Protein 8ZF8 (pdb70)

Structure (mmCIF, N/CA/C/O backbone):
data_8ZF8
#
_entry.id   8ZF8
#
_cell.length_a   122.031
_cell.length_b   122.031
_cell.length_c   295.708
_cell.angle_alpha   90.00
_cell.angle_beta   90.00
_cell.angle_gamma   90.00
#
_symmetry.space_group_name_H-M   'I 41 2 2'
#
loop_
_entity.id
_entity.type
_entity.pdbx_description
1 polymer 'FAD-binding protein'
2 non-polymer 'FLAVIN-ADENINE DINUCLEOTIDE'
3 water water
#
loop_
_atom_site.group_PDB
_atom_site.id
_atom_site.type_symbol
_atom_site.label_atom_id
_atom_site.label_alt_id
_atom_site.label_comp_id
_atom_site.label_asym_id
_atom_site.label_entity_id
_atom_site.label_seq_id
_atom_site.pdbx_PDB_ins_code
_atom_site.Cartn_x
_atom_site.Cartn_y
_atom_site.Cartn_z
_atom_site.occupancy
_atom_site.B_iso_or_equiv
_atom_site.auth_seq_id
_atom_site.auth_comp_id
_atom_site.auth_asym_id
_atom_site.auth_atom_id
_atom_site.pdbx_PDB_model_num
ATOM 1 N N . THR A 1 2 ? -48.110 36.785 -21.357 1.00 76.18 2 THR A N 1
ATOM 2 C CA . THR A 1 2 ? -47.662 35.500 -20.786 1.00 78.13 2 THR A CA 1
ATOM 3 C C . THR A 1 2 ? -46.833 35.760 -19.518 1.00 77.60 2 THR A C 1
ATOM 4 O O . THR A 1 2 ? -46.090 36.748 -19.388 1.00 66.11 2 THR A O 1
ATOM 8 N N . THR A 1 3 ? -47.055 34.858 -18.555 1.00 73.64 3 THR A N 1
ATOM 9 C CA . THR A 1 3 ? -46.367 34.795 -17.280 1.00 78.50 3 THR A CA 1
ATOM 10 C C . THR A 1 3 ? -45.156 33.888 -17.467 1.00 76.05 3 THR A C 1
ATOM 11 O O . THR A 1 3 ? -45.265 32.925 -18.215 1.00 65.46 3 THR A O 1
ATOM 15 N N . HIS A 1 4 ? -44.011 34.197 -16.842 1.00 69.27 4 HIS A N 1
ATOM 16 C CA . HIS A 1 4 ? -42.911 33.240 -16.754 1.00 57.65 4 HIS A CA 1
ATOM 17 C C . HIS A 1 4 ? -42.426 33.259 -15.320 1.00 54.79 4 HIS A C 1
ATOM 18 O O . HIS A 1 4 ? -42.485 34.304 -14.680 1.00 63.35 4 HIS A O 1
ATOM 25 N N . ASP A 1 5 ? -41.967 32.110 -14.825 1.00 47.14 5 ASP A N 1
ATOM 26 C CA . ASP A 1 5 ? -41.594 32.037 -13.423 1.00 46.96 5 ASP A CA 1
ATOM 27 C C . ASP A 1 5 ? -40.317 32.876 -13.195 1.00 44.77 5 ASP A C 1
ATOM 28 O O . ASP A 1 5 ? -40.201 33.570 -12.197 1.00 50.40 5 ASP A O 1
ATOM 33 N N . ILE A 1 6 ? -39.354 32.765 -14.123 1.00 46.85 6 ILE A N 1
ATOM 34 C CA . ILE A 1 6 ? -38.129 33.553 -14.127 1.00 50.51 6 ILE A CA 1
ATOM 35 C C . ILE A 1 6 ? -37.886 34.068 -15.540 1.00 50.55 6 ILE A C 1
ATOM 36 O O . ILE A 1 6 ? -38.057 33.333 -16.516 1.00 44.53 6 ILE A O 1
ATOM 41 N N . VAL A 1 7 ? -37.550 35.355 -15.611 1.00 43.10 7 VAL A N 1
ATOM 42 C CA . VAL A 1 7 ? -37.127 35.982 -16.845 1.00 47.57 7 VAL A CA 1
ATOM 43 C C . VAL A 1 7 ? -35.689 36.458 -16.641 1.00 45.09 7 VAL A C 1
ATOM 44 O O . VAL A 1 7 ? -35.422 37.090 -15.624 1.00 42.11 7 VAL A O 1
ATOM 48 N N . ILE A 1 8 ? -34.821 36.120 -17.614 1.00 42.78 8 ILE A N 1
ATOM 49 C CA . ILE A 1 8 ? -33.449 36.566 -17.730 1.00 39.35 8 ILE A CA 1
ATOM 50 C C . ILE A 1 8 ? -33.365 37.456 -18.953 1.00 42.24 8 ILE A C 1
ATOM 51 O O . ILE A 1 8 ? -33.630 37.000 -20.062 1.00 40.30 8 ILE A O 1
ATOM 56 N N . ALA A 1 9 ? -32.982 38.709 -18.700 1.00 40.42 9 ALA A N 1
ATOM 57 C CA . ALA A 1 9 ? -32.739 39.708 -19.716 1.00 45.81 9 ALA A CA 1
ATOM 58 C C . ALA A 1 9 ? -31.231 39.823 -19.919 1.00 45.40 9 ALA A C 1
ATOM 59 O O . ALA A 1 9 ? -30.505 40.222 -19.006 1.00 37.35 9 ALA A O 1
ATOM 61 N N . GLY A 1 10 ? -30.811 39.458 -21.131 1.00 41.35 10 GLY A N 1
ATOM 62 C CA . GLY A 1 10 ? -29.431 39.459 -21.538 1.00 42.32 10 GLY A CA 1
ATOM 63 C C . GLY A 1 10 ? -28.993 38.041 -21.873 1.00 38.37 10 GLY A C 1
ATOM 64 O O . GLY A 1 10 ? -28.953 37.201 -20.980 1.00 43.83 10 GLY A O 1
ATOM 65 N N . GLY A 1 11 ? -28.600 37.809 -23.151 1.00 40.29 11 GLY A N 1
ATOM 66 C CA . GLY A 1 11 ? -28.112 36.504 -23.551 1.00 40.46 11 GLY A CA 1
ATOM 67 C C . GLY A 1 11 ? -26.609 36.465 -23.831 1.00 42.34 11 GLY A C 1
ATOM 68 O O . GLY A 1 11 ? -26.161 35.838 -24.815 1.00 43.91 11 GLY A O 1
ATOM 69 N N . GLY A 1 12 ? -25.846 37.184 -23.011 1.00 44.52 12 GLY A N 1
ATOM 70 C CA . GLY A 1 12 ? -24.395 37.031 -22.970 1.00 39.14 12 GLY A CA 1
ATOM 71 C C . GLY A 1 12 ? -24.064 35.826 -22.101 1.00 40.12 12 GLY A C 1
ATOM 72 O O . GLY A 1 12 ? -24.950 35.042 -21.758 1.00 38.99 12 GLY A O 1
ATOM 73 N N . ILE A 1 13 ? -22.797 35.701 -21.705 1.00 41.25 13 ILE A N 1
ATOM 74 C CA . ILE A 1 13 ? -22.359 34.493 -21.030 1.00 40.47 13 ILE A CA 1
ATOM 75 C C . ILE A 1 13 ? -22.986 34.395 -19.640 1.00 41.74 13 ILE A C 1
ATOM 76 O O . ILE A 1 13 ? -23.408 33.294 -19.250 1.00 39.29 13 ILE A O 1
ATOM 81 N N . SER A 1 14 ? -23.127 35.521 -18.915 1.00 41.87 14 SER A N 1
ATOM 82 C CA . SER A 1 14 ? -23.709 35.428 -17.579 1.00 39.61 14 SER A CA 1
ATOM 83 C C . SER A 1 14 ? -25.181 35.011 -17.629 1.00 43.29 14 SER A C 1
ATOM 84 O O . SER A 1 14 ? -25.587 34.181 -16.812 1.00 41.28 14 SER A O 1
ATOM 87 N N . GLY A 1 15 ? -25.968 35.710 -18.450 1.00 43.77 15 GLY A N 1
ATOM 88 C CA . GLY A 1 15 ? -27.364 35.364 -18.682 1.00 49.85 15 GLY A CA 1
ATOM 89 C C . GLY A 1 15 ? -27.564 33.889 -19.077 1.00 49.96 15 GLY A C 1
ATOM 90 O O . GLY A 1 15 ? -28.348 33.186 -18.474 1.00 45.15 15 GLY A O 1
ATOM 91 N N . LEU A 1 16 ? -26.851 33.402 -20.092 1.00 48.92 16 LEU A N 1
ATOM 92 C CA . LEU A 1 16 ? -27.000 32.026 -20.543 1.00 48.24 16 LEU A CA 1
ATOM 93 C C . LEU A 1 16 ? -26.542 31.046 -19.472 1.00 48.85 16 LEU A C 1
ATOM 94 O O . LEU A 1 16 ? -27.115 29.980 -19.306 1.00 46.74 16 LEU A O 1
ATOM 99 N N . PHE A 1 17 ? -25.494 31.387 -18.743 1.00 44.48 17 PHE A N 1
ATOM 100 C CA . PHE A 1 17 ? -25.050 30.511 -17.678 1.00 43.44 17 PHE A CA 1
ATOM 101 C C . PHE A 1 17 ? -26.095 30.450 -16.562 1.00 52.58 17 PHE A C 1
ATOM 102 O O . PHE A 1 17 ? -26.295 29.384 -15.987 1.00 43.86 17 PHE A O 1
ATOM 110 N N . CYS A 1 18 ? -26.744 31.577 -16.235 1.00 45.11 18 CYS A N 1
ATOM 111 C CA . CYS A 1 18 ? -27.772 31.543 -15.208 1.00 44.16 18 CYS A CA 1
ATOM 112 C C . CYS A 1 18 ? -28.933 30.687 -15.713 1.00 44.62 18 CYS A C 1
ATOM 113 O O . CYS A 1 18 ? -29.544 29.952 -14.963 1.00 45.49 18 CYS A O 1
ATOM 116 N N . ALA A 1 19 ? -29.251 30.812 -17.001 1.00 46.27 19 ALA A N 1
ATOM 117 C CA . ALA A 1 19 ? -30.328 30.043 -17.591 1.00 46.43 19 ALA A CA 1
ATOM 118 C C . ALA A 1 19 ? -30.066 28.551 -17.413 1.00 48.95 19 ALA A C 1
ATOM 119 O O . ALA A 1 19 ? -30.988 27.791 -17.096 1.00 49.65 19 ALA A O 1
ATOM 121 N N . LEU A 1 20 ? -28.808 28.151 -17.611 1.00 53.99 20 LEU A N 1
ATOM 122 C CA . LEU A 1 20 ? -28.409 26.757 -17.500 1.00 48.68 20 LEU A CA 1
ATOM 123 C C . LEU A 1 20 ? -28.536 26.269 -16.065 1.00 49.64 20 LEU A C 1
ATOM 124 O O . LEU A 1 20 ? -29.196 25.263 -15.830 1.00 52.91 20 LEU A O 1
ATOM 129 N N . ARG A 1 21 ? -27.942 26.977 -15.103 1.00 48.10 21 ARG A N 1
ATOM 130 C CA . ARG A 1 21 ? -28.004 26.532 -13.714 1.00 50.18 21 ARG A CA 1
ATOM 131 C C . ARG A 1 21 ? -29.458 26.494 -13.266 1.00 51.74 21 ARG A C 1
ATOM 132 O O . ARG A 1 21 ? -29.877 25.548 -12.618 1.00 52.94 21 ARG A O 1
ATOM 140 N N . LEU A 1 22 ? -30.246 27.501 -13.640 1.00 47.30 22 LEU A N 1
ATOM 141 C CA . LEU A 1 22 ? -31.609 27.557 -13.156 1.00 46.26 22 LEU A CA 1
ATOM 142 C C . LEU A 1 22 ? -32.473 26.480 -13.827 1.00 51.74 22 LEU A C 1
ATOM 143 O O . LEU A 1 22 ? -33.362 25.940 -13.181 1.00 53.44 22 LEU A O 1
ATOM 148 N N . ALA A 1 23 ? -32.282 26.235 -15.126 1.00 49.90 23 ALA A N 1
ATOM 149 C CA . ALA A 1 23 ? -32.978 25.161 -15.810 1.00 50.46 23 ALA A CA 1
ATOM 150 C C . ALA A 1 23 ? -32.678 23.826 -15.126 1.00 57.89 23 ALA A C 1
ATOM 151 O O . ALA A 1 23 ? -33.586 23.050 -14.864 1.00 54.97 23 ALA A O 1
ATOM 153 N N . GLU A 1 24 ? -31.400 23.578 -14.832 1.00 51.39 24 GLU A N 1
ATOM 154 C CA . GLU A 1 24 ? -31.001 22.340 -14.203 1.00 53.73 24 GLU A CA 1
ATOM 155 C C . GLU A 1 24 ? -31.631 22.164 -12.834 1.00 60.18 24 GLU A C 1
ATOM 156 O O . GLU A 1 24 ? -31.798 21.040 -12.407 1.00 63.08 24 GLU A O 1
ATOM 162 N N . ALA A 1 25 ? -31.950 23.261 -12.147 1.00 59.01 25 ALA A N 1
ATOM 163 C CA . ALA A 1 25 ? -32.507 23.175 -10.812 1.00 51.75 25 ALA A CA 1
ATOM 164 C C . ALA A 1 25 ? -33.998 22.975 -10.940 1.00 54.54 25 ALA A C 1
ATOM 165 O O . ALA A 1 25 ? -34.667 22.827 -9.935 1.00 67.08 25 ALA A O 1
ATOM 167 N N . GLY A 1 26 ? -34.533 23.084 -12.159 1.00 51.50 26 GLY A N 1
ATOM 168 C CA . GLY A 1 26 ? -35.942 22.805 -12.338 1.00 52.00 26 GLY A CA 1
ATOM 169 C C . GLY A 1 26 ? -36.806 24.027 -12.608 1.00 55.60 26 GLY A C 1
ATOM 170 O O . GLY A 1 26 ? -38.013 23.889 -12.784 1.00 53.42 26 GLY A O 1
ATOM 171 N N . HIS A 1 27 ? -36.242 25.226 -12.674 1.00 49.53 27 HIS A N 1
ATOM 172 C CA . HIS A 1 27 ? -37.107 26.370 -12.900 1.00 48.87 27 HIS A CA 1
ATOM 173 C C . HIS A 1 27 ? -37.532 26.441 -14.364 1.00 47.59 27 HIS A C 1
ATOM 174 O O . HIS A 1 27 ? -36.809 26.043 -15.271 1.00 49.72 27 HIS A O 1
ATOM 181 N N . ARG A 1 28 ? -38.680 27.068 -14.586 1.00 49.14 28 ARG A N 1
ATOM 182 C CA . ARG A 1 28 ? -39.150 27.429 -15.898 1.00 51.91 28 ARG A CA 1
ATOM 183 C C . ARG A 1 28 ? -38.814 28.886 -16.181 1.00 49.72 28 ARG A C 1
ATOM 184 O O . ARG A 1 28 ? -39.198 29.766 -15.427 1.00 54.40 28 ARG A O 1
ATOM 192 N N . LEU A 1 29 ? -38.188 29.142 -17.332 1.00 51.03 29 LEU A N 1
ATOM 193 C CA . LEU A 1 29 ? -37.595 30.454 -17.548 1.00 50.98 29 LEU A CA 1
ATOM 194 C C . LEU A 1 29 ? -37.546 30.824 -19.026 1.00 50.36 29 LEU A C 1
ATOM 195 O O . LEU A 1 29 ? -37.505 29.970 -19.902 1.00 45.14 29 LEU A O 1
ATOM 200 N N . LEU A 1 30 ? -37.574 32.147 -19.240 1.00 47.25 30 LEU A N 1
ATOM 201 C CA . LEU A 1 30 ? -37.430 32.787 -20.521 1.00 45.53 30 LEU A CA 1
ATOM 202 C C . LEU A 1 30 ? -36.173 33.668 -20.536 1.00 42.43 30 LEU A C 1
ATOM 203 O O . LEU A 1 30 ? -35.973 34.452 -19.612 1.00 42.34 30 LEU A O 1
ATOM 208 N N . VAL A 1 31 ? -35.327 33.511 -21.566 1.00 41.64 31 VAL A N 1
ATOM 209 C CA . VAL A 1 31 ? -34.191 34.390 -21.805 1.00 43.00 31 VAL A CA 1
ATOM 210 C C . VAL A 1 31 ? -34.527 35.340 -22.940 1.00 46.66 31 VAL A C 1
ATOM 211 O O . VAL A 1 31 ? -34.908 34.902 -24.021 1.00 45.99 31 VAL A O 1
ATOM 215 N N . LEU A 1 32 ? -34.469 36.638 -22.636 1.00 42.28 32 LEU A N 1
ATOM 216 C CA . LEU A 1 32 ? -34.631 37.695 -23.612 1.00 42.78 32 LEU A CA 1
ATOM 217 C C . LEU A 1 32 ? -33.243 38.167 -24.064 1.00 45.45 32 LEU A C 1
ATOM 218 O O . LEU A 1 32 ? -32.462 38.576 -23.234 1.00 43.53 32 LEU A O 1
ATOM 223 N N . GLU A 1 33 ? -32.983 38.206 -25.371 1.00 43.94 33 GLU A N 1
ATOM 224 C CA . GLU A 1 33 ? -31.784 38.811 -25.924 1.00 43.08 33 GLU A CA 1
ATOM 225 C C . GLU A 1 33 ? -32.180 39.883 -26.943 1.00 39.04 33 GLU A C 1
ATOM 226 O O . GLU A 1 33 ? -32.930 39.617 -27.897 1.00 43.50 33 GLU A O 1
ATOM 232 N N . ALA A 1 34 ? -31.630 41.083 -26.750 1.00 39.48 34 ALA A N 1
ATOM 233 C CA . ALA A 1 34 ? -32.013 42.261 -27.502 1.00 43.19 34 ALA A CA 1
ATOM 234 C C . ALA A 1 34 ? -31.612 42.077 -28.969 1.00 47.56 34 ALA A C 1
ATOM 235 O O . ALA A 1 34 ? -32.390 42.393 -29.852 1.00 46.86 34 ALA A O 1
ATOM 237 N N . ALA A 1 35 ? -30.451 41.462 -29.241 1.00 46.29 35 ALA A N 1
ATOM 238 C CA . ALA A 1 35 ? -30.008 41.353 -30.626 1.00 46.46 35 ALA A CA 1
ATOM 239 C C . ALA A 1 35 ? -30.907 40.339 -31.326 1.00 49.54 35 ALA A C 1
ATOM 240 O O . ALA A 1 35 ? -31.232 39.290 -30.785 1.00 52.26 35 ALA A O 1
ATOM 242 N N . ALA A 1 36 ? -31.276 40.688 -32.555 1.00 54.80 36 ALA A N 1
ATOM 243 C CA . ALA A 1 36 ? -32.089 39.855 -33.408 1.00 55.54 36 ALA A CA 1
ATOM 244 C C . ALA A 1 36 ? -31.228 38.805 -34.096 1.00 60.35 36 ALA A C 1
ATOM 245 O O . ALA A 1 36 ? -31.734 37.767 -34.471 1.00 63.23 36 ALA A O 1
ATOM 247 N N . ASP A 1 37 ? -29.913 39.015 -34.169 1.00 53.91 37 ASP A N 1
ATOM 248 C CA . ASP A 1 37 ? -29.089 38.210 -35.064 1.00 61.07 37 ASP A CA 1
ATOM 249 C C . ASP A 1 37 ? -28.180 37.219 -34.330 1.00 62.05 37 ASP A C 1
ATOM 250 O O . ASP A 1 37 ? -27.626 36.341 -34.986 1.00 60.74 37 ASP A O 1
ATOM 255 N N . ARG A 1 38 ? -27.915 37.390 -33.019 1.00 52.55 38 ARG A N 1
ATOM 256 C CA . ARG A 1 38 ? -26.864 36.599 -32.380 1.00 51.33 38 ARG A CA 1
ATOM 257 C C . ARG A 1 38 ? -27.008 36.624 -30.856 1.00 50.65 38 ARG A C 1
ATOM 258 O O . ARG A 1 38 ? -27.613 37.517 -30.258 1.00 49.32 38 ARG A O 1
ATOM 266 N N . TRP A 1 39 ? -26.390 35.619 -30.244 1.00 43.51 39 TRP A N 1
ATOM 267 C CA . TRP A 1 39 ? -26.301 35.427 -28.808 1.00 46.94 39 TRP A CA 1
ATOM 268 C C . TRP A 1 39 ? -24.842 35.570 -28.413 1.00 51.25 39 TRP A C 1
ATOM 269 O O . TRP A 1 39 ? -23.987 35.426 -29.274 1.00 48.18 39 TRP A O 1
ATOM 280 N N . GLY A 1 40 ? -24.569 35.763 -27.120 1.00 43.54 40 GLY A N 1
ATOM 281 C CA . GLY A 1 40 ? -23.206 35.700 -26.613 1.00 46.69 40 GLY A CA 1
ATOM 282 C C . GLY A 1 40 ? -22.614 37.066 -26.240 1.00 42.34 40 GLY A C 1
ATOM 283 O O . GLY A 1 40 ? -21.574 37.111 -25.598 1.00 44.19 40 GLY A O 1
ATOM 284 N N . GLY A 1 41 ? -23.265 38.162 -26.655 1.00 38.74 41 GLY A N 1
ATOM 285 C CA . GLY A 1 41 ? -22.875 39.493 -26.239 1.00 44.62 41 GLY A CA 1
ATOM 286 C C . GLY A 1 41 ? -21.456 39.812 -26.697 1.00 46.26 41 GLY A C 1
ATOM 287 O O . GLY A 1 41 ? -21.200 39.901 -27.892 1.00 42.39 41 GLY A O 1
ATOM 288 N N . ARG A 1 42 ? -20.566 40.046 -25.736 1.00 44.13 42 ARG A N 1
ATOM 289 C CA . ARG A 1 42 ? -19.186 40.464 -26.015 1.00 47.03 42 ARG A CA 1
ATOM 290 C C . ARG A 1 42 ? -18.326 39.289 -26.488 1.00 45.82 42 ARG A C 1
ATOM 291 O O . ARG A 1 42 ? -17.210 39.499 -26.948 1.00 42.99 42 ARG A O 1
ATOM 299 N N . ILE A 1 43 ? -18.867 38.066 -26.432 1.00 44.82 43 ILE A N 1
ATOM 300 C CA . ILE A 1 43 ? -18.251 36.947 -27.126 1.00 46.26 43 ILE A CA 1
ATOM 301 C C . ILE A 1 43 ? -18.724 36.911 -28.571 1.00 47.60 43 ILE A C 1
ATOM 302 O O . ILE A 1 43 ? -19.866 36.541 -28.843 1.00 47.92 43 ILE A O 1
ATOM 307 N N . GLU A 1 44 ? -17.827 37.317 -29.482 1.00 47.01 44 GLU A N 1
ATOM 308 C CA . GLU A 1 44 ? -18.120 37.426 -30.898 1.00 46.09 44 GLU A CA 1
ATOM 309 C C . GLU A 1 44 ? -16.947 36.966 -31.794 1.00 52.64 44 GLU A C 1
ATOM 310 O O . GLU A 1 44 ? -15.833 37.504 -31.759 1.00 46.56 44 GLU A O 1
ATOM 316 N N . THR A 1 45 ? -17.265 35.993 -32.651 1.00 51.00 45 THR A N 1
ATOM 317 C CA . THR A 1 45 ? -16.327 35.328 -33.536 1.00 62.70 45 THR A CA 1
ATOM 318 C C . THR A 1 45 ? -16.871 35.409 -34.952 1.00 54.15 45 THR A C 1
ATOM 319 O O . THR A 1 45 ? -18.042 35.176 -35.141 1.00 45.93 45 THR A O 1
ATOM 323 N N . GLU A 1 46 ? -16.028 35.778 -35.917 1.00 55.00 46 GLU A N 1
ATOM 324 C CA . GLU A 1 46 ? -16.383 35.776 -37.329 1.00 53.81 46 GLU A CA 1
ATOM 325 C C . GLU A 1 46 ? -15.357 34.928 -38.087 1.00 55.30 46 GLU A C 1
ATOM 326 O O . GLU A 1 46 ? -14.179 34.877 -37.720 1.00 60.30 46 GLU A O 1
ATOM 332 N N . GLU A 1 47 ? -15.846 34.204 -39.091 1.00 56.98 47 GLU A N 1
ATOM 333 C CA . GLU A 1 47 ? -15.026 33.605 -40.130 1.00 55.74 47 GLU A CA 1
ATOM 334 C C . GLU A 1 47 ? -14.753 34.667 -41.185 1.00 54.71 47 GLU A C 1
ATOM 335 O O . GLU A 1 47 ? -15.663 35.200 -41.789 1.00 54.42 47 GLU A O 1
ATOM 341 N N . MET A 1 48 ? -13.494 35.039 -41.368 1.00 64.42 48 MET A N 1
ATOM 342 C CA . MET A 1 48 ? -13.155 36.119 -42.291 1.00 62.95 48 MET A CA 1
ATOM 343 C C . MET A 1 48 ? -12.101 35.556 -43.266 1.00 66.59 48 MET A C 1
ATOM 344 O O . MET A 1 48 ? -10.947 35.334 -42.871 1.00 59.35 48 MET A O 1
ATOM 349 N N . ASP A 1 49 ? -12.528 35.207 -44.494 1.00 66.15 49 ASP A N 1
ATOM 350 C CA . ASP A 1 49 ? -11.678 34.613 -45.536 1.00 60.17 49 ASP A CA 1
ATOM 351 C C . ASP A 1 49 ? -10.935 33.374 -44.999 1.00 63.50 49 ASP A C 1
ATOM 352 O O . ASP A 1 49 ? -9.739 33.197 -45.250 1.00 60.74 49 ASP A O 1
ATOM 357 N N . GLY A 1 50 ? -11.634 32.511 -44.230 1.00 62.76 50 GLY A N 1
ATOM 358 C CA . GLY A 1 50 ? -11.043 31.288 -43.710 1.00 57.39 50 GLY A CA 1
ATOM 359 C C . GLY A 1 50 ? -10.319 31.511 -42.380 1.00 60.53 50 GLY A C 1
ATOM 360 O O . GLY A 1 50 ? -9.925 30.557 -41.732 1.00 64.62 50 GLY A O 1
ATOM 361 N N . PHE A 1 51 ? -10.105 32.766 -41.977 1.00 56.39 51 PHE A N 1
ATOM 362 C CA . PHE A 1 51 ? -9.502 33.065 -40.684 1.00 54.49 51 PHE A CA 1
ATOM 363 C C . PHE A 1 51 ? -10.586 33.267 -39.618 1.00 55.96 51 PHE A C 1
ATOM 364 O O . PHE A 1 51 ? -11.692 33.728 -39.933 1.00 55.52 51 PHE A O 1
ATOM 372 N N . ILE A 1 52 ? -10.252 32.913 -38.372 1.00 50.35 52 ILE A N 1
ATOM 373 C CA . ILE A 1 52 ? -11.109 33.109 -37.215 1.00 60.18 52 ILE A CA 1
ATOM 374 C C . ILE A 1 52 ? -10.783 34.475 -36.613 1.00 56.97 52 ILE A C 1
ATOM 375 O O . ILE A 1 52 ? -9.685 34.654 -36.111 1.00 56.19 52 ILE A O 1
ATOM 380 N N . ALA A 1 53 ? -11.707 35.441 -36.740 1.00 44.40 53 ALA A N 1
ATOM 381 C CA . ALA A 1 53 ? -11.570 36.770 -36.142 1.00 45.54 53 ALA A CA 1
ATOM 382 C C . ALA A 1 53 ? -12.372 36.880 -34.839 1.00 47.22 53 ALA A C 1
ATOM 383 O O . ALA A 1 53 ? -13.598 36.703 -34.842 1.00 54.99 53 ALA A O 1
ATOM 385 N N . GLU A 1 54 ? -11.686 37.158 -33.731 1.00 49.11 54 GLU A N 1
ATOM 386 C CA . GLU A 1 54 ? -12.309 37.277 -32.411 1.00 46.45 54 GLU A CA 1
ATOM 387 C C . GLU A 1 54 ? -12.436 38.752 -32.072 1.00 46.57 54 GLU A C 1
ATOM 388 O O . GLU A 1 54 ? -11.417 39.428 -31.998 1.00 47.54 54 GLU A O 1
ATOM 394 N N . TYR A 1 55 ? -13.664 39.288 -32.021 1.00 47.05 55 TYR A N 1
ATOM 395 C CA . TYR A 1 55 ? -13.860 40.678 -31.638 1.00 43.97 55 TYR A CA 1
ATOM 396 C C . TYR A 1 55 ? -13.816 40.861 -30.127 1.00 42.61 55 TYR A C 1
ATOM 397 O O . TYR A 1 55 ? -13.591 41.990 -29.646 1.00 44.69 55 TYR A O 1
ATOM 406 N N . GLY A 1 56 ? -14.024 39.766 -29.391 1.00 46.18 56 GLY A N 1
ATOM 407 C CA . GLY A 1 56 ? -14.024 39.825 -27.935 1.00 47.76 56 GLY A CA 1
ATOM 408 C C . GLY A 1 56 ? -12.911 38.946 -27.386 1.00 49.16 56 GLY A C 1
ATOM 409 O O . GLY A 1 56 ? -11.794 39.000 -27.866 1.00 57.47 56 GLY A O 1
ATOM 410 N N . PRO A 1 57 ? -13.166 38.038 -26.431 1.00 46.96 57 PRO A N 1
ATOM 411 C CA . PRO A 1 57 ? -12.115 37.133 -25.963 1.00 46.90 57 PRO A CA 1
ATOM 412 C C . PRO A 1 57 ? -11.534 36.170 -27.008 1.00 53.47 57 PRO A C 1
ATOM 413 O O . PRO A 1 57 ? -12.258 35.604 -27.830 1.00 50.26 57 PRO A O 1
ATOM 417 N N . MET A 1 58 ? -10.221 35.909 -26.883 1.00 51.40 58 MET A N 1
ATOM 418 C CA . MET A 1 58 ? -9.423 35.170 -27.869 1.00 58.78 58 MET A CA 1
ATOM 419 C C . MET A 1 58 ? -8.614 34.087 -27.155 1.00 50.42 58 MET A C 1
ATOM 420 O O . MET A 1 58 ? -8.756 32.910 -27.477 1.00 71.28 58 MET A O 1
ATOM 425 N N . ARG A 1 59 ? -7.891 34.508 -26.110 1.00 51.76 59 ARG A N 1
ATOM 426 C CA . ARG A 1 59 ? -7.039 33.684 -25.264 1.00 62.84 59 ARG A CA 1
ATOM 427 C C . ARG A 1 59 ? -7.560 33.717 -23.821 1.00 66.23 59 ARG A C 1
ATOM 428 O O . ARG A 1 59 ? -8.111 34.726 -23.384 1.00 55.72 59 ARG A O 1
ATOM 436 N N . PHE A 1 60 ? -7.305 32.632 -23.075 1.00 58.34 60 PHE A N 1
ATOM 437 C CA . PHE A 1 60 ? -7.709 32.485 -21.687 1.00 57.81 60 PHE A CA 1
ATOM 438 C C . PHE A 1 60 ? -6.546 31.927 -20.883 1.00 65.72 60 PHE A C 1
ATOM 439 O O . PHE A 1 60 ? -5.610 31.380 -21.473 1.00 65.89 60 PHE A O 1
ATOM 447 N N . GLU A 1 61 ? -6.654 32.034 -19.552 1.00 64.87 61 GLU A N 1
ATOM 448 C CA . GLU A 1 61 ? -5.685 31.485 -18.611 1.00 65.31 61 GLU A CA 1
ATOM 449 C C . GLU A 1 61 ? -6.438 30.557 -17.660 1.00 53.62 61 GLU A C 1
ATOM 450 O O . GLU A 1 61 ? -6.821 30.937 -16.555 1.00 57.55 61 GLU A O 1
ATOM 456 N N . PRO A 1 62 ? -6.653 29.286 -18.053 1.00 55.56 62 PRO A N 1
ATOM 457 C CA . PRO A 1 62 ? -7.601 28.425 -17.347 1.00 56.65 62 PRO A CA 1
ATOM 458 C C . PRO A 1 62 ? -7.315 28.155 -15.872 1.00 55.30 62 PRO A C 1
ATOM 459 O O . PRO A 1 62 ? -8.233 27.857 -15.113 1.00 60.46 62 PRO A O 1
ATOM 463 N N . THR A 1 63 ? -6.054 28.276 -15.456 1.00 58.28 63 THR A N 1
ATOM 464 C CA . THR A 1 63 ? -5.714 28.103 -14.054 1.00 57.81 63 THR A CA 1
ATOM 465 C C . THR A 1 63 ? -6.157 29.315 -13.253 1.00 60.93 63 THR A C 1
ATOM 466 O O . THR A 1 63 ? -6.527 29.175 -12.097 1.00 69.70 63 THR A O 1
ATOM 470 N N . LEU A 1 64 ? -6.089 30.515 -13.828 1.00 60.42 64 LEU A N 1
ATOM 471 C CA . LEU A 1 64 ? -6.610 31.671 -13.111 1.00 65.17 64 LEU A CA 1
ATOM 472 C C . LEU A 1 64 ? -8.132 31.751 -13.216 1.00 53.89 64 LEU A C 1
ATOM 473 O O . LEU A 1 64 ? -8.727 32.511 -12.494 1.00 60.95 64 LEU A O 1
ATOM 478 N N . GLN A 1 65 ? -8.746 31.035 -14.158 1.00 57.84 65 GLN A N 1
ATOM 479 C CA . GLN A 1 65 ? -10.168 31.167 -14.442 1.00 56.13 65 GLN A CA 1
ATOM 480 C C . GLN A 1 65 ? -10.860 29.810 -14.345 1.00 51.98 65 GLN A C 1
ATOM 481 O O . GLN A 1 65 ? -11.330 29.285 -15.354 1.00 52.94 65 GLN A O 1
ATOM 487 N N . PRO A 1 66 ? -10.903 29.206 -13.136 1.00 52.70 66 PRO A N 1
ATOM 488 C CA . PRO A 1 66 ? -11.501 27.887 -12.920 1.00 55.45 66 PRO A CA 1
ATOM 489 C C . PRO A 1 66 ? -12.970 27.732 -13.294 1.00 52.29 66 PRO A C 1
ATOM 490 O O . PRO A 1 66 ? -13.355 26.671 -13.764 1.00 51.78 66 PRO A O 1
ATOM 494 N N . ARG A 1 67 ? -13.791 28.782 -13.129 1.00 53.63 67 ARG A N 1
ATOM 495 C CA . ARG A 1 67 ? -15.210 28.627 -13.425 1.00 49.11 67 ARG A CA 1
ATOM 496 C C . ARG A 1 67 ? -15.421 28.501 -14.925 1.00 43.16 67 ARG A C 1
ATOM 497 O O . ARG A 1 67 ? -16.253 27.738 -15.402 1.00 48.84 67 ARG A O 1
ATOM 505 N N . PHE A 1 68 ? -14.618 29.247 -15.661 1.00 46.56 68 PHE A N 1
ATOM 506 C CA . PHE A 1 68 ? -14.595 29.189 -17.104 1.00 50.39 68 PHE A CA 1
ATOM 507 C C . PHE A 1 68 ? -14.125 27.822 -17.597 1.00 49.44 68 PHE A C 1
ATOM 508 O O . PHE A 1 68 ? -14.713 27.255 -18.528 1.00 51.38 68 PHE A O 1
ATOM 516 N N . ALA A 1 69 ? -12.980 27.383 -17.063 1.00 56.55 69 ALA A N 1
ATOM 517 C CA . ALA A 1 69 ? -12.424 26.076 -17.395 1.00 58.68 69 ALA A CA 1
ATOM 518 C C . ALA A 1 69 ? -13.461 24.987 -17.145 1.00 52.75 69 ALA A C 1
ATOM 519 O O . ALA A 1 69 ? -13.784 24.227 -18.052 1.00 59.56 69 ALA A O 1
ATOM 521 N N . ALA A 1 70 ? -14.062 24.988 -15.947 1.00 55.76 70 ALA A N 1
ATOM 522 C CA . ALA A 1 70 ? -15.093 24.002 -15.612 1.00 53.77 70 ALA A CA 1
ATOM 523 C C . ALA A 1 70 ? -16.305 24.062 -16.548 1.00 58.32 70 ALA A C 1
ATOM 524 O O . ALA A 1 70 ? -16.865 23.023 -16.931 1.00 64.37 70 ALA A O 1
ATOM 526 N N . LEU A 1 71 ? -16.745 25.276 -16.916 1.00 58.48 71 LEU A N 1
ATOM 527 C CA . LEU A 1 71 ? -17.884 25.401 -17.819 1.00 53.61 71 LEU A CA 1
ATOM 528 C C . LEU A 1 71 ? -17.551 24.813 -19.196 1.00 51.54 71 LEU A C 1
ATOM 529 O O . LEU A 1 71 ? -18.367 24.092 -19.793 1.00 50.69 71 LEU A O 1
ATOM 534 N N . CYS A 1 72 ? -16.382 25.175 -19.741 1.00 51.28 72 CYS A N 1
ATOM 535 C CA . CYS A 1 72 ? -15.931 24.601 -21.003 1.00 56.22 72 CYS A CA 1
ATOM 536 C C . CYS A 1 72 ? -15.919 23.060 -20.946 1.00 57.21 72 CYS A C 1
ATOM 537 O O . CYS A 1 72 ? -16.432 22.370 -21.830 1.00 58.98 72 CYS A O 1
ATOM 540 N N . ALA A 1 73 ? -15.331 22.512 -19.884 1.00 55.54 73 ALA A N 1
ATOM 541 C CA . ALA A 1 73 ? -15.285 21.069 -19.695 1.00 64.93 73 ALA A CA 1
ATOM 542 C C . ALA A 1 73 ? -16.692 20.472 -19.681 1.00 65.71 73 ALA A C 1
ATOM 543 O O . ALA A 1 73 ? -16.992 19.536 -20.408 1.00 73.36 73 ALA A O 1
ATOM 545 N N . GLU A 1 74 ? -17.584 21.051 -18.886 1.00 64.49 74 GLU A N 1
ATOM 546 C CA . GLU A 1 74 ? -18.956 20.575 -18.810 1.00 59.88 74 GLU A CA 1
ATOM 547 C C . GLU A 1 74 ? -19.646 20.546 -20.172 1.00 60.96 74 GLU A C 1
ATOM 548 O O . GLU A 1 74 ? -20.557 19.746 -20.378 1.00 62.61 74 GLU A O 1
ATOM 554 N N . LEU A 1 75 ? -19.301 21.461 -21.088 1.00 65.88 75 LEU A N 1
ATOM 555 C CA . LEU A 1 75 ? -20.082 21.629 -22.313 1.00 63.67 75 LEU A CA 1
ATOM 556 C C . LEU A 1 75 ? -19.375 21.006 -23.522 1.00 66.11 75 LEU A C 1
ATOM 557 O O . LEU A 1 75 ? -19.810 21.192 -24.671 1.00 62.92 75 LEU A O 1
ATOM 562 N N . GLY A 1 76 ? -18.258 20.310 -23.266 1.00 59.84 76 GLY A N 1
ATOM 563 C CA . GLY A 1 76 ? -17.507 19.677 -24.338 1.00 60.32 76 GLY A CA 1
ATOM 564 C C . GLY A 1 76 ? -16.853 20.725 -25.223 1.00 64.71 76 GLY A C 1
ATOM 565 O O . GLY A 1 76 ? -16.767 20.551 -26.429 1.00 68.79 76 GLY A O 1
ATOM 566 N N . VAL A 1 77 ? -16.397 21.814 -24.600 1.00 68.33 77 VAL A N 1
ATOM 567 C CA . VAL A 1 77 ? -15.700 22.877 -25.302 1.00 62.69 77 VAL A CA 1
ATOM 568 C C . VAL A 1 77 ? -14.227 22.662 -25.014 1.00 56.80 77 VAL A C 1
ATOM 569 O O . VAL A 1 77 ? -13.784 22.772 -23.875 1.00 61.45 77 VAL A O 1
ATOM 573 N N . GLY A 1 78 ? -13.476 22.309 -26.050 1.00 71.25 78 GLY A N 1
ATOM 574 C CA . GLY A 1 78 ? -12.083 21.975 -25.849 1.00 62.54 78 GLY A CA 1
ATOM 575 C C . GLY A 1 78 ? -11.275 23.255 -25.901 1.00 57.46 78 GLY A C 1
ATOM 576 O O . GLY A 1 78 ? -11.578 24.105 -26.735 1.00 64.63 78 GLY A O 1
ATOM 577 N N . LEU A 1 79 ? -10.283 23.347 -25.003 1.00 63.06 79 LEU A N 1
ATOM 578 C CA . LEU A 1 79 ? -9.303 24.420 -24.952 1.00 64.46 79 LEU A CA 1
ATOM 579 C C . LEU A 1 79 ? -8.005 23.900 -25.547 1.00 74.87 79 LEU A C 1
ATOM 580 O O . LEU A 1 79 ? -7.568 22.814 -25.191 1.00 86.20 79 LEU A O 1
ATOM 585 N N . VAL A 1 80 ? -7.375 24.676 -26.422 1.00 74.56 80 VAL A N 1
ATOM 586 C CA . VAL A 1 80 ? -6.149 24.226 -27.050 1.00 75.94 80 VAL A CA 1
ATOM 587 C C . VAL A 1 80 ? -5.042 25.199 -26.654 1.00 78.22 80 VAL A C 1
ATOM 588 O O . VAL A 1 80 ? -5.160 26.419 -26.804 1.00 67.45 80 VAL A O 1
ATOM 592 N N . ASP A 1 81 ? -3.980 24.619 -26.088 1.00 81.88 81 ASP A N 1
ATOM 593 C CA . ASP A 1 81 ? -2.832 25.374 -25.637 1.00 86.33 81 ASP A CA 1
ATOM 594 C C . ASP A 1 81 ? -2.442 26.300 -26.770 1.00 79.56 81 ASP A C 1
ATOM 595 O O . ASP A 1 81 ? -2.464 25.889 -27.926 1.00 78.64 81 ASP A O 1
ATOM 600 N N . PHE A 1 82 ? -2.173 27.556 -26.415 1.00 79.85 82 PHE A N 1
ATOM 601 C CA . PHE A 1 82 ? -1.674 28.519 -27.372 1.00 90.14 82 PHE A CA 1
ATOM 602 C C . PHE A 1 82 ? -0.193 28.717 -27.068 1.00 94.49 82 PHE A C 1
ATOM 603 O O . PHE A 1 82 ? 0.154 29.223 -26.004 1.00 94.79 82 PHE A O 1
ATOM 611 N N . PHE A 1 83 ? 0.657 28.279 -28.007 1.00 105.69 83 PHE A N 1
ATOM 612 C CA . PHE A 1 83 ? 2.105 28.338 -27.860 1.00 111.83 83 PHE A CA 1
ATOM 613 C C . PHE A 1 83 ? 2.669 29.464 -28.732 1.00 112.85 83 PHE A C 1
ATOM 614 O O . PHE A 1 83 ? 3.784 29.901 -28.473 1.00 132.05 83 PHE A O 1
ATOM 622 N N . GLY A 1 84 ? 1.894 29.947 -29.723 1.00 105.61 84 GLY A N 1
ATOM 623 C CA . GLY A 1 84 ? 2.286 31.047 -30.598 1.00 90.65 8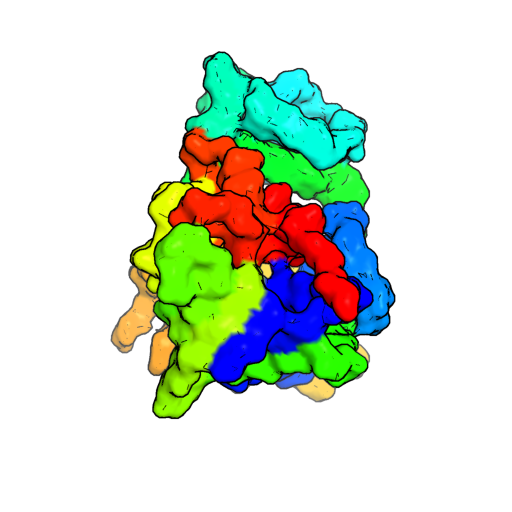4 GLY A CA 1
ATOM 624 C C . GLY A 1 84 ? 3.081 32.124 -29.853 1.00 97.62 84 GLY A C 1
ATOM 625 O O . GLY A 1 84 ? 3.101 32.135 -28.619 1.00 83.50 84 GLY A O 1
ATOM 626 N N . PRO A 1 85 ? 3.760 33.058 -30.573 1.00 89.87 85 PRO A N 1
ATOM 627 C CA . PRO A 1 85 ? 4.648 34.041 -29.935 1.00 81.25 85 PRO A CA 1
ATOM 628 C C . PRO A 1 85 ? 3.870 35.107 -29.164 1.00 102.16 85 PRO A C 1
ATOM 629 O O . PRO A 1 85 ? 2.636 35.126 -29.214 1.00 115.81 85 PRO A O 1
ATOM 633 N N . SER A 1 86 ? 4.588 35.991 -28.451 1.00 107.95 86 SER A N 1
ATOM 634 C CA . SER A 1 86 ? 3.942 37.147 -27.838 1.00 110.33 86 SER A CA 1
ATOM 635 C C . SER A 1 86 ? 4.923 38.316 -27.669 1.00 104.28 86 SER A C 1
ATOM 636 O O . SER A 1 86 ? 6.044 38.251 -28.168 1.00 91.35 86 SER A O 1
ATOM 639 N N . ALA A 1 87 ? 4.456 39.406 -27.030 1.00 101.19 87 ALA A N 1
ATOM 640 C CA . ALA A 1 87 ? 5.249 40.592 -26.723 1.00 93.95 87 ALA A CA 1
ATOM 641 C C . ALA A 1 87 ? 5.928 41.137 -27.983 1.00 84.23 87 ALA A C 1
ATOM 642 O O . ALA A 1 87 ? 6.686 42.123 -27.831 1.00 86.51 87 ALA A O 1
ATOM 644 N N . ALA A 1 95 ? 18.444 53.704 -17.295 1.00 89.01 95 ALA A N 1
ATOM 645 C CA . ALA A 1 95 ? 19.756 54.403 -17.201 1.00 93.55 95 ALA A CA 1
ATOM 646 C C . ALA A 1 95 ? 19.714 55.546 -16.178 1.00 90.52 95 ALA A C 1
ATOM 647 O O . ALA A 1 95 ? 20.535 55.597 -15.270 1.00 86.60 95 ALA A O 1
ATOM 649 N N . ASP A 1 96 ? 18.730 56.448 -16.308 1.00 89.04 96 ASP A N 1
ATOM 650 C CA . ASP A 1 96 ? 18.580 57.628 -15.457 1.00 74.04 96 ASP A CA 1
ATOM 651 C C . ASP A 1 96 ? 17.702 57.367 -14.223 1.00 66.97 96 ASP A C 1
ATOM 652 O O . ASP A 1 96 ? 17.483 58.259 -13.423 1.00 62.71 96 ASP A O 1
ATOM 657 N N . LEU A 1 97 ? 17.164 56.153 -14.058 1.00 68.01 97 LEU A N 1
ATOM 658 C CA . LEU A 1 97 ? 16.362 55.812 -12.886 1.00 70.99 97 LEU A CA 1
ATOM 659 C C . LEU A 1 97 ? 17.283 55.504 -11.714 1.00 66.36 97 LEU A C 1
ATOM 660 O O . LEU A 1 97 ? 18.378 55.016 -11.942 1.00 68.48 97 LEU A O 1
ATOM 665 N N . PRO A 1 98 ? 16.851 55.665 -10.443 1.00 68.73 98 PRO A N 1
ATOM 666 C CA . PRO A 1 98 ? 17.570 55.090 -9.299 1.00 68.47 98 PRO A CA 1
ATOM 667 C C . PRO A 1 98 ? 17.897 53.603 -9.403 1.00 76.94 98 PRO A C 1
ATOM 668 O O . PRO A 1 98 ? 17.407 52.887 -10.280 1.00 71.96 98 PRO A O 1
ATOM 672 N N . GLU A 1 99 ? 18.722 53.148 -8.456 1.00 87.53 99 GLU A N 1
ATOM 673 C CA . GLU A 1 99 ? 19.399 51.870 -8.582 1.00 91.13 99 GLU A CA 1
ATOM 674 C C . GLU A 1 99 ? 18.357 50.759 -8.515 1.00 87.13 99 GLU A C 1
ATOM 675 O O . GLU A 1 99 ? 18.238 49.951 -9.439 1.00 86.96 99 GLU A O 1
ATOM 681 N N . ALA A 1 100 ? 17.581 50.785 -7.423 1.00 84.51 100 ALA A N 1
ATOM 682 C CA . ALA A 1 100 ? 16.499 49.843 -7.175 1.00 83.23 100 ALA A CA 1
ATOM 683 C C . ALA A 1 100 ? 15.593 49.652 -8.401 1.00 86.78 100 ALA A C 1
ATOM 684 O O . ALA A 1 100 ? 15.143 48.537 -8.674 1.00 81.02 100 ALA A O 1
ATOM 686 N N . GLU A 1 101 ? 15.346 50.740 -9.149 1.00 73.60 101 GLU A N 1
ATOM 687 C CA . GLU A 1 101 ? 14.329 50.764 -10.189 1.00 76.47 101 GLU A CA 1
ATOM 688 C C . GLU A 1 101 ? 14.925 50.487 -11.566 1.00 74.12 101 GLU A C 1
ATOM 689 O O . GLU A 1 101 ? 14.183 50.257 -12.524 1.00 70.43 101 GLU A O 1
ATOM 695 N N . ARG A 1 102 ? 16.252 50.543 -11.693 1.00 78.73 102 ARG A N 1
ATOM 696 C CA . ARG A 1 102 ? 16.835 50.273 -12.998 1.00 88.77 102 ARG A CA 1
ATOM 697 C C . ARG A 1 102 ? 16.810 48.761 -13.176 1.00 83.17 102 ARG A C 1
ATOM 698 O O . ARG A 1 102 ? 16.855 48.041 -12.185 1.00 93.04 102 ARG A O 1
ATOM 706 N N . GLY A 1 103 ? 16.622 48.287 -14.415 1.00 82.23 103 GLY A N 1
ATOM 707 C CA . GLY A 1 103 ? 16.558 46.857 -14.672 1.00 77.14 103 GLY A CA 1
ATOM 708 C C . GLY A 1 103 ? 15.265 46.444 -15.365 1.00 89.02 103 GLY A C 1
ATOM 709 O O . GLY A 1 103 ? 15.286 45.562 -16.206 1.00 87.81 103 GLY A O 1
ATOM 710 N N . LEU A 1 104 ? 14.161 47.141 -15.071 1.00 92.47 104 LEU A N 1
ATOM 711 C CA . LEU A 1 104 ? 12.825 46.564 -15.132 1.00 79.18 104 LEU A CA 1
ATOM 712 C C . LEU A 1 104 ? 12.041 47.025 -16.358 1.00 80.35 104 LEU A C 1
ATOM 713 O O . LEU A 1 104 ? 12.031 48.206 -16.670 1.00 82.93 104 LEU A O 1
ATOM 718 N N . ASN A 1 105 ? 11.282 46.124 -16.998 1.00 79.25 105 ASN A N 1
ATOM 719 C CA . ASN A 1 105 ? 10.288 46.573 -17.961 1.00 80.72 105 ASN A CA 1
ATOM 720 C C . ASN A 1 105 ? 9.115 47.239 -17.227 1.00 81.00 105 ASN A C 1
ATOM 721 O O . ASN A 1 105 ? 9.140 47.383 -15.998 1.00 83.42 105 ASN A O 1
ATOM 726 N N . SER A 1 106 ? 8.106 47.698 -17.989 1.00 79.96 106 SER A N 1
ATOM 727 C CA . SER A 1 106 ? 7.022 48.505 -17.426 1.00 75.82 106 SER A CA 1
ATOM 728 C C . SER A 1 106 ? 6.223 47.708 -16.399 1.00 58.57 106 SER A C 1
ATOM 729 O O . SER A 1 106 ? 5.924 48.207 -15.320 1.00 60.40 106 SER A O 1
ATOM 732 N N . LEU A 1 107 ? 5.885 46.466 -16.774 1.00 65.50 107 LEU A N 1
ATOM 733 C CA . LEU A 1 107 ? 5.188 45.528 -15.912 1.00 66.48 107 LEU A CA 1
ATOM 734 C C . LEU A 1 107 ? 5.926 45.384 -14.581 1.00 69.40 107 LEU A C 1
ATOM 735 O O . LEU A 1 107 ? 5.312 45.388 -13.511 1.00 63.45 107 LEU A O 1
ATOM 740 N N . GLN A 1 108 ? 7.259 45.321 -14.643 1.00 65.84 108 GLN A N 1
ATOM 741 C CA . GLN A 1 108 ? 8.041 45.044 -13.445 1.00 66.50 108 GLN A CA 1
ATOM 742 C C . GLN A 1 108 ? 8.162 46.273 -12.570 1.00 61.80 108 GLN A C 1
ATOM 743 O O . GLN A 1 108 ? 8.167 46.170 -11.342 1.00 62.20 108 GLN A O 1
ATOM 749 N N . LEU A 1 109 ? 8.204 47.441 -13.208 1.00 61.33 109 LEU A N 1
ATOM 750 C CA . LEU A 1 109 ? 8.141 48.673 -12.446 1.00 62.37 109 LEU A CA 1
ATOM 751 C C . LEU A 1 109 ? 6.770 48.821 -11.770 1.00 59.92 109 LEU A C 1
ATOM 752 O O . LEU A 1 109 ? 6.667 49.229 -10.603 1.00 59.38 109 LEU A O 1
ATOM 757 N N . LEU A 1 110 ? 5.697 48.478 -12.485 1.00 63.89 110 LEU A N 1
ATOM 758 C CA . LEU A 1 110 ? 4.354 48.503 -11.904 1.00 64.92 110 LEU A CA 1
ATOM 759 C C . LEU A 1 110 ? 4.239 47.551 -10.704 1.00 52.80 110 LEU A C 1
ATOM 760 O O . LEU A 1 110 ? 3.777 47.921 -9.624 1.00 53.70 110 LEU A O 1
ATOM 765 N N . LYS A 1 111 ? 4.734 46.325 -10.888 1.00 52.98 111 LYS A N 1
ATOM 766 C CA . LYS A 1 111 ? 4.775 45.306 -9.842 1.00 60.74 111 LYS A CA 1
ATOM 767 C C . LYS A 1 111 ? 5.487 45.793 -8.579 1.00 61.29 111 LYS A C 1
ATOM 768 O O . LYS A 1 111 ? 5.040 45.574 -7.434 1.00 58.70 111 LYS A O 1
ATOM 774 N N . ARG A 1 112 ? 6.614 46.476 -8.804 1.00 58.46 112 ARG A N 1
ATOM 775 C CA . ARG A 1 112 ? 7.416 46.974 -7.705 1.00 51.95 112 ARG A CA 1
ATOM 776 C C . ARG A 1 112 ? 6.585 47.966 -6.915 1.00 51.39 112 ARG A C 1
ATOM 777 O O . ARG A 1 112 ? 6.527 47.882 -5.686 1.00 51.65 112 ARG A O 1
ATOM 785 N N . GLY A 1 113 ? 5.926 48.891 -7.633 1.00 51.36 113 GLY A N 1
ATOM 786 C CA . GLY A 1 113 ? 5.096 49.884 -6.966 1.00 44.73 113 GLY A CA 1
ATOM 787 C C . GLY A 1 113 ? 4.003 49.219 -6.126 1.00 45.12 113 GLY A C 1
ATOM 788 O O . GLY A 1 113 ? 3.787 49.600 -4.986 1.00 48.97 113 GLY A O 1
ATOM 789 N N . ILE A 1 114 ? 3.330 48.219 -6.712 1.00 49.37 114 ILE A N 1
ATOM 790 C CA . ILE A 1 114 ? 2.272 47.480 -6.035 1.00 56.12 114 ILE A CA 1
ATOM 791 C C . ILE A 1 114 ? 2.820 46.766 -4.797 1.00 52.32 114 ILE A C 1
ATOM 792 O O . ILE A 1 114 ? 2.285 46.927 -3.692 1.00 54.18 114 ILE A O 1
ATOM 797 N N . MET A 1 115 ? 3.871 45.957 -5.003 1.00 55.77 115 MET A N 1
ATOM 798 C CA . MET A 1 115 ? 4.533 45.267 -3.902 1.00 57.97 115 MET A CA 1
ATOM 799 C C . MET A 1 115 ? 4.893 46.241 -2.782 1.00 57.18 115 MET A C 1
ATOM 800 O O . MET A 1 115 ? 4.522 46.000 -1.636 1.00 63.25 115 MET A O 1
ATOM 805 N N . LEU A 1 116 ? 5.480 47.406 -3.110 1.00 60.83 116 LEU A N 1
ATOM 806 C CA . LEU A 1 116 ? 5.822 48.385 -2.088 1.00 58.89 116 LEU A CA 1
ATOM 807 C C . LEU A 1 116 ? 4.570 48.967 -1.451 1.00 62.97 116 LEU A C 1
ATOM 808 O O . LEU A 1 116 ? 4.573 49.259 -0.265 1.00 54.10 116 LEU A O 1
ATOM 813 N N . ILE A 1 117 ? 3.521 49.244 -2.235 1.00 56.79 117 ILE A N 1
ATOM 814 C CA . ILE A 1 117 ? 2.285 49.737 -1.646 1.00 52.15 117 ILE A CA 1
ATOM 815 C C . ILE A 1 117 ? 1.774 48.723 -0.624 1.00 48.78 117 ILE A C 1
ATOM 816 O O . ILE A 1 117 ? 1.185 49.108 0.366 1.00 49.03 117 ILE A O 1
ATOM 821 N N . MET A 1 118 ? 1.926 47.425 -0.912 1.00 51.66 118 MET A N 1
ATOM 822 C CA . MET A 1 118 ? 1.411 46.386 -0.039 1.00 58.94 118 MET A CA 1
ATOM 823 C C . MET A 1 118 ? 2.433 46.022 1.053 1.00 71.33 118 MET A C 1
ATOM 824 O O . MET A 1 118 ? 2.287 45.010 1.727 1.00 61.26 118 MET A O 1
ATOM 829 N N . GLY A 1 119 ? 3.486 46.821 1.241 1.00 68.99 119 GLY A N 1
ATOM 830 C CA . GLY A 1 119 ? 4.409 46.599 2.343 1.00 67.51 119 GLY A CA 1
ATOM 831 C C . GLY A 1 119 ? 5.187 45.294 2.173 1.00 58.39 119 GLY A C 1
ATOM 832 O O . GLY A 1 119 ? 5.601 44.689 3.139 1.00 72.93 119 GLY A O 1
ATOM 833 N N . ARG A 1 120 ? 5.401 44.872 0.941 1.00 60.65 120 ARG A N 1
ATOM 834 C CA . ARG A 1 120 ? 6.119 43.648 0.653 1.00 57.17 120 ARG A CA 1
ATOM 835 C C . ARG A 1 120 ? 7.392 43.952 -0.112 1.00 70.21 120 ARG A C 1
ATOM 836 O O . ARG A 1 120 ? 7.538 45.018 -0.696 1.00 71.21 120 ARG A O 1
ATOM 844 N N . ALA A 1 121 ? 8.289 42.973 -0.111 1.00 72.55 121 ALA A N 1
ATOM 845 C CA . ALA A 1 121 ? 9.477 43.021 -0.931 1.00 68.24 121 ALA A CA 1
ATOM 846 C C . ALA A 1 121 ? 9.075 42.779 -2.367 1.00 68.73 121 ALA A C 1
ATOM 847 O O . ALA A 1 121 ? 8.358 41.817 -2.628 1.00 75.06 121 ALA A O 1
ATOM 849 N N . PRO A 1 122 ? 9.596 43.568 -3.331 1.00 67.74 122 PRO A N 1
ATOM 850 C CA . PRO A 1 122 ? 9.265 43.366 -4.741 1.00 68.56 122 PRO A CA 1
ATOM 851 C C . PRO A 1 122 ? 9.464 41.964 -5.314 1.00 72.21 122 PRO A C 1
ATOM 852 O O . PRO A 1 122 ? 8.792 41.598 -6.271 1.00 73.03 122 PRO A O 1
ATOM 856 N N . ASP A 1 123 ? 10.398 41.191 -4.748 1.00 74.87 123 ASP A N 1
ATOM 857 C CA . ASP A 1 123 ? 10.718 39.866 -5.263 1.00 70.98 123 ASP A CA 1
ATOM 858 C C . ASP A 1 123 ? 9.845 38.799 -4.598 1.00 72.67 123 ASP A C 1
ATOM 859 O O . ASP A 1 123 ? 9.941 37.623 -4.941 1.00 64.64 123 ASP A O 1
ATOM 864 N N . ASP A 1 124 ? 8.959 39.214 -3.688 1.00 65.44 124 ASP A N 1
ATOM 865 C CA . ASP A 1 124 ? 8.220 38.284 -2.857 1.00 63.13 124 ASP A CA 1
ATOM 866 C C . ASP A 1 124 ? 7.154 37.524 -3.660 1.00 61.83 124 ASP A C 1
ATOM 867 O O . ASP A 1 124 ? 5.971 37.613 -3.357 1.00 64.88 124 ASP A O 1
ATOM 872 N N . GLN A 1 125 ? 7.586 36.689 -4.613 1.00 56.07 125 GLN A N 1
ATOM 873 C CA . GLN A 1 125 ? 6.688 36.009 -5.531 1.00 60.13 125 GLN A CA 1
ATOM 874 C C . GLN A 1 125 ? 5.861 34.932 -4.833 1.00 73.42 125 GLN A C 1
ATOM 875 O O . GLN A 1 125 ? 4.809 34.524 -5.328 1.00 70.33 125 GLN A O 1
ATOM 881 N N . ALA A 1 126 ? 6.349 34.433 -3.701 1.00 70.77 126 ALA A N 1
ATOM 882 C CA . ALA A 1 126 ? 5.647 33.347 -3.051 1.00 70.55 126 ALA A CA 1
ATOM 883 C C . ALA A 1 126 ? 4.405 33.922 -2.389 1.00 61.57 126 ALA A C 1
ATOM 884 O O . ALA A 1 126 ? 3.393 33.247 -2.274 1.00 71.76 126 ALA A O 1
ATOM 886 N N . TRP A 1 127 ? 4.491 35.161 -1.906 1.00 59.49 127 TRP A N 1
ATOM 887 C CA . TRP A 1 127 ? 3.303 35.790 -1.348 1.00 63.29 127 TRP A CA 1
ATOM 888 C C . TRP A 1 127 ? 2.242 36.037 -2.433 1.00 65.51 127 TRP A C 1
ATOM 889 O O . TRP A 1 127 ? 1.073 35.711 -2.257 1.00 68.36 127 TRP A O 1
ATOM 900 N N . ILE A 1 128 ? 2.655 36.575 -3.582 1.00 74.44 128 ILE A N 1
ATOM 901 C CA . ILE A 1 128 ? 1.756 36.772 -4.713 1.00 69.94 128 ILE A CA 1
ATOM 902 C C . ILE A 1 128 ? 1.083 35.441 -5.042 1.00 71.58 128 ILE A C 1
ATOM 903 O O . ILE A 1 128 ? -0.126 35.356 -5.244 1.00 62.06 128 ILE A O 1
ATOM 908 N N . ASP A 1 129 ? 1.916 34.410 -5.138 1.00 64.00 129 ASP A N 1
ATOM 909 C CA . ASP A 1 129 ? 1.483 33.096 -5.547 1.00 58.72 129 ASP A CA 1
ATOM 910 C C . ASP A 1 129 ? 0.500 32.518 -4.530 1.00 58.03 129 ASP A C 1
ATOM 911 O O . ASP A 1 129 ? -0.344 31.726 -4.934 1.00 61.49 129 ASP A O 1
ATOM 916 N N . ALA A 1 130 ? 0.580 32.921 -3.249 1.00 62.24 130 ALA A N 1
ATOM 917 C CA . ALA A 1 130 ? -0.254 32.378 -2.175 1.00 61.87 130 ALA A CA 1
ATOM 918 C C . ALA A 1 130 ? -1.626 33.045 -2.054 1.00 65.48 130 ALA A C 1
ATOM 919 O O . ALA A 1 130 ? -2.533 32.487 -1.424 1.00 61.59 130 ALA A O 1
ATOM 921 N N . LEU A 1 131 ? -1.771 34.272 -2.563 1.00 59.75 131 LEU A N 1
ATOM 922 C CA . LEU A 1 131 ? -2.948 35.084 -2.257 1.00 61.28 131 LEU A CA 1
ATOM 923 C C . LEU A 1 131 ? -4.219 34.433 -2.813 1.00 58.08 131 LEU A C 1
ATOM 924 O O . LEU A 1 131 ? -4.222 33.985 -3.962 1.00 53.98 131 LEU A O 1
ATOM 929 N N . THR A 1 132 ? -5.268 34.363 -1.979 1.00 56.04 132 THR A N 1
ATOM 930 C CA . THR A 1 132 ? -6.566 33.782 -2.338 1.00 60.51 132 THR A CA 1
ATOM 931 C C . THR A 1 132 ? -7.611 34.892 -2.460 1.00 57.73 132 THR A C 1
ATOM 932 O O . THR A 1 132 ? -7.396 36.015 -2.002 1.00 55.34 132 THR A O 1
ATOM 936 N N . GLU A 1 133 ? -8.785 34.542 -2.992 1.00 55.23 133 GLU A N 1
ATOM 937 C CA . GLU A 1 133 ? -9.916 35.461 -3.012 1.00 52.02 133 GLU A CA 1
ATOM 938 C C . GLU A 1 133 ? -10.208 36.027 -1.624 1.00 51.42 133 GLU A C 1
ATOM 939 O O . GLU A 1 133 ? -10.644 37.167 -1.495 1.00 54.95 133 GLU A O 1
ATOM 945 N N . ALA A 1 134 ? -9.973 35.257 -0.548 1.00 56.13 134 ALA A N 1
ATOM 946 C CA . ALA A 1 134 ? -10.251 35.792 0.777 1.00 54.29 134 ALA A CA 1
ATOM 947 C C . ALA A 1 134 ? -9.224 36.871 1.143 1.00 50.04 134 ALA A C 1
ATOM 948 O O . ALA A 1 134 ? -9.548 37.855 1.797 1.00 52.18 134 ALA A O 1
ATOM 950 N N . ASP A 1 135 ? -7.972 36.674 0.719 1.00 53.10 135 ASP A N 1
ATOM 951 C CA . ASP A 1 135 ? -6.917 37.669 0.891 1.00 55.71 135 ASP A CA 1
ATOM 952 C C . ASP A 1 135 ? -7.286 38.946 0.141 1.00 53.32 135 ASP A C 1
ATOM 953 O O . ASP A 1 135 ? -7.190 40.042 0.695 1.00 51.90 135 ASP A O 1
ATOM 958 N N . TYR A 1 136 ? -7.805 38.754 -1.088 1.00 53.89 136 TYR A N 1
ATOM 959 C CA . TYR A 1 136 ? -8.159 39.861 -1.962 1.00 49.88 136 TYR A CA 1
ATOM 960 C C . TYR A 1 136 ? -9.278 40.617 -1.283 1.00 49.17 136 TYR A C 1
ATOM 961 O O . TYR A 1 136 ? -9.259 41.848 -1.271 1.00 50.11 136 TYR A O 1
ATOM 970 N N . MET A 1 137 ? -10.182 39.878 -0.620 1.00 49.20 137 MET A N 1
ATOM 971 C CA . MET A 1 137 ? -11.327 40.530 0.010 1.00 49.01 137 MET A CA 1
ATOM 972 C C . MET A 1 137 ? -10.899 41.385 1.208 1.00 51.67 137 MET A C 1
ATOM 973 O O . MET A 1 137 ? -11.476 42.456 1.467 1.00 57.01 137 MET A O 1
ATOM 978 N N . ARG A 1 138 ? -9.888 40.906 1.943 1.00 58.92 138 ARG A N 1
ATOM 979 C CA . ARG A 1 138 ? -9.324 41.641 3.073 1.00 61.78 138 ARG A CA 1
ATOM 980 C C . ARG A 1 138 ? -8.543 42.848 2.543 1.00 48.90 138 ARG A C 1
ATOM 981 O O . ARG A 1 138 ? -8.563 43.932 3.135 1.00 52.66 138 ARG A O 1
ATOM 989 N N . LEU A 1 139 ? -7.842 42.650 1.420 1.00 52.71 139 LEU A N 1
ATOM 990 C CA . LEU A 1 139 ? -7.125 43.765 0.799 1.00 47.39 139 LEU A CA 1
ATOM 991 C C . LEU A 1 139 ? -8.088 44.910 0.495 1.00 50.12 139 LEU A C 1
ATOM 992 O O . LEU A 1 139 ? -7.946 46.001 1.062 1.00 46.20 139 LEU A O 1
ATOM 997 N N . ARG A 1 140 ? -9.146 44.670 -0.301 1.00 52.46 140 ARG A N 1
ATOM 998 C CA . ARG A 1 140 ? -10.047 45.774 -0.652 1.00 49.79 140 ARG A CA 1
ATOM 999 C C . ARG A 1 140 ? -10.704 46.383 0.582 1.00 48.75 140 ARG A C 1
ATOM 1000 O O . ARG A 1 140 ? -10.948 47.604 0.647 1.00 47.75 140 ARG A O 1
ATOM 1008 N N . LYS A 1 141 ? -11.064 45.540 1.562 1.00 48.59 141 LYS A N 1
ATOM 1009 C CA . LYS A 1 141 ? -11.737 46.095 2.734 1.00 48.79 141 LYS A CA 1
ATOM 1010 C C . LYS A 1 141 ? -10.763 46.836 3.663 1.00 47.94 141 LYS A C 1
ATOM 1011 O O . LYS A 1 141 ? -11.167 47.817 4.268 1.00 45.52 141 LYS A O 1
ATOM 1017 N N . HIS A 1 142 ? -9.528 46.336 3.865 1.00 52.78 142 HIS A N 1
ATOM 1018 C CA . HIS A 1 142 ? -8.714 46.860 4.969 1.00 60.53 142 HIS A CA 1
ATOM 1019 C C . HIS A 1 142 ? -7.422 47.572 4.555 1.00 56.47 142 HIS A C 1
ATOM 1020 O O . HIS A 1 142 ? -6.951 48.409 5.300 1.00 55.47 142 HIS A O 1
ATOM 1027 N N . ALA A 1 143 ? -6.819 47.244 3.410 1.00 54.51 143 ALA A N 1
ATOM 1028 C CA . ALA A 1 143 ? -5.513 47.799 3.052 1.00 51.82 143 ALA A CA 1
ATOM 1029 C C . ALA A 1 143 ? -5.576 49.310 2.896 1.00 54.33 143 ALA A C 1
ATOM 1030 O O . ALA A 1 143 ? -6.528 49.894 2.354 1.00 54.76 143 ALA A O 1
ATOM 1032 N N . GLN A 1 144 ? -4.527 49.938 3.423 1.00 52.11 144 GLN A N 1
ATOM 1033 C CA . GLN A 1 144 ? -4.456 51.388 3.462 1.00 56.17 144 GLN A CA 1
ATOM 1034 C C . GLN A 1 144 ? -3.092 51.793 2.946 1.00 48.01 144 GLN A C 1
ATOM 1035 O O . GLN A 1 144 ? -2.193 50.964 2.889 1.00 51.67 144 GLN A O 1
ATOM 1041 N N . LEU A 1 145 ? -2.963 53.060 2.582 1.00 52.47 145 LEU A N 1
ATOM 1042 C CA . LEU A 1 145 ? -1.698 53.600 2.112 1.00 58.48 145 LEU A CA 1
ATOM 1043 C C . LEU A 1 145 ? -1.609 54.981 2.741 1.00 52.45 145 LEU A C 1
ATOM 1044 O O . LEU A 1 145 ? -2.488 55.790 2.481 1.00 51.81 145 LEU A O 1
ATOM 1049 N N . HIS A 1 146 ? -0.623 55.211 3.624 1.00 55.13 146 HIS A N 1
ATOM 1050 C CA . HIS A 1 146 ? -0.495 56.490 4.327 1.00 51.49 146 HIS A CA 1
ATOM 1051 C C . HIS A 1 146 ? -1.836 56.864 4.941 1.00 54.44 146 HIS A C 1
ATOM 1052 O O . HIS A 1 146 ? -2.274 58.008 4.825 1.00 52.31 146 HIS A O 1
ATOM 1059 N N . GLY A 1 147 ? -2.500 55.861 5.546 1.00 61.70 147 GLY A N 1
ATOM 1060 C CA . GLY A 1 147 ? -3.688 56.082 6.352 1.00 52.82 147 GLY A CA 1
ATOM 1061 C C . GLY A 1 147 ? -4.986 56.184 5.549 1.00 63.74 147 GLY A C 1
ATOM 1062 O O . GLY A 1 147 ? -6.041 56.402 6.126 1.00 65.57 147 GLY A O 1
ATOM 1063 N N . GLN A 1 148 ? -4.928 56.098 4.217 1.00 66.11 148 GLN A N 1
ATOM 1064 C CA . GLN A 1 148 ? -6.123 56.250 3.398 1.00 62.22 148 GLN A CA 1
ATOM 1065 C C . GLN A 1 148 ? -6.488 54.873 2.845 1.00 50.98 148 GLN A C 1
ATOM 1066 O O . GLN A 1 148 ? -5.634 54.161 2.324 1.00 51.55 148 GLN A O 1
ATOM 1072 N N . PRO A 1 149 ? -7.757 54.434 2.936 1.00 50.04 149 PRO A N 1
ATOM 1073 C CA . PRO A 1 149 ? -8.144 53.141 2.347 1.00 51.96 149 PRO A CA 1
ATOM 1074 C C . PRO A 1 149 ? -7.840 53.123 0.837 1.00 46.39 149 PRO A C 1
ATOM 1075 O O . PRO A 1 149 ? -8.102 54.092 0.133 1.00 48.38 149 PRO A O 1
ATOM 1079 N N . LEU A 1 150 ? -7.271 52.044 0.324 1.00 46.33 150 LEU A N 1
ATOM 1080 C CA . LEU A 1 150 ? -6.992 51.951 -1.102 1.00 53.67 150 LEU A CA 1
ATOM 1081 C C . LEU A 1 150 ? -8.267 51.985 -1.964 1.00 50.70 150 LEU A C 1
ATOM 1082 O O . LEU A 1 150 ? -8.187 52.392 -3.116 1.00 53.32 150 LEU A O 1
ATOM 1087 N N . TRP A 1 151 ? -9.433 51.604 -1.426 1.00 48.03 151 TRP A N 1
ATOM 1088 C CA . TRP A 1 151 ? -10.677 51.595 -2.182 1.00 49.17 151 TRP A CA 1
ATOM 1089 C C . TRP A 1 151 ? -11.125 53.023 -2.441 1.00 46.73 151 TRP A C 1
ATOM 1090 O O . TRP A 1 151 ? -11.934 53.285 -3.342 1.00 48.19 151 TRP A O 1
ATOM 1101 N N . ALA A 1 152 ? -10.557 53.940 -1.649 1.00 47.74 152 ALA A N 1
ATOM 1102 C CA . ALA A 1 152 ? -10.881 55.354 -1.733 1.00 45.80 152 ALA A CA 1
ATOM 1103 C C . ALA A 1 152 ? -9.978 56.121 -2.698 1.00 43.08 152 ALA A C 1
ATOM 1104 O O . ALA A 1 152 ? -10.236 57.275 -2.956 1.00 49.29 152 ALA A O 1
ATOM 1106 N N . MET A 1 153 ? -8.944 55.508 -3.261 1.00 49.72 153 MET A N 1
ATOM 1107 C CA . MET A 1 153 ? -8.008 56.237 -4.106 1.00 48.47 153 MET A CA 1
ATOM 1108 C C . MET A 1 153 ? -8.086 55.775 -5.572 1.00 45.60 153 MET A C 1
ATOM 1109 O O . MET A 1 153 ? -8.368 54.599 -5.873 1.00 48.81 153 MET A O 1
ATOM 1114 N N . GLY A 1 154 ? -7.658 56.683 -6.464 1.00 46.19 154 GLY A N 1
ATOM 1115 C CA . GLY A 1 154 ? -7.277 56.357 -7.837 1.00 46.58 154 GLY A CA 1
ATOM 1116 C C . GLY A 1 154 ? -5.981 55.564 -7.842 1.00 48.42 154 GLY A C 1
ATOM 1117 O O . GLY A 1 154 ? -5.126 55.741 -6.960 1.00 51.54 154 GLY A O 1
ATOM 1118 N N . PHE A 1 155 ? -5.824 54.671 -8.813 1.00 40.77 155 PHE A N 1
ATOM 1119 C CA . PHE A 1 155 ? -4.574 53.929 -8.848 1.00 47.07 155 PHE A CA 1
ATOM 1120 C C . PHE A 1 155 ? -3.389 54.828 -9.265 1.00 47.81 155 PHE A C 1
ATOM 1121 O O . PHE A 1 155 ? -2.252 54.500 -8.965 1.00 43.54 155 PHE A O 1
ATOM 1129 N N . TRP A 1 156 ? -3.623 55.887 -10.048 1.00 44.48 156 TRP A N 1
ATOM 1130 C CA . TRP A 1 156 ? -2.518 56.789 -10.351 1.00 52.05 156 TRP A CA 1
ATOM 1131 C C . TRP A 1 156 ? -2.038 57.403 -9.042 1.00 46.99 156 TRP A C 1
ATOM 1132 O O . TRP A 1 156 ? -0.863 57.404 -8.762 1.00 47.47 156 TRP A O 1
ATOM 1143 N N . ASN A 1 157 ? -2.982 57.870 -8.240 1.00 46.96 157 ASN A N 1
ATOM 1144 C CA . ASN A 1 157 ? -2.696 58.442 -6.938 1.00 46.64 157 ASN A CA 1
ATOM 1145 C C . ASN A 1 157 ? -1.886 57.488 -6.078 1.00 45.31 157 ASN A C 1
ATOM 1146 O O . ASN A 1 157 ? -0.880 57.890 -5.514 1.00 57.07 157 ASN A O 1
ATOM 1151 N N . ALA A 1 158 ? -2.306 56.227 -6.008 1.00 47.83 158 ALA A N 1
ATOM 1152 C CA . ALA A 1 158 ? -1.598 55.199 -5.263 1.00 46.78 158 ALA A CA 1
ATOM 1153 C C . ALA A 1 158 ? -0.165 55.049 -5.756 1.00 46.49 158 ALA A C 1
ATOM 1154 O O . ALA A 1 158 ? 0.741 54.981 -4.938 1.00 48.01 158 ALA A O 1
ATOM 1156 N N . LEU A 1 159 ? 0.033 54.928 -7.069 1.00 45.92 159 LEU A N 1
ATOM 1157 C CA . LEU A 1 159 ? 1.365 54.744 -7.625 1.00 50.04 159 LEU A CA 1
ATOM 1158 C C . LEU A 1 159 ? 2.247 55.972 -7.361 1.00 45.95 159 LEU A C 1
ATOM 1159 O O . LEU A 1 159 ? 3.469 55.843 -7.300 1.00 48.32 159 LEU A O 1
ATOM 1164 N N . SER A 1 160 ? 1.613 57.133 -7.193 1.00 44.31 160 SER A N 1
ATOM 1165 C CA . SER A 1 160 ? 2.269 58.417 -7.008 1.00 49.55 160 SER A CA 1
ATOM 1166 C C . SER A 1 160 ? 2.582 58.693 -5.554 1.00 53.05 160 SER A C 1
ATOM 1167 O O . SER A 1 160 ? 2.850 59.836 -5.232 1.00 45.82 160 SER A O 1
ATOM 1170 N N . ALA A 1 161 ? 2.265 57.751 -4.673 1.00 50.89 161 ALA A N 1
ATOM 1171 C CA . ALA A 1 161 ? 2.300 58.056 -3.256 1.00 49.78 161 ALA A CA 1
ATOM 1172 C C . ALA A 1 161 ? 3.754 58.063 -2.752 1.00 47.91 161 ALA A C 1
ATOM 1173 O O . ALA A 1 161 ? 4.653 57.390 -3.286 1.00 53.91 161 ALA A O 1
ATOM 1175 N N . GLN A 1 162 ? 3.940 58.763 -1.643 1.00 52.43 162 GLN A N 1
ATOM 1176 C CA . GLN A 1 162 ? 5.232 58.846 -0.983 1.00 52.43 162 GLN A CA 1
ATOM 1177 C C . GLN A 1 162 ? 5.844 57.469 -0.773 1.00 52.19 162 GLN A C 1
ATOM 1178 O O . GLN A 1 162 ? 5.201 56.537 -0.277 1.00 54.34 162 GLN A O 1
ATOM 1184 N N . GLY A 1 163 ? 7.102 57.336 -1.175 1.00 51.50 163 GLY A N 1
ATOM 1185 C CA . GLY A 1 163 ? 7.847 56.126 -0.887 1.00 48.75 163 GLY A CA 1
ATOM 1186 C C . GLY A 1 163 ? 7.612 54.986 -1.861 1.00 55.72 163 GLY A C 1
ATOM 1187 O O . GLY A 1 163 ? 8.161 53.910 -1.643 1.00 62.93 163 GLY A O 1
ATOM 1188 N N . ILE A 1 164 ? 6.856 55.193 -2.948 1.00 59.78 164 ILE A N 1
ATOM 1189 C CA . ILE A 1 164 ? 6.542 54.074 -3.829 1.00 59.17 164 ILE A CA 1
ATOM 1190 C C . ILE A 1 164 ? 7.423 54.107 -5.076 1.00 57.56 164 ILE A C 1
ATOM 1191 O O . ILE A 1 164 ? 8.220 53.185 -5.288 1.00 57.65 164 ILE A O 1
ATOM 1196 N N . LEU A 1 165 ? 7.283 55.149 -5.919 1.00 58.61 165 LEU A N 1
ATOM 1197 C CA . LEU A 1 165 ? 8.136 55.260 -7.101 1.00 58.25 165 LEU A CA 1
ATOM 1198 C C . LEU A 1 165 ? 8.976 56.535 -7.050 1.00 46.52 165 LEU A C 1
ATOM 1199 O O . LEU A 1 165 ? 8.578 57.512 -6.478 1.00 47.86 165 LEU A O 1
ATOM 1204 N N . SER A 1 166 ? 10.133 56.560 -7.694 1.00 54.42 166 SER A N 1
ATOM 1205 C CA . SER A 1 166 ? 10.793 57.835 -7.873 1.00 53.60 166 SER A CA 1
ATOM 1206 C C . SER A 1 166 ? 9.922 58.700 -8.780 1.00 57.73 166 SER A C 1
ATOM 1207 O O . SER A 1 166 ? 9.077 58.167 -9.511 1.00 48.59 166 SER A O 1
ATOM 1210 N N . HIS A 1 167 ? 10.151 60.023 -8.746 1.00 50.05 167 HIS A N 1
ATOM 1211 C CA . HIS A 1 167 ? 9.482 60.942 -9.652 1.00 51.12 167 HIS A CA 1
ATOM 1212 C C . HIS A 1 167 ? 9.704 60.546 -11.116 1.00 51.27 167 HIS A C 1
ATOM 1213 O O . HIS A 1 167 ? 8.818 60.743 -11.952 1.00 51.76 167 HIS A O 1
ATOM 1220 N N . ARG A 1 168 ? 10.881 59.967 -11.422 1.00 48.81 168 ARG A N 1
ATOM 1221 C CA . ARG A 1 168 ? 11.220 59.598 -12.778 1.00 52.21 168 ARG A CA 1
ATOM 1222 C C . ARG A 1 168 ? 10.546 58.292 -13.185 1.00 45.05 168 ARG A C 1
ATOM 1223 O O . ARG A 1 168 ? 10.224 58.120 -14.342 1.00 44.37 168 ARG A O 1
ATOM 1231 N N . ALA A 1 169 ? 10.429 57.339 -12.274 1.00 45.87 169 ALA A N 1
ATOM 1232 C CA . ALA A 1 169 ? 9.704 56.106 -12.560 1.00 49.18 169 ALA A CA 1
ATOM 1233 C C . ALA A 1 169 ? 8.275 56.411 -13.029 1.00 44.17 169 ALA A C 1
ATOM 1234 O O . ALA A 1 169 ? 7.820 55.869 -14.023 1.00 49.84 169 ALA A O 1
ATOM 1236 N N . LEU A 1 170 ? 7.626 57.367 -12.379 1.00 45.73 170 LEU A N 1
ATOM 1237 C CA . LEU A 1 170 ? 6.291 57.799 -12.751 1.00 45.77 170 LEU A CA 1
ATOM 1238 C C . LEU A 1 170 ? 6.271 58.278 -14.193 1.00 50.86 170 LEU A C 1
ATOM 1239 O O . LEU A 1 170 ? 5.390 57.876 -14.951 1.00 48.39 170 LEU A O 1
ATOM 1244 N N . VAL A 1 171 ? 7.267 59.108 -14.553 1.00 50.20 171 VAL A N 1
ATOM 1245 C CA . VAL A 1 171 ? 7.414 59.651 -15.888 1.00 45.91 171 VAL A CA 1
ATOM 1246 C C . VAL A 1 171 ? 7.583 58.493 -16.870 1.00 44.76 171 VAL A C 1
ATOM 1247 O O . VAL A 1 171 ? 7.040 58.520 -17.965 1.00 45.73 171 VAL A O 1
ATOM 1251 N N . LYS A 1 172 ? 8.396 57.504 -16.509 1.00 46.84 172 LYS A N 1
ATOM 1252 C CA . LYS A 1 172 ? 8.622 56.371 -17.376 1.00 50.14 172 LYS A CA 1
ATOM 1253 C C . LYS A 1 172 ? 7.324 55.555 -17.571 1.00 54.96 172 LYS A C 1
ATOM 1254 O O . LYS A 1 172 ? 7.056 55.054 -18.665 1.00 48.09 172 LYS A O 1
ATOM 1260 N N . LEU A 1 173 ? 6.533 55.341 -16.518 1.00 49.31 173 LEU A N 1
ATOM 1261 C CA . LEU A 1 173 ? 5.267 54.644 -16.700 1.00 52.35 173 LEU A CA 1
ATOM 1262 C C . LEU A 1 173 ? 4.405 55.433 -17.677 1.00 50.99 173 LEU A C 1
ATOM 1263 O O . LEU A 1 173 ? 3.765 54.837 -18.548 1.00 49.34 173 LEU A O 1
ATOM 1268 N N . ARG A 1 174 ? 4.451 56.768 -17.586 1.00 46.87 174 ARG A N 1
ATOM 1269 C CA . ARG A 1 174 ? 3.676 57.582 -18.497 1.00 50.19 174 ARG A CA 1
ATOM 1270 C C . ARG A 1 174 ? 4.122 57.308 -19.934 1.00 58.07 174 ARG A C 1
ATOM 1271 O O . ARG A 1 174 ? 3.273 57.114 -20.811 1.00 49.53 174 ARG A O 1
ATOM 1279 N N . ASP A 1 175 ? 5.436 57.230 -20.156 1.00 53.55 175 ASP A N 1
ATOM 1280 C CA . ASP A 1 175 ? 5.971 57.123 -21.509 1.00 53.72 175 ASP A CA 1
ATOM 1281 C C . ASP A 1 175 ? 5.734 55.730 -22.091 1.00 49.57 175 ASP A C 1
ATOM 1282 O O . ASP A 1 175 ? 5.522 55.597 -23.289 1.00 51.65 175 ASP A O 1
ATOM 1287 N N . THR A 1 176 ? 5.740 54.684 -21.268 1.00 48.78 176 THR A N 1
ATOM 1288 C CA . THR A 1 176 ? 5.414 53.367 -21.793 1.00 50.97 176 THR A CA 1
ATOM 1289 C C . THR A 1 176 ? 3.917 53.195 -22.093 1.00 48.82 176 THR A C 1
ATOM 1290 O O . THR A 1 176 ? 3.559 52.182 -22.648 1.00 55.23 176 THR A O 1
ATOM 1294 N N . GLY A 1 177 ? 3.050 54.170 -21.783 1.00 53.62 177 GLY A N 1
ATOM 1295 C CA . GLY A 1 177 ? 1.625 54.097 -22.104 1.00 55.04 177 GLY A CA 1
ATOM 1296 C C . GLY A 1 177 ? 0.769 53.453 -21.005 1.00 51.95 177 GLY A C 1
ATOM 1297 O O . GLY A 1 177 ? -0.378 53.089 -21.250 1.00 47.61 177 GLY A O 1
ATOM 1298 N N . THR A 1 178 ? 1.340 53.292 -19.806 1.00 48.26 178 THR A N 1
ATOM 1299 C CA . THR A 1 178 ? 0.719 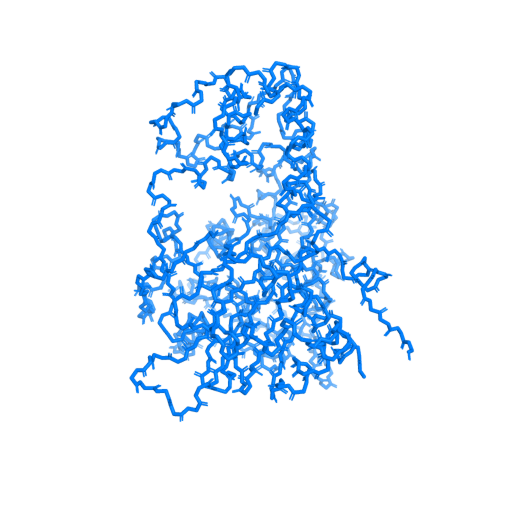52.595 -18.699 1.00 50.01 178 THR A CA 1
ATOM 1300 C C . THR A 1 178 ? -0.621 53.253 -18.361 1.00 53.27 178 THR A C 1
ATOM 1301 O O . THR A 1 178 ? -1.565 52.548 -18.001 1.00 45.97 178 THR A O 1
ATOM 1305 N N . PHE A 1 179 ? -0.655 54.591 -18.453 1.00 47.32 179 PHE A N 1
ATOM 1306 C CA . PHE A 1 179 ? -1.793 55.401 -18.067 1.00 45.89 179 PHE A CA 1
ATOM 1307 C C . PHE A 1 179 ? -2.637 55.805 -19.264 1.00 45.35 179 PHE A C 1
ATOM 1308 O O . PHE A 1 179 ? -3.691 56.407 -19.055 1.00 48.48 179 PHE A O 1
ATOM 1316 N N . TYR A 1 180 ? -2.172 55.522 -20.489 1.00 47.32 180 TYR A N 1
ATOM 1317 C CA . TYR A 1 180 ? -2.908 55.868 -21.703 1.00 48.77 180 TYR A CA 1
ATOM 1318 C C . TYR A 1 180 ? -3.691 54.649 -22.192 1.00 46.02 180 TYR A C 1
ATOM 1319 O O . TYR A 1 180 ? -4.822 54.799 -22.642 1.00 48.60 180 TYR A O 1
ATOM 1328 N N . HIS A 1 181 ? -3.055 53.474 -22.095 1.00 42.61 181 HIS A N 1
ATOM 1329 C CA . HIS A 1 181 ? -3.573 52.196 -22.543 1.00 50.33 181 HIS A CA 1
ATOM 1330 C C . HIS A 1 181 ? -4.102 51.377 -21.372 1.00 49.64 181 HIS A C 1
ATOM 1331 O O . HIS A 1 181 ? -5.289 51.133 -21.303 1.00 45.72 181 HIS A O 1
ATOM 1338 N N . MET A 1 182 ? -3.227 50.937 -20.466 1.00 50.51 182 MET A N 1
ATOM 1339 C CA . MET A 1 182 ? -3.619 49.933 -19.486 1.00 56.14 182 MET A CA 1
ATOM 1340 C C . MET A 1 182 ? -4.511 50.482 -18.365 1.00 53.09 182 MET A C 1
ATOM 1341 O O . MET A 1 182 ? -5.424 49.769 -17.941 1.00 46.38 182 MET A O 1
ATOM 1346 N N . ILE A 1 183 ? -4.200 51.674 -17.827 1.00 46.03 183 ILE A N 1
ATOM 1347 C CA . ILE A 1 183 ? -4.931 52.221 -16.684 1.00 46.09 183 ILE A CA 1
ATOM 1348 C C . ILE A 1 183 ? -5.570 53.559 -17.047 1.00 38.68 183 ILE A C 1
ATOM 1349 O O . ILE A 1 183 ? -5.192 54.603 -16.532 1.00 49.52 183 ILE A O 1
ATOM 1354 N N . PRO A 1 184 ? -6.496 53.595 -18.017 1.00 44.30 184 PRO A N 1
ATOM 1355 C CA . PRO A 1 184 ? -6.719 54.816 -18.788 1.00 44.91 184 PRO A CA 1
ATOM 1356 C C . PRO A 1 184 ? -7.469 55.846 -17.988 1.00 47.61 184 PRO A C 1
ATOM 1357 O O . PRO A 1 184 ? -7.513 57.013 -18.385 1.00 44.91 184 PRO A O 1
ATOM 1361 N N . GLU A 1 185 ? -8.107 55.403 -16.898 1.00 40.19 185 GLU A N 1
ATOM 1362 C CA . GLU A 1 185 ? -9.134 56.240 -16.275 1.00 41.66 185 GLU A CA 1
ATOM 1363 C C . GLU A 1 185 ? -8.843 56.504 -14.794 1.00 41.92 185 GLU A C 1
ATOM 1364 O O . GLU A 1 185 ? -9.683 57.084 -14.131 1.00 45.16 185 GLU A O 1
ATOM 1370 N N . ASN A 1 186 ? -7.688 56.070 -14.258 1.00 46.24 186 ASN A N 1
ATOM 1371 C CA . ASN A 1 186 ? -7.355 56.339 -12.857 1.00 43.87 186 ASN A CA 1
ATOM 1372 C C . ASN A 1 186 ? -8.431 55.744 -11.947 1.00 47.31 186 ASN A C 1
ATOM 1373 O O . ASN A 1 186 ? -8.941 56.402 -11.034 1.00 40.68 186 ASN A O 1
ATOM 1378 N N . LEU A 1 187 ? -8.762 54.469 -12.172 1.00 38.63 187 LEU A N 1
ATOM 1379 C CA . LEU A 1 187 ? -9.822 53.890 -11.375 1.00 48.67 187 LEU A CA 1
ATOM 1380 C C . LEU A 1 187 ? -9.313 53.244 -10.078 1.00 47.67 187 LEU A C 1
ATOM 1381 O O . LEU A 1 187 ? -8.146 53.370 -9.671 1.00 43.90 187 LEU A O 1
ATOM 1386 N N . ASN A 1 188 ? -10.232 52.549 -9.390 1.00 45.55 188 ASN A N 1
ATOM 1387 C CA . ASN A 1 188 ? -10.051 52.114 -8.001 1.00 42.12 188 ASN A CA 1
ATOM 1388 C C . ASN A 1 188 ? -8.710 51.400 -7.744 1.00 43.54 188 ASN A C 1
ATOM 1389 O O . ASN A 1 188 ? -8.427 50.317 -8.262 1.00 45.76 188 ASN A O 1
ATOM 1394 N N . ALA A 1 189 ? -7.907 51.956 -6.838 1.00 48.27 189 ALA A N 1
ATOM 1395 C CA . ALA A 1 189 ? -6.569 51.439 -6.590 1.00 44.69 189 ALA A CA 1
ATOM 1396 C C . ALA A 1 189 ? -6.626 50.022 -6.020 1.00 43.55 189 ALA A C 1
ATOM 1397 O O . ALA A 1 189 ? -5.847 49.136 -6.403 1.00 45.75 189 ALA A O 1
ATOM 1399 N N . ALA A 1 190 ? -7.473 49.834 -5.002 1.00 50.62 190 ALA A N 1
ATOM 1400 C CA . ALA A 1 190 ? -7.596 48.519 -4.371 1.00 48.54 190 ALA A CA 1
ATOM 1401 C C . ALA A 1 190 ? -7.921 47.464 -5.416 1.00 42.39 190 ALA A C 1
ATOM 1402 O O . ALA A 1 190 ? -7.301 46.393 -5.438 1.00 40.75 190 ALA A O 1
ATOM 1404 N N . GLU A 1 191 ? -8.908 47.776 -6.272 1.00 40.95 191 GLU A N 1
ATOM 1405 C CA . GLU A 1 191 ? -9.360 46.815 -7.286 1.00 44.26 191 GLU A CA 1
ATOM 1406 C C . GLU A 1 191 ? -8.283 46.553 -8.334 1.00 46.65 191 GLU A C 1
ATOM 1407 O O . GLU A 1 191 ? -8.099 45.405 -8.759 1.00 40.48 191 GLU A O 1
ATOM 1413 N N . TRP A 1 192 ? -7.505 47.601 -8.712 1.00 46.58 192 TRP A N 1
ATOM 1414 C CA . TRP A 1 192 ? -6.421 47.401 -9.672 1.00 41.07 192 TRP A CA 1
ATOM 1415 C C . TRP A 1 192 ? -5.284 46.560 -9.089 1.00 38.62 192 TRP A C 1
ATOM 1416 O O . TRP A 1 192 ? -4.728 45.657 -9.754 1.00 44.89 192 TRP A O 1
ATOM 1427 N N . ILE A 1 193 ? -5.000 46.808 -7.816 1.00 42.19 193 ILE A N 1
ATOM 1428 C CA . ILE A 1 193 ? -3.936 46.080 -7.139 1.00 48.04 193 ILE A CA 1
ATOM 1429 C C . ILE A 1 193 ? -4.297 44.599 -7.093 1.00 43.02 193 ILE A C 1
ATOM 1430 O O . ILE A 1 193 ? -3.491 43.749 -7.450 1.00 42.90 193 ILE A O 1
ATOM 1435 N N . ILE A 1 194 ? -5.542 44.287 -6.710 1.00 49.29 194 ILE A N 1
ATOM 1436 C CA . ILE A 1 194 ? -5.985 42.891 -6.669 1.00 44.81 194 ILE A CA 1
ATOM 1437 C C . ILE A 1 194 ? -5.814 42.296 -8.047 1.00 46.45 194 ILE A C 1
ATOM 1438 O O . ILE A 1 194 ? -5.280 41.189 -8.197 1.00 49.87 194 ILE A O 1
ATOM 1443 N N . TRP A 1 195 ? -6.260 43.047 -9.078 1.00 48.70 195 TRP A N 1
ATOM 1444 C CA . TRP A 1 195 ? -6.308 42.462 -10.418 1.00 45.89 195 TRP A CA 1
ATOM 1445 C C . TRP A 1 195 ? -4.896 42.146 -10.933 1.00 45.90 195 TRP A C 1
ATOM 1446 O O . TRP A 1 195 ? -4.650 41.127 -11.577 1.00 46.95 195 TRP A O 1
ATOM 1457 N N . TRP A 1 196 ? -3.964 43.077 -10.736 1.00 51.38 196 TRP A N 1
ATOM 1458 C CA . TRP A 1 196 ? -2.570 42.843 -11.108 1.00 52.66 196 TRP A CA 1
ATOM 1459 C C . TRP A 1 196 ? -1.936 41.730 -10.267 1.00 44.40 196 TRP A C 1
ATOM 1460 O O . TRP A 1 196 ? -1.209 40.891 -10.792 1.00 51.42 196 TRP A O 1
ATOM 1471 N N . LEU A 1 197 ? -2.201 41.729 -8.948 1.00 49.53 197 LEU A N 1
ATOM 1472 C CA . LEU A 1 197 ? -1.646 40.690 -8.089 1.00 52.50 197 LEU A CA 1
ATOM 1473 C C . LEU A 1 197 ? -2.014 39.326 -8.642 1.00 60.00 197 LEU A C 1
ATOM 1474 O O . LEU A 1 197 ? -1.122 38.495 -8.816 1.00 61.02 197 LEU A O 1
ATOM 1479 N N . ARG A 1 198 ? -3.301 39.146 -8.991 1.00 55.71 198 ARG A N 1
ATOM 1480 C CA . ARG A 1 198 ? -3.755 37.888 -9.561 1.00 52.93 198 ARG A CA 1
ATOM 1481 C C . ARG A 1 198 ? -2.999 37.634 -10.861 1.00 57.35 198 ARG A C 1
ATOM 1482 O O . ARG A 1 198 ? -2.487 36.534 -11.093 1.00 55.03 198 ARG A O 1
ATOM 1490 N N . ALA A 1 199 ? -2.936 38.652 -11.726 1.00 56.69 199 ALA A N 1
ATOM 1491 C CA . ALA A 1 199 ? -2.355 38.439 -13.041 1.00 60.58 199 ALA A CA 1
ATOM 1492 C C . ALA A 1 199 ? -0.848 38.177 -12.929 1.00 62.68 199 ALA A C 1
ATOM 1493 O O . ALA A 1 199 ? -0.271 37.586 -13.824 1.00 62.29 199 ALA A O 1
ATOM 1495 N N . LEU A 1 200 ? -0.202 38.593 -11.834 1.00 61.16 200 LEU A N 1
ATOM 1496 C CA . LEU A 1 200 ? 1.239 38.402 -11.683 1.00 61.84 200 LEU A CA 1
ATOM 1497 C C . LEU A 1 200 ? 1.632 37.042 -11.078 1.00 75.82 200 LEU A C 1
ATOM 1498 O O . LEU A 1 200 ? 2.813 36.801 -10.816 1.00 71.52 200 LEU A O 1
ATOM 1503 N N . LYS A 1 201 ? 0.672 36.141 -10.836 1.00 67.96 201 LYS A N 1
ATOM 1504 C CA . LYS A 1 201 ? 0.995 34.856 -10.256 1.00 63.02 201 LYS A CA 1
ATOM 1505 C C . LYS A 1 201 ? 1.860 34.076 -11.242 1.00 64.13 201 LYS A C 1
ATOM 1506 O O . LYS A 1 201 ? 1.759 34.288 -12.438 1.00 66.61 201 LYS A O 1
ATOM 1512 N N . THR A 1 202 ? 2.664 33.134 -10.728 1.00 71.86 202 THR A N 1
ATOM 1513 C CA . THR A 1 202 ? 3.445 32.238 -11.573 1.00 77.21 202 THR A CA 1
ATOM 1514 C C . THR A 1 202 ? 2.520 31.493 -12.530 1.00 88.11 202 THR A C 1
ATOM 1515 O O . THR A 1 202 ? 2.691 31.511 -13.757 1.00 88.96 202 THR A O 1
ATOM 1519 N N . VAL A 1 203 ? 1.557 30.798 -11.925 1.00 89.04 203 VAL A N 1
ATOM 1520 C CA . VAL A 1 203 ? 0.690 29.891 -12.650 1.00 97.07 203 VAL A CA 1
ATOM 1521 C C . VAL A 1 203 ? -0.033 30.647 -13.768 1.00 104.18 203 VAL A C 1
ATOM 1522 O O . VAL A 1 203 ? -0.497 30.027 -14.718 1.00 117.52 203 VAL A O 1
ATOM 1526 N N . GLY A 1 204 ? -0.087 31.986 -13.684 1.00 98.59 204 GLY A N 1
ATOM 1527 C CA . GLY A 1 204 ? -0.790 32.794 -14.665 1.00 98.63 204 GLY A CA 1
ATOM 1528 C C . GLY A 1 204 ? -0.027 32.950 -15.983 1.00 113.36 204 GLY A C 1
ATOM 1529 O O . GLY A 1 204 ? 0.142 34.069 -16.469 1.00 111.59 204 GLY A O 1
ATOM 1530 N N . GLN A 1 205 ? 0.374 31.829 -16.599 1.00 122.27 205 GLN A N 1
ATOM 1531 C CA . GLN A 1 205 ? 1.143 31.868 -17.839 1.00 121.57 205 GLN A CA 1
ATOM 1532 C C . GLN A 1 205 ? 0.546 30.942 -18.902 1.00 114.87 205 GLN A C 1
ATOM 1533 O O . GLN A 1 205 ? 0.514 31.325 -20.068 1.00 116.30 205 GLN A O 1
ATOM 1539 N N . GLN A 1 206 ? 0.077 29.743 -18.522 1.00 107.26 206 GLN A N 1
ATOM 1540 C CA . GLN A 1 206 ? -0.437 28.783 -19.494 1.00 111.66 206 GLN A CA 1
ATOM 1541 C C . GLN A 1 206 ? -1.682 29.362 -20.188 1.00 104.32 206 GLN A C 1
ATOM 1542 O O . GLN A 1 206 ? -2.749 29.481 -19.574 1.00 92.26 206 GLN A O 1
ATOM 1548 N N . LEU A 1 207 ? -1.510 29.718 -21.480 1.00 88.69 207 LEU A N 1
ATOM 1549 C CA . LEU A 1 207 ? -2.528 30.334 -22.326 1.00 70.29 207 LEU A CA 1
ATOM 1550 C C . LEU A 1 207 ? -3.178 29.302 -23.250 1.00 81.35 207 LEU A C 1
ATOM 1551 O O . LEU A 1 207 ? -2.506 28.464 -23.859 1.00 81.72 207 LEU A O 1
ATOM 1556 N N . ALA A 1 208 ? -4.500 29.434 -23.405 1.00 67.42 208 ALA A N 1
ATOM 1557 C CA . ALA A 1 208 ? -5.261 28.606 -24.316 1.00 68.66 208 ALA A CA 1
ATOM 1558 C C . ALA A 1 208 ? -6.220 29.484 -25.107 1.00 69.13 208 ALA A C 1
ATOM 1559 O O . ALA A 1 208 ? -6.414 30.656 -24.799 1.00 63.80 208 ALA A O 1
ATOM 1561 N N . SER A 1 209 ? -6.784 28.877 -26.146 1.00 63.87 209 SER A N 1
ATOM 1562 C CA . SER A 1 209 ? -7.847 29.474 -26.907 1.00 67.42 209 SER A CA 1
ATOM 1563 C C . SER A 1 209 ? -8.910 28.399 -27.067 1.00 66.65 209 SER A C 1
ATOM 1564 O O . SER A 1 209 ? -8.672 27.257 -26.707 1.00 59.01 209 SER A O 1
ATOM 1567 N N . ILE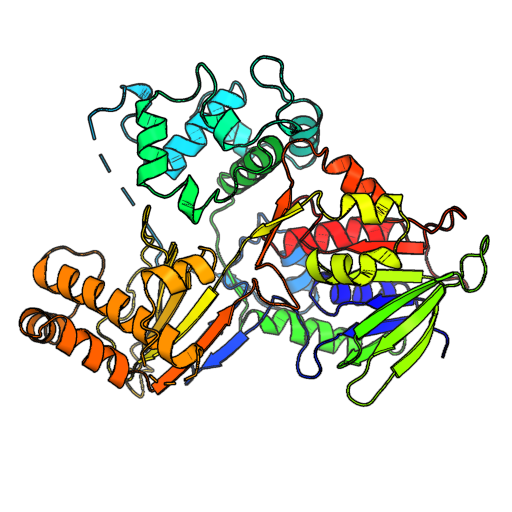 A 1 210 ? -10.088 28.773 -27.563 1.00 62.04 210 ILE A N 1
ATOM 1568 C CA . ILE A 1 210 ? -11.194 27.847 -27.641 1.00 59.39 210 ILE A CA 1
ATOM 1569 C C . ILE A 1 210 ? -11.170 27.263 -29.043 1.00 60.88 210 ILE A C 1
ATOM 1570 O O . ILE A 1 210 ? -11.159 28.003 -30.012 1.00 65.30 210 ILE A O 1
ATOM 1575 N N . GLU A 1 211 ? -11.182 25.937 -29.111 1.00 66.39 211 GLU A N 1
ATOM 1576 C CA . GLU A 1 211 ? -11.109 25.239 -30.371 1.00 71.45 211 GLU A CA 1
ATOM 1577 C C . GLU A 1 211 ? -12.374 25.534 -31.168 1.00 62.56 211 GLU A C 1
ATOM 1578 O O . GLU A 1 211 ? -13.482 25.219 -30.763 1.00 65.64 211 GLU A O 1
ATOM 1584 N N . GLY A 1 212 ? -12.183 26.145 -32.330 1.00 63.32 212 GLY A N 1
ATOM 1585 C CA . GLY A 1 212 ? -13.296 26.472 -33.192 1.00 58.93 212 GLY A CA 1
ATOM 1586 C C . GLY A 1 212 ? -13.736 27.926 -33.049 1.00 64.98 212 GLY A C 1
ATOM 1587 O O . GLY A 1 212 ? -14.688 28.279 -33.713 1.00 65.34 212 GLY A O 1
ATOM 1588 N N . GLY A 1 213 ? -13.044 28.751 -32.235 1.00 55.49 213 GLY A N 1
ATOM 1589 C CA . GLY A 1 213 ? -13.452 30.128 -31.983 1.00 60.68 213 GLY A CA 1
ATOM 1590 C C . GLY A 1 213 ? -14.193 30.255 -30.646 1.00 50.69 213 GLY A C 1
ATOM 1591 O O . GLY A 1 213 ? -14.920 29.358 -30.237 1.00 51.70 213 GLY A O 1
ATOM 1592 N N . SER A 1 214 ? -13.972 31.359 -29.953 1.00 53.11 214 SER A N 1
ATOM 1593 C CA . SER A 1 214 ? -14.663 31.662 -28.699 1.00 58.02 214 SER A CA 1
ATOM 1594 C C . SER A 1 214 ? -16.187 31.444 -28.750 1.00 44.14 214 SER A C 1
ATOM 1595 O O . SER A 1 214 ? -16.750 30.888 -27.807 1.00 48.72 214 SER A O 1
ATOM 1598 N N . ALA A 1 215 ? -16.839 31.782 -29.862 1.00 49.01 215 ALA A N 1
ATOM 1599 C CA . ALA A 1 215 ? -18.292 31.631 -29.991 1.00 48.48 215 ALA A CA 1
ATOM 1600 C C . ALA A 1 215 ? -18.760 30.183 -29.909 1.00 52.59 215 ALA A C 1
ATOM 1601 O O . ALA A 1 215 ? -19.970 29.961 -29.809 1.00 50.89 215 ALA A O 1
ATOM 1603 N N . ARG A 1 216 ? -17.822 29.222 -29.888 1.00 54.26 216 ARG A N 1
ATOM 1604 C CA . ARG A 1 216 ? -18.165 27.817 -29.718 1.00 57.95 216 ARG A CA 1
ATOM 1605 C C . ARG A 1 216 ? -18.617 27.546 -28.277 1.00 58.45 216 ARG A C 1
ATOM 1606 O O . ARG A 1 216 ? -19.448 26.661 -28.038 1.00 54.55 216 ARG A O 1
ATOM 1614 N N . LEU A 1 217 ? -18.126 28.335 -27.312 1.00 49.31 217 LEU A N 1
ATOM 1615 C CA . LEU A 1 217 ? -18.700 28.300 -25.966 1.00 48.38 217 LEU A CA 1
ATOM 1616 C C . LEU A 1 217 ? -20.196 28.670 -25.993 1.00 50.79 217 LEU A C 1
ATOM 1617 O O . LEU A 1 217 ? -21.044 27.949 -25.473 1.00 54.61 217 LEU A O 1
ATOM 1622 N N . THR A 1 218 ? -20.540 29.774 -26.662 1.00 48.13 218 THR A N 1
ATOM 1623 C CA . THR A 1 218 ? -21.928 30.172 -26.772 1.00 44.72 218 THR A CA 1
ATOM 1624 C C . THR A 1 218 ? -22.760 29.078 -27.456 1.00 49.37 218 THR A C 1
ATOM 1625 O O . THR A 1 218 ? -23.835 28.722 -26.964 1.00 47.55 218 THR A O 1
ATOM 1629 N N . ALA A 1 219 ? -22.292 28.564 -28.603 1.00 49.18 219 ALA A N 1
ATOM 1630 C CA . ALA A 1 219 ? -23.049 27.605 -29.401 1.00 49.78 219 ALA A CA 1
ATOM 1631 C C . ALA A 1 219 ? -23.333 26.334 -28.598 1.00 47.44 219 ALA A C 1
ATOM 1632 O O . ALA A 1 219 ? -24.468 25.872 -28.532 1.00 50.97 219 ALA A O 1
ATOM 1634 N N . GLN A 1 220 ? -22.318 25.829 -27.884 1.00 51.56 220 GLN A N 1
ATOM 1635 C CA . GLN A 1 220 ? -22.508 24.664 -27.035 1.00 51.94 220 GLN A CA 1
ATOM 1636 C C . GLN A 1 220 ? -23.505 24.936 -25.905 1.00 61.56 220 GLN A C 1
ATOM 1637 O O . GLN A 1 220 ? -24.394 24.117 -25.612 1.00 53.52 220 GLN A O 1
ATOM 1643 N N . LEU A 1 221 ? -23.358 26.093 -25.259 1.00 57.16 221 LEU A N 1
ATOM 1644 C CA . LEU A 1 221 ? -24.274 26.461 -24.184 1.00 55.84 221 LEU A CA 1
ATOM 1645 C C . LEU A 1 221 ? -25.700 26.568 -24.732 1.00 49.55 221 LEU A C 1
ATOM 1646 O O . LEU A 1 221 ? -26.621 25.977 -24.187 1.00 49.62 221 LEU A O 1
ATOM 1651 N N . LEU A 1 222 ? -25.884 27.268 -25.849 1.00 51.56 222 LEU A N 1
ATOM 1652 C CA . LEU A 1 222 ? -27.185 27.329 -26.492 1.00 54.95 222 LEU A CA 1
ATOM 1653 C C . LEU A 1 222 ? -27.725 25.932 -26.812 1.00 61.32 222 LEU A C 1
ATOM 1654 O O . LEU A 1 222 ? -28.926 25.717 -26.654 1.00 56.19 222 LEU A O 1
ATOM 1659 N N . ALA A 1 223 ? -26.882 25.018 -27.330 1.00 60.46 223 ALA A N 1
ATOM 1660 C CA . ALA A 1 223 ? -27.366 23.680 -27.683 1.00 66.78 223 ALA A CA 1
ATOM 1661 C C . ALA A 1 223 ? -27.901 22.966 -26.444 1.00 52.83 223 ALA A C 1
ATOM 1662 O O . ALA A 1 223 ? -29.011 22.456 -26.466 1.00 67.17 223 ALA A O 1
ATOM 1664 N N . ARG A 1 224 ? -27.139 23.003 -25.347 1.00 53.61 224 ARG A N 1
ATOM 1665 C CA . ARG A 1 224 ? -27.600 22.461 -24.077 1.00 54.66 224 ARG A CA 1
ATOM 1666 C C . ARG A 1 224 ? -28.941 23.057 -23.647 1.00 60.10 224 ARG A C 1
ATOM 1667 O O . ARG A 1 224 ? -29.874 22.330 -23.317 1.00 65.35 224 ARG A O 1
ATOM 1675 N N . LEU A 1 225 ? -29.053 24.381 -23.661 1.00 53.08 225 LEU A N 1
ATOM 1676 C CA . LEU A 1 225 ? -30.288 25.043 -23.239 1.00 58.46 225 LEU A CA 1
ATOM 1677 C C . LEU A 1 225 ? -31.486 24.620 -24.096 1.00 52.97 225 LEU A C 1
ATOM 1678 O O . LEU A 1 225 ? -32.576 24.468 -23.565 1.00 52.59 225 LEU A O 1
ATOM 1683 N N . ARG A 1 226 ? -31.271 24.458 -25.410 1.00 59.25 226 ARG A N 1
ATOM 1684 C CA . ARG A 1 226 ? -32.292 24.025 -26.351 1.00 60.77 226 ARG A CA 1
ATOM 1685 C C . ARG A 1 226 ? -32.800 22.624 -25.998 1.00 66.06 226 ARG A C 1
ATOM 1686 O O . ARG A 1 226 ? -33.936 22.286 -26.310 1.00 70.62 226 ARG A O 1
ATOM 1694 N N . SER A 1 227 ? -31.971 21.825 -25.327 1.00 64.71 227 SER A N 1
ATOM 1695 C CA . SER A 1 227 ? -32.371 20.502 -24.903 1.00 59.96 227 SER A CA 1
ATOM 1696 C C . SER A 1 227 ? -33.132 20.508 -23.575 1.00 69.28 227 SER A C 1
ATOM 1697 O O . SER A 1 227 ? -33.431 19.430 -23.085 1.00 63.80 227 SER A O 1
ATOM 1700 N N . HIS A 1 228 ? -33.395 21.671 -22.952 1.00 67.26 228 HIS A N 1
ATOM 1701 C CA . HIS A 1 228 ? -34.140 21.719 -21.696 1.00 56.63 228 HIS A CA 1
ATOM 1702 C C . HIS A 1 228 ? -35.490 22.346 -21.991 1.00 59.11 228 HIS A C 1
ATOM 1703 O O . HIS A 1 228 ? -35.552 23.515 -22.335 1.00 61.91 228 HIS A O 1
ATOM 1710 N N . ALA A 1 229 ? -36.574 21.588 -21.823 1.00 61.08 229 ALA A N 1
ATOM 1711 C CA . ALA A 1 229 ? -37.893 22.032 -22.244 1.00 52.95 229 ALA A CA 1
ATOM 1712 C C . ALA A 1 229 ? -38.441 23.124 -21.334 1.00 54.06 229 ALA A C 1
ATOM 1713 O O . ALA A 1 229 ? -39.452 23.740 -21.646 1.00 59.81 229 ALA A O 1
ATOM 1715 N N . ASN A 1 230 ? -37.855 23.311 -20.159 1.00 55.56 230 ASN A N 1
ATOM 1716 C CA . ASN A 1 230 ? -38.333 24.374 -19.286 1.00 55.81 230 ASN A CA 1
ATOM 1717 C C . ASN A 1 230 ? -37.659 25.718 -19.631 1.00 54.11 230 ASN A C 1
ATOM 1718 O O . ASN A 1 230 ? -38.003 26.730 -19.014 1.00 51.49 230 ASN A O 1
ATOM 1723 N N . VAL A 1 231 ? -36.788 25.754 -20.660 1.00 53.12 231 VAL A N 1
ATOM 1724 C CA . VAL A 1 231 ? -36.201 27.007 -21.158 1.00 59.94 231 VAL A CA 1
ATOM 1725 C C . VAL A 1 231 ? -36.831 27.469 -22.469 1.00 50.35 231 VAL A C 1
ATOM 1726 O O . VAL A 1 231 ? -36.893 26.706 -23.411 1.00 57.45 231 VAL A O 1
ATOM 1730 N N . THR A 1 232 ? -37.247 28.734 -22.522 1.00 53.98 232 THR A N 1
ATOM 1731 C CA . THR A 1 232 ? -37.594 29.430 -23.755 1.00 51.84 232 THR A CA 1
ATOM 1732 C C . THR A 1 232 ? -36.518 30.498 -24.029 1.00 51.89 232 THR A C 1
ATOM 1733 O O . THR A 1 232 ? -36.211 31.290 -23.140 1.00 48.69 232 THR A O 1
ATOM 1737 N N . LEU A 1 233 ? -36.003 30.547 -25.266 1.00 52.91 233 LEU A N 1
ATOM 1738 C CA . LEU A 1 233 ? -35.029 31.520 -25.730 1.00 44.92 233 LEU A CA 1
ATOM 1739 C C . LEU A 1 233 ? -35.705 32.465 -26.686 1.00 48.51 233 LEU A C 1
ATOM 1740 O O . LEU A 1 233 ? -36.238 32.020 -27.685 1.00 54.21 233 LEU A O 1
ATOM 1745 N N . ALA A 1 234 ? -35.678 33.762 -26.396 1.00 46.80 234 ALA A N 1
ATOM 1746 C CA . ALA A 1 234 ? -36.289 34.715 -27.298 1.00 44.20 234 ALA A CA 1
ATOM 1747 C C . ALA A 1 234 ? -35.292 35.804 -27.733 1.00 50.47 234 ALA A C 1
ATOM 1748 O O . ALA A 1 234 ? -35.075 36.794 -27.027 1.00 46.27 234 ALA A O 1
ATOM 1750 N N . GLY A 1 235 ? -34.759 35.658 -28.963 1.00 49.57 235 GLY A N 1
ATOM 1751 C CA . GLY A 1 235 ? -33.911 36.654 -29.584 1.00 44.03 235 GLY A CA 1
ATOM 1752 C C . GLY A 1 235 ? -34.740 37.825 -30.078 1.00 46.56 235 GLY A C 1
ATOM 1753 O O . GLY A 1 235 ? -35.930 37.718 -30.272 1.00 46.58 235 GLY A O 1
ATOM 1754 N N . GLY A 1 236 ? -34.114 38.969 -30.290 1.00 45.90 236 GLY A N 1
ATOM 1755 C CA . GLY A 1 236 ? -34.862 40.108 -30.772 1.00 44.04 236 GLY A CA 1
ATOM 1756 C C . GLY A 1 236 ? -35.877 40.613 -29.751 1.00 50.61 236 GLY A C 1
ATOM 1757 O O . GLY A 1 236 ? -36.826 41.310 -30.134 1.00 44.78 236 GLY A O 1
ATOM 1758 N N . HIS A 1 237 ? -35.572 40.443 -28.449 1.00 44.75 237 HIS A N 1
ATOM 1759 C CA . HIS A 1 237 ? -36.459 40.936 -27.398 1.00 43.83 237 HIS A CA 1
ATOM 1760 C C . HIS A 1 237 ? -35.624 41.676 -26.362 1.00 43.25 237 HIS A C 1
ATOM 1761 O O . HIS A 1 237 ? -34.778 41.076 -25.714 1.00 42.43 237 HIS A O 1
ATOM 1768 N N . LYS A 1 238 ? -35.869 42.973 -26.261 1.00 38.16 238 LYS A N 1
ATOM 1769 C CA . LYS A 1 238 ? -35.160 43.886 -25.400 1.00 42.35 238 LYS A CA 1
ATOM 1770 C C . LYS A 1 238 ? -36.100 44.346 -24.288 1.00 46.08 238 LYS A C 1
ATOM 1771 O O . LYS A 1 238 ? -37.152 44.916 -24.578 1.00 43.66 238 LYS A O 1
ATOM 1777 N N . LEU A 1 239 ? -35.665 44.130 -23.032 1.00 43.47 239 LEU A N 1
ATOM 1778 C CA . LEU A 1 239 ? -36.351 44.641 -21.866 1.00 37.92 239 LEU A CA 1
ATOM 1779 C C . LEU A 1 239 ? -36.239 46.144 -21.871 1.00 39.53 239 LEU A C 1
ATOM 1780 O O . LEU A 1 239 ? -35.137 46.665 -21.921 1.00 40.16 239 LEU A O 1
ATOM 1785 N N . VAL A 1 240 ? -37.385 46.826 -21.867 1.00 40.24 240 VAL A N 1
ATOM 1786 C CA . VAL A 1 240 ? -37.401 48.282 -21.814 1.00 37.73 240 VAL A CA 1
ATOM 1787 C C . VAL A 1 240 ? -38.182 48.823 -20.613 1.00 41.97 240 VAL A C 1
ATOM 1788 O O . VAL A 1 240 ? -38.171 50.017 -20.371 1.00 38.86 240 VAL A O 1
ATOM 1792 N N . GLY A 1 241 ? -38.842 47.986 -19.831 1.00 43.71 241 GLY A N 1
ATOM 1793 C CA . GLY A 1 241 ? -39.489 48.503 -18.622 1.00 37.75 241 GLY A CA 1
ATOM 1794 C C . GLY A 1 241 ? -39.741 47.383 -17.635 1.00 38.85 241 GLY A C 1
ATOM 1795 O O . GLY A 1 241 ? -39.916 46.223 -18.029 1.00 41.94 241 GLY A O 1
ATOM 1796 N N . VAL A 1 242 ? -39.693 47.756 -16.358 1.00 41.68 242 VAL A N 1
ATOM 1797 C CA . VAL A 1 242 ? -40.042 46.843 -15.295 1.00 43.70 242 VAL A CA 1
ATOM 1798 C C . VAL A 1 242 ? -40.615 47.668 -14.146 1.00 44.78 242 VAL A C 1
ATOM 1799 O O . VAL A 1 242 ? -40.098 48.744 -13.816 1.00 43.26 242 VAL A O 1
ATOM 1803 N N . ARG A 1 243 ? -41.628 47.085 -13.499 1.00 41.87 243 ARG A N 1
ATOM 1804 C CA . ARG A 1 243 ? -42.176 47.588 -12.239 1.00 46.73 243 ARG A CA 1
ATOM 1805 C C . ARG A 1 243 ? -42.990 46.500 -11.533 1.00 42.26 243 ARG A C 1
ATOM 1806 O O . ARG A 1 243 ? -43.403 45.509 -12.148 1.00 43.77 243 ARG A O 1
ATOM 1814 N N . PRO A 1 244 ? -43.263 46.626 -10.208 1.00 41.81 244 PRO A N 1
ATOM 1815 C CA . PRO A 1 244 ? -44.176 45.697 -9.543 1.00 47.03 244 PRO A CA 1
ATOM 1816 C C . PRO A 1 244 ? -45.568 45.794 -10.151 1.00 44.33 244 PRO A C 1
ATOM 1817 O O . PRO A 1 244 ? -46.033 46.890 -10.440 1.00 43.23 244 PRO A O 1
ATOM 1821 N N . VAL A 1 245 ? -46.209 44.643 -10.366 1.00 43.34 245 VAL A N 1
ATOM 1822 C CA . VAL A 1 245 ? -47.621 44.628 -10.707 1.00 46.60 245 VAL A CA 1
ATOM 1823 C C . VAL A 1 245 ? -48.377 45.463 -9.691 1.00 50.22 245 VAL A C 1
ATOM 1824 O O . VAL A 1 245 ? -49.174 46.294 -10.062 1.00 49.79 245 VAL A O 1
ATOM 1828 N N . GLU A 1 246 ? -48.065 45.297 -8.405 1.00 52.04 246 GLU A N 1
ATOM 1829 C CA . GLU A 1 246 ? -48.710 46.086 -7.369 1.00 50.21 246 GLU A CA 1
ATOM 1830 C C . GLU A 1 246 ? -47.732 46.367 -6.252 1.00 42.86 246 GLU A C 1
ATOM 1831 O O . GLU A 1 246 ? -46.976 45.474 -5.857 1.00 53.07 246 GLU A O 1
ATOM 1837 N N . LEU A 1 247 ? -47.700 47.606 -5.774 1.00 47.78 247 LEU A N 1
ATOM 1838 C CA . LEU A 1 247 ? -46.699 47.982 -4.789 1.00 61.57 247 LEU A CA 1
ATOM 1839 C C . LEU A 1 247 ? -46.943 47.109 -3.562 1.00 58.80 247 LEU A C 1
ATOM 1840 O O . LEU A 1 247 ? -48.063 46.706 -3.288 1.00 54.38 247 LEU A O 1
ATOM 1845 N N . GLY A 1 248 ? -45.862 46.734 -2.891 1.00 53.60 248 GLY A N 1
ATOM 1846 C CA . GLY A 1 248 ? -45.935 45.866 -1.735 1.00 53.26 248 GLY A CA 1
ATOM 1847 C C . GLY A 1 248 ? -46.087 44.400 -2.105 1.00 53.39 248 GLY A C 1
ATOM 1848 O O . GLY A 1 248 ? -46.130 43.572 -1.206 1.00 52.07 248 GLY A O 1
ATOM 1849 N N . LYS A 1 249 ? -46.138 44.053 -3.400 1.00 45.31 249 LYS A N 1
ATOM 1850 C CA . LYS A 1 249 ? -46.176 42.646 -3.766 1.00 40.65 249 LYS A CA 1
ATOM 1851 C C . LYS A 1 249 ? -45.056 42.319 -4.748 1.00 49.66 249 LYS A C 1
ATOM 1852 O O . LYS A 1 249 ? -44.590 43.224 -5.423 1.00 51.77 249 LYS A O 1
ATOM 1858 N N . PRO A 1 250 ? -44.601 41.040 -4.840 1.00 46.40 250 PRO A N 1
ATOM 1859 C CA . PRO A 1 250 ? -43.391 40.702 -5.591 1.00 50.22 250 PRO A CA 1
ATOM 1860 C C . PRO A 1 250 ? -43.471 40.605 -7.112 1.00 50.71 250 PRO A C 1
ATOM 1861 O O . PRO A 1 250 ? -42.461 40.847 -7.763 1.00 43.86 250 PRO A O 1
ATOM 1865 N N . THR A 1 251 ? -44.642 40.232 -7.654 1.00 47.90 251 THR A N 1
ATOM 1866 C CA . THR A 1 251 ? -44.783 39.948 -9.074 1.00 51.65 251 THR A CA 1
ATOM 1867 C C . THR A 1 251 ? -44.430 41.178 -9.915 1.00 49.73 251 THR A C 1
ATOM 1868 O O . THR A 1 251 ? -44.832 42.300 -9.600 1.00 42.50 251 THR A O 1
ATOM 1872 N N . LEU A 1 252 ? -43.657 40.952 -10.979 1.00 47.42 252 LEU A N 1
ATOM 1873 C CA . LEU A 1 252 ? -43.170 42.045 -11.811 1.00 46.13 252 LEU A CA 1
ATOM 1874 C C . LEU A 1 252 ? -43.907 42.033 -13.139 1.00 45.65 252 LEU A C 1
ATOM 1875 O O . LEU A 1 252 ? -44.172 40.957 -13.708 1.00 44.44 252 LEU A O 1
ATOM 1880 N N . ALA A 1 253 ? -44.189 43.255 -13.613 1.00 44.77 253 ALA A N 1
ATOM 1881 C CA . ALA A 1 253 ? -44.570 43.489 -14.996 1.00 45.18 253 ALA A CA 1
ATOM 1882 C C . ALA A 1 253 ? -43.374 43.987 -15.813 1.00 42.05 253 ALA A C 1
ATOM 1883 O O . ALA A 1 253 ? -42.682 44.925 -15.401 1.00 43.77 253 ALA A O 1
ATOM 1885 N N . LEU A 1 254 ? -43.187 43.370 -16.981 1.00 40.31 254 LEU A N 1
ATOM 1886 C CA . LEU A 1 254 ? -42.074 43.684 -17.869 1.00 44.95 254 LEU A CA 1
ATOM 1887 C C . LEU A 1 254 ? -42.654 44.207 -19.179 1.00 46.81 254 LEU A C 1
ATOM 1888 O O . LEU A 1 254 ? -43.564 43.572 -19.736 1.00 45.23 254 LEU A O 1
ATOM 1893 N N . ASP A 1 255 ? -42.065 45.303 -19.669 1.00 44.55 255 ASP A N 1
ATOM 1894 C CA . ASP A 1 255 ? -42.240 45.777 -21.039 1.00 48.41 255 ASP A CA 1
ATOM 1895 C C . ASP A 1 255 ? -41.021 45.418 -21.887 1.00 43.68 255 ASP A C 1
ATOM 1896 O O . ASP A 1 255 ? -39.881 45.707 -21.509 1.00 43.62 255 ASP A O 1
ATOM 1901 N N . VAL A 1 256 ? -41.312 44.750 -23.018 1.00 39.21 256 VAL A N 1
ATOM 1902 C CA . VAL A 1 256 ? -40.319 44.166 -23.895 1.00 45.79 256 VAL A CA 1
ATOM 1903 C C . VAL A 1 256 ? -40.566 44.640 -25.332 1.00 50.22 256 VAL A C 1
ATOM 1904 O O . VAL A 1 256 ? -41.668 44.437 -25.837 1.00 48.97 256 VAL A O 1
ATOM 1908 N N . ALA A 1 257 ? -39.569 45.349 -25.933 1.00 46.30 257 ALA A N 1
AT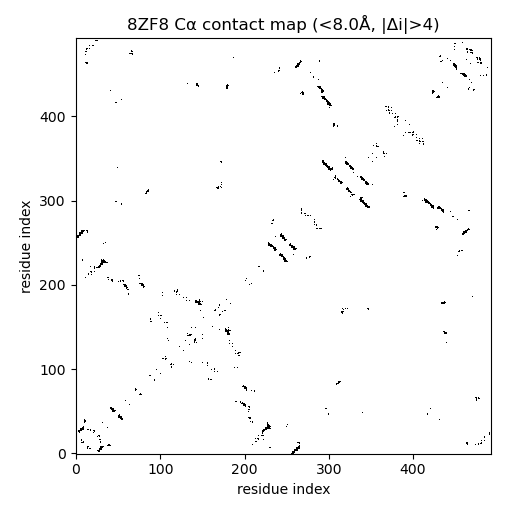OM 1909 C CA . ALA A 1 257 ? -39.587 45.727 -27.349 1.00 46.40 257 ALA A CA 1
ATOM 1910 C C . ALA A 1 257 ? -39.112 44.550 -28.179 1.00 48.57 257 ALA A C 1
ATOM 1911 O O . ALA A 1 257 ? -38.191 43.836 -27.770 1.00 49.03 257 ALA A O 1
ATOM 1913 N N . THR A 1 258 ? -39.808 44.308 -29.293 1.00 48.11 258 THR A N 1
ATOM 1914 C CA . THR A 1 258 ? -39.411 43.328 -30.290 1.00 48.85 258 THR A CA 1
ATOM 1915 C C . THR A 1 258 ? -39.067 44.095 -31.558 1.00 47.63 258 THR A C 1
ATOM 1916 O O . THR A 1 258 ? -39.130 45.327 -31.605 1.00 49.54 258 THR A O 1
ATOM 1920 N N . GLN A 1 259 ? -38.801 43.331 -32.612 1.00 55.74 259 GLN A N 1
ATOM 1921 C CA . GLN A 1 259 ? -38.483 43.898 -33.918 1.00 61.68 259 GLN A CA 1
ATOM 1922 C C . GLN A 1 259 ? -39.639 44.749 -34.427 1.00 51.69 259 GLN A C 1
ATOM 1923 O O . GLN A 1 259 ? -39.456 45.892 -34.818 1.00 46.31 259 GLN A O 1
ATOM 1929 N N . ASN A 1 260 ? -40.855 44.189 -34.361 1.00 50.36 260 ASN A N 1
ATOM 1930 C CA . ASN A 1 260 ? -42.015 44.833 -34.952 1.00 48.39 260 ASN A CA 1
ATOM 1931 C C . ASN A 1 260 ? -42.900 45.567 -33.953 1.00 58.12 260 ASN A C 1
ATOM 1932 O O . ASN A 1 260 ? -43.749 46.352 -34.394 1.00 49.93 260 ASN A O 1
ATOM 1937 N N . GLY A 1 261 ? -42.700 45.341 -32.638 1.00 47.26 261 GLY A N 1
ATOM 1938 C CA . GLY A 1 261 ? -43.554 45.988 -31.662 1.00 48.30 261 GLY A CA 1
ATOM 1939 C C . GLY A 1 261 ? -43.140 45.703 -30.225 1.00 44.27 261 GLY A C 1
ATOM 1940 O O . GLY A 1 261 ? -42.072 46.134 -29.811 1.00 43.69 261 GLY A O 1
ATOM 1941 N N . ALA A 1 262 ? -44.048 45.110 -29.446 1.00 49.51 262 ALA A N 1
ATOM 1942 C CA . ALA A 1 262 ? -43.871 44.989 -27.996 1.00 45.00 262 ALA A CA 1
ATOM 1943 C C . ALA A 1 262 ? -44.781 43.927 -27.392 1.00 45.63 262 ALA A C 1
ATOM 1944 O O . ALA A 1 262 ? -45.703 43.403 -28.025 1.00 53.83 262 ALA A O 1
ATOM 1946 N N . VAL A 1 263 ? -44.372 43.481 -26.208 1.00 47.24 263 VAL A N 1
ATOM 1947 C CA . VAL A 1 263 ? -45.086 42.466 -25.466 1.00 43.92 263 VAL A CA 1
ATOM 1948 C C . VAL A 1 263 ? -44.895 42.820 -23.996 1.00 54.36 263 VAL A C 1
ATOM 1949 O O . VAL A 1 263 ? -43.862 43.379 -23.575 1.00 45.93 263 VAL A O 1
ATOM 1953 N N . THR A 1 264 ? -45.968 42.584 -23.245 1.00 53.79 264 THR A N 1
ATOM 1954 C CA . THR A 1 264 ? -45.970 42.853 -21.830 1.00 51.56 264 THR A CA 1
ATOM 1955 C C . THR A 1 264 ? -45.991 41.482 -21.155 1.00 46.61 264 THR A C 1
ATOM 1956 O O . THR A 1 264 ? -46.615 40.550 -21.636 1.00 51.38 264 THR A O 1
ATOM 1960 N N . LEU A 1 265 ? -45.137 41.295 -20.157 1.00 44.01 265 LEU A N 1
ATOM 1961 C CA . LEU A 1 265 ? -44.949 40.005 -19.521 1.00 46.58 265 LEU A CA 1
ATOM 1962 C C . LEU A 1 265 ? -45.109 40.172 -18.011 1.00 44.32 265 LEU A C 1
ATOM 1963 O O . LEU A 1 265 ? -44.899 41.263 -17.490 1.00 45.80 265 LEU A O 1
ATOM 1968 N N . ARG A 1 266 ? -45.341 39.038 -17.322 1.00 47.90 266 ARG A N 1
ATOM 1969 C CA . ARG A 1 266 ? -45.378 38.985 -15.867 1.00 47.16 266 ARG A CA 1
ATOM 1970 C C . ARG A 1 266 ? -44.420 37.906 -15.410 1.00 48.49 266 ARG A C 1
ATOM 1971 O O . ARG A 1 266 ? -44.290 36.895 -16.093 1.00 46.47 266 ARG A O 1
ATOM 1979 N N . THR A 1 267 ? -43.699 38.161 -14.314 1.00 43.42 267 THR A N 1
ATOM 1980 C CA . THR A 1 267 ? -42.763 37.164 -13.800 1.00 40.72 267 THR A CA 1
ATOM 1981 C C . THR A 1 267 ? -42.674 37.348 -12.289 1.00 36.78 267 THR A C 1
ATOM 1982 O O . THR A 1 267 ? -43.042 38.420 -11.769 1.00 45.36 267 THR A O 1
ATOM 1986 N N . GLU A 1 268 ? -42.194 36.289 -11.624 1.00 40.93 268 GLU A N 1
ATOM 1987 C CA . GLU A 1 268 ? -41.942 36.297 -10.181 1.00 45.64 268 GLU A CA 1
ATOM 1988 C C . GLU A 1 268 ? -40.487 36.725 -9.922 1.00 39.99 268 GLU A C 1
ATOM 1989 O O . GLU A 1 268 ? -40.150 37.116 -8.829 1.00 44.24 268 GLU A O 1
ATOM 1995 N N . ARG A 1 269 ? -39.622 36.725 -10.939 1.00 40.56 269 ARG A N 1
ATOM 1996 C CA . ARG A 1 269 ? -38.206 36.986 -10.700 1.00 41.33 269 ARG A CA 1
ATOM 1997 C C . ARG A 1 269 ? -37.532 37.439 -12.000 1.00 41.23 269 ARG A C 1
ATOM 1998 O O . ARG A 1 269 ? -37.766 36.854 -13.039 1.00 41.25 269 ARG A O 1
ATOM 2006 N N . LEU A 1 270 ? -36.603 38.389 -11.897 1.00 42.54 270 LEU A N 1
ATOM 2007 C CA . LEU A 1 270 ? -35.969 39.011 -13.048 1.00 41.37 270 LEU A CA 1
ATOM 2008 C C . LEU A 1 270 ? -34.478 39.025 -12.800 1.00 39.69 270 LEU A C 1
ATOM 2009 O O . LEU A 1 270 ? -34.044 39.653 -11.830 1.00 43.06 270 LEU A O 1
ATOM 2014 N N . VAL A 1 271 ? -33.741 38.347 -13.688 1.00 41.67 271 VAL A N 1
ATOM 2015 C CA . VAL A 1 271 ? -32.291 38.415 -13.729 1.00 42.97 271 VAL A CA 1
ATOM 2016 C C . VAL A 1 271 ? -31.888 39.342 -14.857 1.00 40.49 271 VAL A C 1
ATOM 2017 O O . VAL A 1 271 ? -32.226 39.084 -16.024 1.00 40.90 271 VAL A O 1
ATOM 2021 N N . LEU A 1 272 ? -31.219 40.433 -14.463 1.00 36.74 272 LEU A N 1
ATOM 2022 C CA . LEU A 1 272 ? -30.669 41.410 -15.405 1.00 40.40 272 LEU A CA 1
ATOM 2023 C C . LEU A 1 272 ? -29.201 41.085 -15.662 1.00 37.26 272 LEU A C 1
ATOM 2024 O O . LEU A 1 272 ? -28.319 41.485 -14.881 1.00 39.32 272 LEU A O 1
ATOM 2029 N N . ALA A 1 273 ? -28.956 40.325 -16.732 1.00 39.65 273 ALA A N 1
ATOM 2030 C CA . ALA A 1 273 ? -27.611 39.891 -17.077 1.00 38.35 273 ALA A CA 1
ATOM 2031 C C . ALA A 1 273 ? -27.037 40.899 -18.074 1.00 38.90 273 ALA A C 1
ATOM 2032 O O . ALA A 1 273 ? -26.804 40.565 -19.243 1.00 38.68 273 ALA A O 1
ATOM 2034 N N . LEU A 1 274 ? -26.874 42.130 -17.578 1.00 36.92 274 LEU A N 1
ATOM 2035 C CA . LEU A 1 274 ? -26.657 43.306 -18.382 1.00 40.42 274 LEU A CA 1
ATOM 2036 C C . LEU A 1 274 ? -25.512 44.124 -17.816 1.00 36.18 274 LEU A C 1
ATOM 2037 O O . LEU A 1 274 ? -25.385 44.265 -16.599 1.00 40.48 274 LEU A O 1
ATOM 2042 N N . PRO A 1 275 ? -24.670 44.759 -18.681 1.00 40.67 275 PRO A N 1
ATOM 2043 C CA . PRO A 1 275 ? -23.645 45.708 -18.203 1.00 34.59 275 PRO A CA 1
ATOM 2044 C C . PRO A 1 275 ? -24.238 47.082 -17.877 1.00 41.76 275 PRO A C 1
ATOM 2045 O O . PRO A 1 275 ? -25.453 47.269 -17.946 1.00 38.54 275 PRO A O 1
ATOM 2049 N N . ARG A 1 276 ? -23.354 48.055 -17.612 1.00 37.47 276 ARG A N 1
ATOM 2050 C CA . ARG A 1 276 ? -23.700 49.375 -17.126 1.00 36.40 276 ARG A CA 1
ATOM 2051 C C . ARG A 1 276 ? -24.638 50.099 -18.067 1.00 39.02 276 ARG A C 1
ATOM 2052 O O . ARG A 1 276 ? -25.658 50.653 -17.628 1.00 36.50 276 ARG A O 1
ATOM 2060 N N . LEU A 1 277 ? -24.294 50.141 -19.367 1.00 39.56 277 LEU A N 1
ATOM 2061 C CA . LEU A 1 277 ? -25.032 51.040 -20.230 1.00 40.52 277 LEU A CA 1
ATOM 2062 C C . LEU A 1 277 ? -26.493 50.566 -20.331 1.00 40.67 277 LEU A C 1
ATOM 2063 O O . LEU A 1 277 ? -27.417 51.382 -20.260 1.00 39.91 277 LEU A O 1
ATOM 2068 N N . PRO A 1 278 ? -26.775 49.291 -20.664 1.00 34.34 278 PRO A N 1
ATOM 2069 C CA . PRO A 1 278 ? -28.169 48.845 -20.735 1.00 40.83 278 PRO A CA 1
ATOM 2070 C C . PRO A 1 278 ? -28.936 49.094 -19.423 1.00 45.05 278 PRO A C 1
ATOM 2071 O O . PRO A 1 278 ? -30.114 49.370 -19.455 1.00 41.02 278 PRO A O 1
ATOM 2075 N N . LEU A 1 279 ? -28.275 48.987 -18.271 1.00 40.03 279 LEU A N 1
ATOM 2076 C CA . LEU A 1 279 ? -28.942 49.284 -17.004 1.00 41.48 279 LEU A CA 1
ATOM 2077 C C . LEU A 1 279 ? -29.228 50.767 -16.849 1.00 42.75 279 LEU A C 1
ATOM 2078 O O . LEU A 1 279 ? -30.304 51.127 -16.345 1.00 39.19 279 LEU A O 1
ATOM 2083 N N . LEU A 1 280 ? -28.251 51.626 -17.247 1.00 41.88 280 LEU A N 1
ATOM 2084 C CA . LEU A 1 280 ? -28.498 53.056 -17.282 1.00 38.55 280 LEU A CA 1
ATOM 2085 C C . LEU A 1 280 ? -29.753 53.355 -18.106 1.00 40.42 280 LEU A C 1
ATOM 2086 O O . LEU A 1 280 ? -30.524 54.243 -17.758 1.00 44.08 280 LEU A O 1
ATOM 2091 N N . LYS A 1 281 ? -29.960 52.666 -19.227 1.00 45.58 281 LYS A N 1
ATOM 2092 C CA . LYS A 1 281 ? -31.160 52.945 -20.006 1.00 47.88 281 LYS A CA 1
ATOM 2093 C C . LYS A 1 281 ? -32.433 52.553 -19.254 1.00 50.79 281 LYS A C 1
ATOM 2094 O O . LYS A 1 281 ? -33.462 53.136 -19.526 1.00 46.76 281 LYS A O 1
ATOM 2100 N N . LEU A 1 282 ? -32.351 51.613 -18.304 1.00 45.47 282 LEU A N 1
ATOM 2101 C CA . LEU A 1 282 ? -33.488 51.218 -17.480 1.00 45.56 282 LEU A CA 1
ATOM 2102 C C . LEU A 1 282 ? -33.567 51.988 -16.172 1.00 48.05 282 LEU A C 1
ATOM 2103 O O . LEU A 1 282 ? -34.428 51.686 -15.346 1.00 48.65 282 LEU A O 1
ATOM 2108 N N . THR A 1 283 ? -32.681 52.973 -15.971 1.00 41.35 283 THR A N 1
ATOM 2109 C CA . THR A 1 283 ? -32.510 53.610 -14.665 1.00 43.22 283 THR A CA 1
ATOM 2110 C C . THR A 1 283 ? -33.825 54.038 -13.982 1.00 47.35 283 THR A C 1
ATOM 2111 O O . THR A 1 283 ? -34.019 53.727 -12.816 1.00 44.45 283 THR A O 1
ATOM 2115 N N . ARG A 1 284 ? -34.749 54.695 -14.693 1.00 45.81 284 ARG A N 1
ATOM 2116 C CA . ARG A 1 284 ? -35.986 55.179 -14.084 1.00 52.33 284 ARG A CA 1
ATOM 2117 C C . ARG A 1 284 ? -36.899 54.020 -13.656 1.00 53.69 284 ARG A 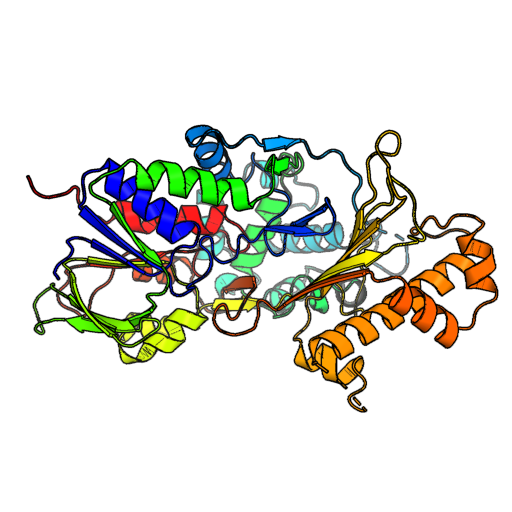C 1
ATOM 2118 O O . ARG A 1 284 ? -37.884 54.253 -12.970 1.00 46.33 284 ARG A O 1
ATOM 2126 N N . HIS A 1 285 ? -36.668 52.795 -14.138 1.00 45.54 285 HIS A N 1
ATOM 2127 C CA . HIS A 1 285 ? -37.512 51.673 -13.740 1.00 42.99 285 HIS A CA 1
ATOM 2128 C C . HIS A 1 285 ? -36.916 50.874 -12.589 1.00 49.34 285 HIS A C 1
ATOM 2129 O O . HIS A 1 285 ? -37.557 49.942 -12.110 1.00 46.78 285 HIS A O 1
ATOM 2136 N N . LEU A 1 286 ? -35.679 51.201 -12.186 1.00 47.33 286 LEU A N 1
ATOM 2137 C CA . LEU A 1 286 ? -34.997 50.408 -11.182 1.00 49.76 286 LEU A CA 1
ATOM 2138 C C . LEU A 1 286 ? -35.226 51.0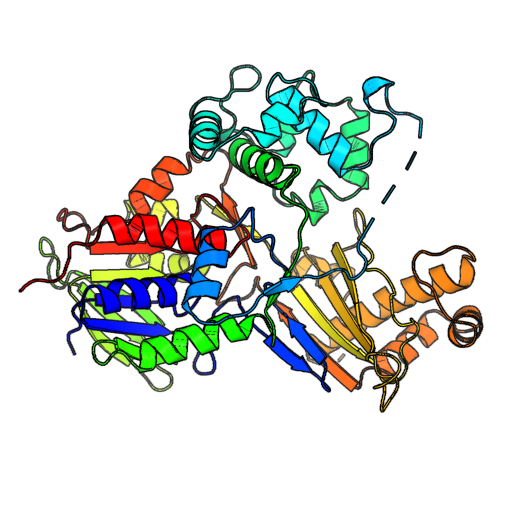43 -9.815 1.00 43.14 286 LEU A C 1
ATOM 2139 O O . LEU A 1 286 ? -35.433 52.235 -9.706 1.00 49.97 286 LEU A O 1
ATOM 2144 N N . PRO A 1 287 ? -35.167 50.256 -8.726 1.00 44.66 287 PRO A N 1
ATOM 2145 C CA . PRO A 1 287 ? -35.216 50.826 -7.374 1.00 45.33 287 PRO A CA 1
ATOM 2146 C C . PRO A 1 287 ? -34.093 51.830 -7.220 1.00 48.99 287 PRO A C 1
ATOM 2147 O O . PRO A 1 287 ? -32.964 51.593 -7.640 1.00 50.07 287 PRO A O 1
ATOM 2151 N N . GLU A 1 288 ? -34.403 52.887 -6.504 1.00 45.26 288 GLU A N 1
ATOM 2152 C CA . GLU A 1 288 ? -33.562 54.043 -6.385 1.00 51.32 288 GLU A CA 1
ATOM 2153 C C . GLU A 1 288 ? -32.188 53.656 -5.859 1.00 51.79 288 GLU A C 1
ATOM 2154 O O . GLU A 1 288 ? -31.181 54.247 -6.269 1.00 47.51 288 GLU A O 1
ATOM 2160 N N . HIS A 1 289 ? -32.144 52.745 -4.875 1.00 45.10 289 HIS A N 1
ATOM 2161 C CA . HIS A 1 289 ? -30.891 52.442 -4.205 1.00 40.89 289 HIS A CA 1
ATOM 2162 C C . HIS A 1 289 ? -29.969 51.674 -5.147 1.00 45.25 289 HIS A C 1
ATOM 2163 O O . HIS A 1 289 ? -28.762 51.639 -4.918 1.00 47.72 289 HIS A O 1
ATOM 2170 N N . VAL A 1 290 ? -30.534 51.026 -6.177 1.00 44.40 290 VAL A N 1
ATOM 2171 C CA . VAL A 1 290 ? -29.729 50.368 -7.198 1.00 46.51 290 VAL A CA 1
ATOM 2172 C C . VAL A 1 290 ? -29.346 51.341 -8.319 1.00 46.99 290 VAL A C 1
ATOM 2173 O O . VAL A 1 290 ? -28.170 51.376 -8.697 1.00 43.49 290 VAL A O 1
ATOM 2177 N N . ALA A 1 291 ? -30.310 52.148 -8.782 1.00 39.32 291 ALA A N 1
ATOM 2178 C CA . ALA A 1 291 ? -30.136 53.121 -9.856 1.00 45.13 291 ALA A CA 1
ATOM 2179 C C . ALA A 1 291 ? -28.991 54.062 -9.523 1.00 47.23 291 ALA A C 1
ATOM 2180 O O . ALA A 1 291 ? -28.160 54.361 -10.356 1.00 42.29 291 ALA A O 1
ATOM 2182 N N . SER A 1 292 ? -28.967 54.486 -8.274 1.00 42.89 292 SER A N 1
ATOM 2183 C CA . SER A 1 292 ? -28.018 55.480 -7.849 1.00 41.82 292 SER A CA 1
ATOM 2184 C C . SER A 1 292 ? -26.637 54.844 -7.719 1.00 39.53 292 SER A C 1
ATOM 2185 O O . SER A 1 292 ? -25.690 55.542 -7.421 1.00 44.14 292 SER A O 1
ATOM 2188 N N . GLN A 1 293 ? -26.487 53.522 -7.877 1.00 42.22 293 GLN A N 1
ATOM 2189 C CA . GLN A 1 293 ? -25.157 52.898 -7.849 1.00 44.20 293 GLN A CA 1
ATOM 2190 C C . GLN A 1 293 ? -24.682 52.444 -9.246 1.00 36.84 293 GLN A C 1
ATOM 2191 O O . GLN A 1 293 ? -23.648 51.794 -9.399 1.00 38.63 293 GLN A O 1
ATOM 2197 N N . LEU A 1 294 ? -25.443 52.703 -10.302 1.00 38.76 294 LEU A N 1
ATOM 2198 C CA . LEU A 1 294 ? -25.038 52.203 -11.615 1.00 38.91 294 LEU A CA 1
ATOM 2199 C C . LEU A 1 294 ? -23.715 52.819 -12.106 1.00 44.90 294 LEU A C 1
ATOM 2200 O O . LEU A 1 294 ? -23.001 52.201 -12.911 1.00 41.56 294 LEU A O 1
ATOM 2205 N N . ASP A 1 295 ? -23.355 53.985 -11.570 1.00 41.81 295 ASP A N 1
ATOM 2206 C CA . ASP A 1 295 ? -22.089 54.627 -11.886 1.00 47.76 295 ASP A CA 1
ATOM 2207 C C . ASP A 1 295 ? -20.973 54.261 -10.935 1.00 49.26 295 ASP A C 1
ATOM 2208 O O . ASP A 1 295 ? -19.952 54.923 -10.940 1.00 46.48 295 ASP A O 1
ATOM 2213 N N . SER A 1 296 ? -21.137 53.206 -10.157 1.00 42.11 296 SER A N 1
ATOM 2214 C CA . SER A 1 296 ? -20.045 52.748 -9.310 1.00 41.15 296 SER A CA 1
ATOM 2215 C C . SER A 1 296 ? -18.926 52.177 -10.165 1.00 41.21 296 SER A C 1
ATOM 2216 O O . SER A 1 296 ? -17.814 51.978 -9.678 1.00 43.78 296 SER A O 1
ATOM 2219 N N . VAL A 1 297 ? -19.233 51.892 -11.446 1.00 44.30 297 VAL A N 1
ATOM 2220 C CA . VAL A 1 297 ? -18.227 51.445 -12.395 1.00 40.45 297 VAL A CA 1
ATOM 2221 C C . VAL A 1 297 ? -18.250 52.364 -13.613 1.00 42.47 297 VAL A C 1
ATOM 2222 O O . VAL A 1 297 ? -19.262 53.020 -13.891 1.00 38.39 297 VAL A O 1
ATOM 2226 N N . ASN A 1 298 ? -17.125 52.359 -14.336 1.00 40.80 298 ASN A N 1
ATOM 2227 C CA . ASN A 1 298 ? -17.025 52.988 -15.651 1.00 41.66 298 ASN A CA 1
ATOM 2228 C C . ASN A 1 298 ? -16.653 51.954 -16.694 1.00 39.21 298 ASN A C 1
ATOM 2229 O O . ASN A 1 298 ? -16.062 50.916 -16.412 1.00 40.36 298 ASN A O 1
ATOM 2234 N N . GLY A 1 299 ? -17.008 52.262 -17.928 1.00 38.43 299 GLY A N 1
ATOM 2235 C CA . GLY A 1 299 ? -16.755 51.374 -19.043 1.00 45.83 299 GLY A CA 1
ATOM 2236 C C . GLY A 1 299 ? -15.444 51.740 -19.726 1.00 44.94 299 GLY A C 1
ATOM 2237 O O . GLY A 1 299 ? -15.138 52.897 -19.815 1.00 46.41 299 GLY A O 1
ATOM 2238 N N . PHE A 1 300 ? -14.657 50.736 -20.104 1.00 43.68 300 PHE A N 1
ATOM 2239 C CA . PHE A 1 300 ? -13.439 50.910 -20.852 1.00 39.59 300 PHE A CA 1
ATOM 2240 C C . PHE A 1 300 ? -13.762 50.772 -22.341 1.00 38.45 300 PHE A C 1
ATOM 2241 O O . PHE A 1 300 ? -14.483 49.864 -22.774 1.00 39.16 300 PHE A O 1
ATOM 2249 N N . PRO A 1 301 ? -13.173 51.635 -23.180 1.00 40.47 301 PRO A N 1
ATOM 2250 C CA . PRO A 1 301 ? -13.362 51.547 -24.635 1.00 40.28 301 PRO A CA 1
ATOM 2251 C C . PRO A 1 301 ? -12.495 50.490 -25.296 1.00 41.59 301 PRO A C 1
ATOM 2252 O O . PRO A 1 301 ? -11.396 50.195 -24.846 1.00 43.04 301 PRO A O 1
ATOM 2256 N N . MET A 1 302 ? -12.976 49.918 -26.399 1.00 44.49 302 MET A N 1
ATOM 2257 C CA . MET A 1 302 ? -12.103 49.133 -27.252 1.00 43.51 302 MET A CA 1
ATOM 2258 C C . MET A 1 302 ? -12.718 49.071 -28.636 1.00 47.77 302 MET A C 1
ATOM 2259 O O . MET A 1 302 ? -13.925 48.934 -28.752 1.00 45.40 302 MET A O 1
ATOM 2264 N N . LEU A 1 303 ? -11.863 49.280 -29.639 1.00 41.99 303 LEU A N 1
ATOM 2265 C CA . LEU A 1 303 ? -12.163 49.064 -31.044 1.00 46.30 303 LEU A CA 1
ATOM 2266 C C . LEU A 1 303 ? -11.265 47.930 -31.527 1.00 45.24 303 LEU A C 1
ATOM 2267 O O . LEU A 1 303 ? -10.046 48.043 -31.448 1.00 43.91 303 LEU A O 1
ATOM 2272 N N . ALA A 1 304 ? -11.875 46.783 -31.856 1.00 42.41 304 ALA A N 1
ATOM 2273 C CA . ALA A 1 304 ? -11.196 45.655 -32.463 1.00 41.31 304 ALA A CA 1
ATOM 2274 C C . ALA A 1 304 ? -11.345 45.760 -33.990 1.00 49.98 304 ALA A C 1
ATOM 2275 O O . ALA A 1 304 ? -12.446 45.888 -34.502 1.00 48.63 304 ALA A O 1
ATOM 2277 N N . VAL A 1 305 ? -10.217 45.821 -34.714 1.00 48.26 305 VAL A N 1
ATOM 2278 C CA . VAL A 1 305 ? -10.200 46.019 -36.154 1.00 43.08 305 VAL A CA 1
ATOM 2279 C C . VAL A 1 305 ? -9.440 44.862 -36.773 1.00 48.02 305 VAL A C 1
ATOM 2280 O O . VAL A 1 305 ? -8.342 44.504 -36.333 1.00 48.06 305 VAL A O 1
ATOM 2284 N N . PHE A 1 306 ? -10.089 44.261 -37.766 1.00 47.78 306 PHE A N 1
ATOM 2285 C CA . PHE A 1 306 ? -9.534 43.137 -38.492 1.00 46.55 306 PHE A CA 1
ATOM 2286 C C . PHE A 1 306 ? -9.498 43.530 -39.955 1.00 48.02 306 PHE A C 1
ATOM 2287 O O . PHE A 1 306 ? -10.473 44.107 -40.456 1.00 45.66 306 PHE A O 1
ATOM 2295 N N . PHE A 1 307 ? -8.381 43.212 -40.621 1.00 49.95 307 PHE A N 1
ATOM 2296 C CA . PHE A 1 307 ? -8.404 43.222 -42.075 1.00 49.93 307 PHE A CA 1
ATOM 2297 C C . PHE A 1 307 ? -7.544 42.113 -42.663 1.00 48.80 307 PHE A C 1
ATOM 2298 O O . PHE A 1 307 ? -6.551 41.693 -42.101 1.00 54.25 307 PHE A O 1
ATOM 2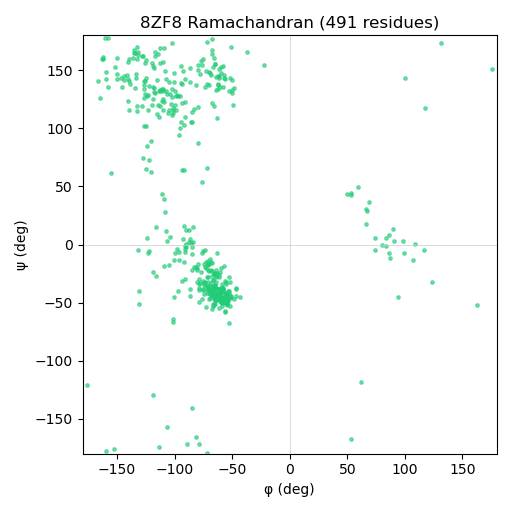306 N N . VAL A 1 308 ? -8.089 41.555 -43.737 1.00 49.87 308 VAL A N 1
ATOM 2307 C CA . VAL A 1 308 ? -7.455 40.523 -44.528 1.00 58.52 308 VAL A CA 1
ATOM 2308 C C . VAL A 1 308 ? -6.821 41.187 -45.747 1.00 54.75 308 VAL A C 1
ATOM 2309 O O . VAL A 1 308 ? -7.446 42.009 -46.435 1.00 53.16 308 VAL A O 1
ATOM 2313 N N . CYS A 1 309 ? -5.528 40.874 -45.917 1.00 59.75 309 CYS A N 1
ATOM 2314 C CA . CYS A 1 309 ? -4.699 41.400 -46.991 1.00 64.34 309 CYS A CA 1
ATOM 2315 C C . CYS A 1 309 ? -4.324 40.284 -47.957 1.00 59.89 309 CYS A C 1
ATOM 2316 O O . CYS A 1 309 ? -3.868 39.201 -47.515 1.00 52.95 309 CYS A O 1
ATOM 2319 N N . SER A 1 310 ? -4.504 40.622 -49.251 1.00 55.96 310 SER A N 1
ATOM 2320 C CA . SER A 1 310 ? -4.136 39.742 -50.355 1.00 62.36 310 SER A CA 1
ATOM 2321 C C . SER A 1 310 ? -2.614 39.540 -50.375 1.00 61.97 310 SER A C 1
ATOM 2322 O O . SER A 1 310 ? -2.165 38.414 -50.539 1.00 59.15 310 SER A O 1
ATOM 2325 N N . THR A 1 311 ? -1.831 40.585 -50.061 1.00 60.82 311 THR A N 1
ATOM 2326 C CA . THR A 1 311 ? -0.384 40.512 -50.199 1.00 63.60 311 THR A CA 1
ATOM 2327 C C . THR A 1 311 ? 0.268 40.933 -48.887 1.00 55.36 311 THR A C 1
ATOM 2328 O O . THR A 1 311 ? 0.821 42.019 -48.769 1.00 55.44 311 THR A O 1
ATOM 2332 N N . PRO A 1 312 ? 0.239 40.070 -47.859 1.00 51.37 312 PRO A N 1
ATOM 2333 C CA . PRO A 1 312 ? 0.797 40.419 -46.554 1.00 57.64 312 PRO A CA 1
ATOM 2334 C C . PRO A 1 312 ? 2.297 40.714 -46.597 1.00 65.74 312 PRO A C 1
ATOM 2335 O O . PRO A 1 312 ? 2.995 40.166 -47.426 1.00 68.17 312 PRO A O 1
ATOM 2339 N N . TRP A 1 313 ? 2.799 41.563 -45.694 1.00 67.86 313 TRP A N 1
ATOM 2340 C CA . TRP A 1 313 ? 4.187 42.011 -45.719 1.00 62.15 313 TRP A CA 1
ATOM 2341 C C . TRP A 1 313 ? 4.972 41.350 -44.581 1.00 61.81 313 TRP A C 1
ATOM 2342 O O . TRP A 1 313 ? 6.114 41.695 -44.280 1.00 66.77 313 TRP A O 1
ATOM 2353 N N . TRP A 1 314 ? 4.350 40.354 -43.957 1.00 60.10 314 TRP A N 1
ATOM 2354 C CA . TRP A 1 314 ? 4.952 39.651 -42.848 1.00 61.02 314 TRP A CA 1
ATOM 2355 C C . TRP A 1 314 ? 4.819 38.158 -43.099 1.00 65.66 314 TRP A C 1
ATOM 2356 O O . TRP A 1 314 ? 3.964 37.733 -43.877 1.00 62.94 314 TRP A O 1
ATOM 2367 N N . SER A 1 315 ? 5.579 37.377 -42.334 1.00 68.98 315 SER A N 1
ATOM 2368 C CA . SER A 1 315 ? 5.628 35.938 -42.515 1.00 70.20 315 SER A CA 1
ATOM 2369 C C . SER A 1 315 ? 5.013 35.226 -41.326 1.00 74.54 315 SER A C 1
ATOM 2370 O O . SER A 1 315 ? 4.792 35.825 -40.272 1.00 66.59 315 SER A O 1
ATOM 2373 N N . TYR A 1 316 ? 4.809 33.919 -41.512 1.00 75.84 316 TYR A N 1
ATOM 2374 C CA . TYR A 1 316 ? 4.345 33.049 -40.451 1.00 79.66 316 TYR A CA 1
ATOM 2375 C C . TYR A 1 316 ? 5.233 33.272 -39.226 1.00 69.80 316 TYR A C 1
ATOM 2376 O O . TYR A 1 316 ? 6.416 33.564 -39.351 1.00 75.73 316 TYR A O 1
ATOM 2385 N N . GLY A 1 317 ? 4.623 33.256 -38.041 1.00 68.14 317 GLY A N 1
ATOM 2386 C CA . GLY A 1 317 ? 5.358 33.373 -36.798 1.00 60.24 317 GLY A CA 1
ATOM 2387 C C . GLY A 1 317 ? 5.625 34.809 -36.356 1.00 64.38 317 GLY A C 1
ATOM 2388 O O . GLY A 1 317 ? 6.100 34.999 -35.248 1.00 66.44 317 GLY A O 1
ATOM 2389 N N . GLN A 1 318 ? 5.314 35.821 -37.179 1.00 67.71 318 GLN A N 1
ATOM 2390 C CA . GLN A 1 318 ? 5.459 37.204 -36.742 1.00 59.87 318 GLN A CA 1
ATOM 2391 C C . GLN A 1 318 ? 4.778 37.376 -35.387 1.00 64.76 318 GLN A C 1
ATOM 2392 O O . GLN A 1 318 ? 3.672 36.894 -35.152 1.00 62.09 318 GLN A O 1
ATOM 2398 N N . ALA A 1 319 ? 5.487 38.021 -34.473 1.00 56.89 319 ALA A N 1
ATOM 2399 C CA . ALA A 1 319 ? 4.996 38.195 -33.132 1.00 61.74 319 ALA A CA 1
ATOM 2400 C C . ALA A 1 319 ? 4.124 39.450 -33.090 1.00 50.73 319 ALA A C 1
ATOM 2401 O O . ALA A 1 319 ? 4.363 40.404 -33.832 1.00 57.83 319 ALA A O 1
ATOM 2403 N N . PRO A 1 320 ? 3.137 39.517 -32.176 1.00 59.21 320 PRO A N 1
ATOM 2404 C CA . PRO A 1 320 ? 2.381 40.753 -31.981 1.00 57.06 320 PRO A CA 1
ATOM 2405 C C . PRO A 1 320 ? 3.280 41.847 -31.403 1.00 56.63 320 PRO A C 1
ATOM 2406 O O . PRO A 1 320 ? 4.273 41.576 -30.739 1.00 65.19 320 PRO A O 1
ATOM 2410 N N . GLN A 1 321 ? 2.941 43.092 -31.688 1.00 58.50 321 GLN A N 1
ATOM 2411 C CA . GLN A 1 321 ? 3.665 44.235 -31.178 1.00 54.58 321 GLN A CA 1
ATOM 2412 C C . GLN A 1 321 ? 2.725 45.091 -30.326 1.00 61.11 321 GLN A C 1
ATOM 2413 O O . GLN A 1 321 ? 1.598 45.333 -30.736 1.00 59.44 321 GLN A O 1
ATOM 2419 N N . GLN A 1 322 ? 3.202 45.532 -29.152 1.00 60.16 322 GLN A N 1
ATOM 2420 C CA . GLN A 1 322 ? 2.516 46.466 -28.270 1.00 58.42 322 GLN A CA 1
ATOM 2421 C C . GLN A 1 322 ? 3.083 47.860 -28.433 1.00 58.62 322 GLN A C 1
ATOM 2422 O O . GLN A 1 322 ? 4.239 47.977 -28.764 1.00 62.31 322 GLN A O 1
ATOM 2428 N N . TYR A 1 323 ? 2.266 48.902 -28.267 1.00 51.54 323 TYR A N 1
ATOM 2429 C CA . TYR A 1 323 ? 2.698 50.255 -28.557 1.00 48.32 323 TYR A CA 1
ATOM 2430 C C . TYR A 1 323 ? 2.673 51.076 -27.276 1.00 60.88 323 TYR A C 1
ATOM 2431 O O . TYR A 1 323 ? 2.050 50.677 -26.306 1.00 53.40 323 TYR A O 1
ATOM 2440 N N . ALA A 1 324 ? 3.315 52.250 -27.297 1.00 60.47 324 ALA A N 1
ATOM 2441 C CA . ALA A 1 324 ? 3.451 53.021 -26.082 1.00 54.64 324 ALA A CA 1
ATOM 2442 C C . ALA A 1 324 ? 2.523 54.221 -26.121 1.00 58.49 324 ALA A C 1
ATOM 2443 O O . ALA A 1 324 ? 1.534 54.272 -26.849 1.00 59.21 324 ALA A O 1
ATOM 2445 N N . ASN A 1 325 ? 2.895 55.217 -25.332 1.00 50.56 325 ASN A N 1
ATOM 2446 C CA . ASN A 1 325 ? 2.065 56.380 -25.099 1.00 53.70 325 ASN A CA 1
ATOM 2447 C C . ASN A 1 325 ? 1.845 57.081 -26.421 1.00 49.15 325 ASN A C 1
ATOM 2448 O O . ASN A 1 325 ? 2.753 57.110 -27.240 1.00 61.85 325 ASN A O 1
ATOM 2453 N N . CYS A 1 326 ? 0.635 57.632 -26.616 1.00 51.56 326 CYS A N 1
ATOM 2454 C CA . CYS A 1 326 ? 0.315 58.465 -27.760 1.00 58.04 326 CYS A CA 1
ATOM 2455 C C . CYS A 1 326 ? 0.159 57.674 -29.076 1.00 54.62 326 CYS A C 1
ATOM 2456 O O . CYS A 1 326 ? -0.200 58.259 -30.083 1.00 66.58 326 CYS A O 1
ATOM 2459 N N . MET A 1 327 ? 0.412 56.363 -29.065 1.00 52.19 327 MET A N 1
ATOM 2460 C CA . MET A 1 327 ? 0.017 55.418 -30.103 1.00 60.66 327 MET A CA 1
ATOM 2461 C C . MET A 1 327 ? -1.343 54.800 -29.767 1.00 54.51 327 MET A C 1
ATOM 2462 O O . MET A 1 327 ? -1.386 53.911 -28.912 1.00 56.27 327 MET A O 1
ATOM 2467 N N . PRO A 1 328 ? -2.452 55.235 -30.413 1.00 55.99 328 PRO A N 1
ATOM 2468 C CA . PRO A 1 328 ? -3.810 54.828 -30.032 1.00 53.67 328 PRO A CA 1
ATOM 2469 C C . PRO A 1 328 ? -4.078 53.339 -30.103 1.00 54.31 328 PRO A C 1
ATOM 2470 O O . PRO A 1 328 ? -4.937 52.879 -29.366 1.00 52.11 328 PRO A O 1
ATOM 2474 N N . THR A 1 329 ? -3.268 52.578 -30.859 1.00 54.00 329 THR A N 1
ATOM 2475 C CA . THR A 1 329 ? -3.425 51.137 -30.840 1.00 54.99 329 THR A CA 1
ATOM 2476 C C . THR A 1 329 ? -2.537 50.571 -29.767 1.00 60.04 329 THR A C 1
ATOM 2477 O O . THR A 1 329 ? -1.323 50.735 -29.804 1.00 65.10 329 THR A O 1
ATOM 2481 N N . ARG A 1 330 ? -3.173 49.852 -28.852 1.00 57.15 330 ARG A N 1
ATOM 2482 C CA . ARG A 1 330 ? -2.473 49.112 -27.833 1.00 57.74 330 ARG A CA 1
ATOM 2483 C C . ARG A 1 330 ? -1.622 47.989 -28.449 1.00 67.64 330 ARG A C 1
ATOM 2484 O O . ARG A 1 330 ? -0.580 47.634 -27.905 1.00 63.78 330 ARG A O 1
ATOM 2492 N N . GLU A 1 331 ? -2.082 47.354 -29.528 1.00 60.82 331 GLU A N 1
ATOM 2493 C CA . GLU A 1 331 ? -1.545 46.048 -29.912 1.00 59.90 331 GLU A CA 1
ATOM 2494 C C . GLU A 1 331 ? -1.978 45.670 -31.338 1.00 62.14 331 GLU A C 1
ATOM 2495 O O . GLU A 1 331 ? -3.087 46.009 -31.733 1.00 55.82 331 GLU A O 1
ATOM 2501 N N . ILE A 1 332 ? -1.070 45.051 -32.121 1.00 61.17 332 ILE A N 1
ATOM 2502 C CA . ILE A 1 332 ? -1.331 44.520 -33.465 1.00 53.05 332 ILE A CA 1
ATOM 2503 C C . ILE A 1 332 ? -0.882 43.066 -33.462 1.00 56.55 332 ILE A C 1
ATOM 2504 O O . ILE A 1 332 ? 0.202 42.765 -32.962 1.00 54.29 332 ILE A O 1
ATOM 2509 N N . HIS A 1 333 ? -1.796 42.177 -33.867 1.00 53.56 333 HIS A N 1
ATOM 2510 C CA . HIS A 1 333 ? -1.551 40.752 -34.032 1.00 50.04 333 HIS A CA 1
ATOM 2511 C C . HIS A 1 333 ? -1.535 40.463 -35.538 1.00 56.52 333 HIS A C 1
ATOM 2512 O O . HIS A 1 333 ? -2.211 41.157 -36.316 1.00 54.23 333 HIS A O 1
ATOM 2519 N N . TYR A 1 334 ? -0.742 39.456 -35.943 1.00 55.12 334 TYR A N 1
ATOM 2520 C CA . TYR A 1 334 ? -0.559 39.105 -37.351 1.00 54.65 334 TYR A CA 1
ATOM 2521 C C . TYR A 1 334 ? -0.873 37.637 -37.555 1.00 51.64 334 TYR A C 1
ATOM 2522 O O . TYR A 1 334 ? -0.538 36.828 -36.710 1.00 57.13 334 TYR A O 1
ATOM 2531 N N . PHE A 1 335 ? -1.529 37.308 -38.670 1.00 48.40 335 PHE A N 1
ATOM 2532 C CA . PHE A 1 335 ? -1.944 35.941 -38.917 1.00 55.34 335 PHE A CA 1
ATOM 2533 C C . PHE A 1 335 ? -1.708 35.592 -40.393 1.00 57.44 335 PHE A C 1
ATOM 2534 O O . PHE A 1 335 ? -1.969 36.401 -41.292 1.00 55.15 335 PHE A O 1
ATOM 2542 N N . ARG A 1 336 ? -1.252 34.347 -40.604 1.00 58.05 336 ARG A N 1
ATOM 2543 C CA . ARG A 1 336 ? -1.016 33.758 -41.915 1.00 60.81 336 ARG A CA 1
ATOM 2544 C C . ARG A 1 336 ? -1.570 32.338 -41.890 1.00 54.97 336 ARG A C 1
ATOM 2545 O O . ARG A 1 336 ? -1.708 31.738 -40.818 1.00 52.45 336 ARG A O 1
ATOM 2553 N N . ARG A 1 337 ? -1.831 31.757 -43.063 1.00 69.64 337 ARG A N 1
ATOM 2554 C CA . ARG A 1 337 ? -2.257 30.362 -43.062 1.00 79.50 337 ARG A CA 1
ATOM 2555 C C . ARG A 1 337 ? -1.080 29.496 -42.597 1.00 73.74 337 ARG A C 1
ATOM 2556 O O . ARG A 1 337 ? 0.052 29.984 -42.540 1.00 67.26 337 ARG A O 1
ATOM 2564 N N . PRO A 1 338 ? -1.289 28.217 -42.187 1.00 75.59 338 PRO A N 1
ATOM 2565 C CA . PRO A 1 338 ? -0.159 27.325 -41.898 1.00 84.50 338 PRO A CA 1
ATOM 2566 C C . PRO A 1 338 ? 0.601 27.184 -43.217 1.00 87.13 338 PRO A C 1
ATOM 2567 O O . PRO A 1 338 ? -0.029 27.025 -44.269 1.00 99.80 338 PRO A O 1
ATOM 2571 N N . PRO A 1 339 ? 1.951 27.303 -43.244 1.00 86.67 339 PRO A N 1
ATOM 2572 C CA . PRO A 1 339 ? 2.651 27.548 -44.512 1.00 94.60 339 PRO A CA 1
ATOM 2573 C C . PRO A 1 339 ? 2.664 26.354 -45.480 1.00 95.66 339 PRO A C 1
ATOM 2574 O O . PRO A 1 339 ? 2.961 26.535 -46.658 1.00 87.34 339 PRO A O 1
ATOM 2578 N N . GLU A 1 340 ? 2.315 25.148 -44.999 1.00 98.89 340 GLU A N 1
ATOM 2579 C CA . GLU A 1 340 ? 2.009 24.021 -45.876 1.00 109.06 340 GLU A CA 1
ATOM 2580 C C . GLU A 1 340 ? 0.653 24.251 -46.543 1.00 107.92 340 GLU A C 1
ATOM 2581 O O . GLU A 1 340 ? 0.560 24.232 -47.767 1.00 109.39 340 GLU A O 1
ATOM 2587 N N . ALA A 1 341 ? -0.376 24.505 -45.724 1.00 95.44 341 ALA A N 1
ATOM 2588 C CA . ALA A 1 341 ? -1.744 24.651 -46.183 1.00 91.52 341 ALA A CA 1
ATOM 2589 C C . ALA A 1 341 ? -2.049 26.122 -46.479 1.00 92.46 341 ALA A C 1
ATOM 2590 O O . ALA A 1 341 ? -2.915 26.714 -45.838 1.00 101.87 341 ALA A O 1
ATOM 2592 N N . ASP A 1 342 ? -1.359 26.696 -47.475 1.00 80.58 342 ASP A N 1
ATOM 2593 C CA . ASP A 1 342 ? -1.468 28.114 -47.777 1.00 80.67 342 ASP A CA 1
ATOM 2594 C C . ASP A 1 342 ? -1.925 28.319 -49.220 1.00 76.49 342 ASP A C 1
ATOM 2595 O O . ASP A 1 342 ? -1.193 28.832 -50.054 1.00 73.87 342 ASP A O 1
ATOM 2600 N N . ALA A 1 343 ? -3.201 28.035 -49.479 1.00 85.18 343 ALA A N 1
ATOM 2601 C CA . ALA A 1 343 ? -3.765 28.210 -50.806 1.00 90.11 343 ALA A CA 1
ATOM 2602 C C . ALA A 1 343 ? -3.316 29.533 -51.440 1.00 89.10 343 ALA A C 1
ATOM 2603 O O . ALA A 1 343 ? -2.944 29.513 -52.606 1.00 83.95 343 ALA A O 1
ATOM 2605 N N . ASP A 1 344 ? -3.342 30.679 -50.718 1.00 72.20 344 ASP A N 1
ATOM 2606 C CA . ASP A 1 344 ? -3.367 31.989 -51.384 1.00 59.35 344 ASP A CA 1
ATOM 2607 C C . ASP A 1 344 ? -2.352 33.016 -50.861 1.00 55.34 344 ASP A C 1
ATOM 2608 O O . ASP A 1 344 ? -2.236 34.112 -51.422 1.00 60.46 344 ASP A O 1
ATOM 2613 N N . GLY A 1 345 ? -1.603 32.699 -49.804 1.00 61.32 345 GLY A N 1
ATOM 2614 C CA . GLY A 1 345 ? -0.690 33.667 -49.200 1.00 62.10 345 GLY A CA 1
ATOM 2615 C C . GLY A 1 345 ? -1.403 34.852 -48.536 1.00 64.54 345 GLY A C 1
ATOM 2616 O O . GLY A 1 345 ? -0.779 35.877 -48.277 1.00 57.82 345 GLY A O 1
ATOM 2617 N N . HIS A 1 346 ? -2.708 34.716 -48.248 1.00 64.73 346 HIS A N 1
ATOM 2618 C CA . HIS A 1 346 ? -3.455 35.764 -47.555 1.00 66.09 346 HIS A CA 1
ATOM 2619 C C . HIS A 1 346 ? -2.988 35.912 -46.100 1.00 52.89 346 HIS A C 1
ATOM 2620 O O . HIS A 1 346 ? -2.593 34.950 -45.436 1.00 53.91 346 HIS A O 1
ATOM 2627 N N . GLY A 1 347 ? -3.024 37.155 -45.608 1.00 55.12 347 GLY A N 1
ATOM 2628 C CA . GLY A 1 347 ? -2.848 37.401 -44.184 1.00 58.93 347 GLY A CA 1
ATOM 2629 C C . GLY A 1 347 ? -3.949 38.263 -43.545 1.00 58.47 347 GLY A C 1
ATOM 2630 O O . GLY A 1 347 ? -4.724 38.965 -44.228 1.00 52.78 347 GLY A O 1
ATOM 2631 N N . MET A 1 348 ? -3.999 38.189 -42.205 1.00 57.70 348 MET A N 1
ATOM 2632 C CA . MET A 1 348 ? -4.925 38.982 -41.406 1.00 59.03 348 MET A CA 1
ATOM 2633 C C . MET A 1 348 ? -4.165 39.747 -40.333 1.00 47.47 348 MET A C 1
ATOM 2634 O O . MET A 1 348 ? -3.322 39.188 -39.637 1.00 50.82 348 MET A O 1
ATOM 2639 N N . VAL A 1 349 ? -4.568 41.001 -40.180 1.00 50.90 349 VAL A N 1
ATOM 2640 C CA . VAL A 1 349 ? -4.093 41.902 -39.151 1.00 56.40 349 VAL A CA 1
ATOM 2641 C C . VAL A 1 349 ? -5.247 42.201 -38.191 1.00 53.97 349 VAL A C 1
ATOM 2642 O O . VAL A 1 349 ? -6.317 42.617 -38.630 1.00 52.14 349 VAL A O 1
ATOM 2646 N N . LEU A 1 350 ? -4.980 42.092 -36.895 1.00 48.70 350 LEU A N 1
ATOM 2647 C CA . LEU A 1 350 ? -5.909 42.484 -35.841 1.00 48.01 350 LEU A CA 1
ATOM 2648 C C . LEU A 1 350 ? -5.310 43.654 -35.075 1.00 50.65 350 LEU A C 1
ATOM 2649 O O . LEU A 1 350 ? -4.211 43.527 -34.535 1.00 49.73 350 LEU A O 1
ATOM 2654 N N . LEU A 1 351 ? -6.011 44.800 -35.068 1.00 46.81 351 LEU A N 1
ATOM 2655 C CA . LEU A 1 351 ? -5.571 45.944 -34.292 1.00 43.26 351 LEU A CA 1
ATOM 2656 C C . LEU A 1 351 ? -6.576 46.216 -33.163 1.00 52.40 351 LEU A C 1
ATOM 2657 O O . LEU A 1 351 ? -7.794 46.350 -33.383 1.00 47.12 351 LEU A O 1
ATOM 2662 N N . TYR A 1 352 ? -6.044 46.397 -31.955 1.00 44.83 352 TYR A N 1
ATOM 2663 C CA . TYR A 1 352 ? -6.812 46.859 -30.812 1.00 44.39 352 TYR A CA 1
ATOM 2664 C C . TYR A 1 352 ? -6.502 48.309 -30.501 1.00 46.61 352 TYR A C 1
ATOM 2665 O O . TYR A 1 352 ? -5.398 48.626 -30.055 1.00 51.32 352 TYR A O 1
ATOM 2674 N N . MET A 1 353 ? -7.521 49.163 -30.650 1.00 42.01 353 MET A N 1
ATOM 2675 C CA . MET A 1 353 ? -7.361 50.581 -30.407 1.00 44.77 353 MET A CA 1
ATOM 2676 C C . MET A 1 353 ? -8.204 50.943 -29.182 1.00 47.07 353 MET A C 1
ATOM 2677 O O . MET A 1 353 ? -9.438 50.940 -29.237 1.00 44.15 353 MET A O 1
ATOM 2682 N N . ASP A 1 354 ? -7.521 51.259 -28.083 1.00 43.92 354 ASP A N 1
ATOM 2683 C CA . ASP A 1 354 ? -8.133 51.346 -26.763 1.00 44.17 354 ASP A CA 1
ATOM 2684 C C . ASP A 1 354 ? -8.244 52.790 -26.293 1.00 47.72 354 ASP A C 1
ATOM 2685 O O . ASP A 1 354 ? -8.330 53.006 -25.099 1.00 40.80 354 ASP A O 1
ATOM 2690 N N . ARG A 1 355 ? -8.346 53.756 -27.209 1.00 44.20 355 ARG A N 1
ATOM 2691 C CA . ARG A 1 355 ? -8.594 55.129 -26.808 1.00 43.06 355 ARG A CA 1
ATOM 2692 C C . ARG A 1 355 ? -10.001 55.476 -27.243 1.00 43.43 355 ARG A C 1
ATOM 2693 O O . ARG A 1 355 ? -10.525 54.870 -28.188 1.00 46.39 355 ARG A O 1
ATOM 2701 N N . PRO A 1 356 ? -10.634 56.485 -26.602 1.00 49.87 356 PRO A N 1
ATOM 2702 C CA . PRO A 1 356 ? -11.991 56.906 -26.978 1.00 45.01 356 PRO A CA 1
ATOM 2703 C C . PRO A 1 356 ? -12.034 57.180 -28.471 1.00 49.53 356 PRO A C 1
ATOM 2704 O O . PRO A 1 356 ? -11.180 57.881 -29.007 1.00 55.68 356 PRO A O 1
ATOM 2708 N N . SER A 1 357 ? -13.039 56.647 -29.144 1.00 52.48 357 SER A N 1
ATOM 2709 C CA . SER A 1 357 ? -13.041 56.664 -30.595 1.00 63.52 357 SER A CA 1
ATOM 2710 C C . SER A 1 357 ? -13.146 58.096 -31.146 1.00 67.01 357 SER A C 1
ATOM 2711 O O . SER A 1 357 ? -12.653 58.355 -32.246 1.00 57.90 357 SER A O 1
ATOM 2714 N N . THR A 1 358 ? -13.717 59.049 -30.383 1.00 63.80 358 THR A N 1
ATOM 2715 C CA . THR A 1 358 ? -13.796 60.425 -30.854 1.00 67.55 358 THR A CA 1
ATOM 2716 C C . THR A 1 358 ? -12.422 61.092 -30.710 1.00 64.32 358 THR A C 1
ATOM 2717 O O . THR A 1 358 ? -12.086 62.007 -31.443 1.00 68.03 358 THR A O 1
ATOM 2721 N N . GLU A 1 359 ? -11.567 60.602 -29.824 1.00 65.32 359 GLU A N 1
ATOM 2722 C CA . GLU A 1 359 ? -10.204 61.105 -29.763 1.00 59.19 359 GLU A CA 1
ATOM 2723 C C . GLU A 1 359 ? -9.405 60.546 -30.938 1.00 63.23 359 GLU A C 1
ATOM 2724 O O . GLU A 1 359 ? -8.550 61.225 -31.494 1.00 58.97 359 GLU A O 1
ATOM 2730 N N . PHE A 1 360 ? -9.652 59.284 -31.295 1.00 62.93 360 PHE A N 1
ATOM 2731 C CA . PHE A 1 360 ? -8.972 58.660 -32.421 1.00 65.48 360 PHE A CA 1
ATOM 2732 C C . PHE A 1 360 ? -9.359 59.371 -33.720 1.00 67.78 360 PHE A C 1
ATOM 2733 O O . PHE A 1 360 ? -8.509 59.675 -34.545 1.00 60.75 360 PHE A O 1
ATOM 2741 N N . TRP A 1 361 ? -10.660 59.602 -33.880 1.00 63.73 361 TRP A N 1
ATOM 2742 C CA . TRP A 1 361 ? -11.208 60.320 -35.010 1.00 70.33 361 TRP A CA 1
ATOM 2743 C C . TRP A 1 361 ? -10.586 61.708 -35.142 1.00 77.69 361 TRP A C 1
ATOM 2744 O O . TRP A 1 361 ? -10.144 62.079 -36.221 1.00 69.08 361 TRP A O 1
ATOM 2755 N N . ARG A 1 362 ? -10.543 62.475 -34.054 1.00 77.77 362 ARG A N 1
ATOM 2756 C CA . ARG A 1 362 ? -10.106 63.855 -34.150 1.00 86.42 362 ARG A CA 1
ATOM 2757 C C . ARG A 1 362 ? -8.618 63.915 -34.505 1.00 77.81 362 ARG A C 1
ATOM 2758 O O . ARG A 1 362 ? -8.185 64.860 -35.152 1.00 80.86 362 ARG A O 1
ATOM 2766 N N . HIS A 1 363 ? -7.835 62.899 -34.153 1.00 68.11 363 HIS A N 1
ATOM 2767 C CA . HIS A 1 363 ? -6.413 62.930 -34.454 1.00 66.35 363 HIS A CA 1
ATOM 2768 C C . HIS A 1 363 ? -6.068 62.239 -35.769 1.00 69.74 363 HIS A C 1
ATOM 2769 O O . HIS A 1 363 ? -5.080 62.619 -36.388 1.00 73.46 363 HIS A O 1
ATOM 2776 N N . TYR A 1 364 ? -6.810 61.198 -36.190 1.00 69.84 364 TYR A N 1
ATOM 2777 C CA . TYR A 1 364 ? -6.306 60.332 -37.254 1.00 67.93 364 TYR A CA 1
ATOM 2778 C C . TYR A 1 364 ? -7.235 60.224 -38.464 1.00 64.66 364 TYR A C 1
ATOM 2779 O O . TYR A 1 364 ? -6.867 59.597 -39.451 1.00 73.62 364 TYR A O 1
ATOM 2788 N N . VAL A 1 365 ? -8.446 60.773 -38.412 1.00 65.83 365 VAL A N 1
ATOM 2789 C CA . VAL A 1 365 ? -9.407 60.480 -39.464 1.00 65.87 365 VAL A CA 1
ATOM 2790 C C . VAL A 1 365 ? -9.588 61.753 -40.277 1.00 69.06 365 VAL A C 1
ATOM 2791 O O . VAL A 1 365 ? -9.936 62.794 -39.738 1.00 66.32 365 VAL A O 1
ATOM 2795 N N . ILE A 1 366 ? -9.378 61.625 -41.585 1.00 74.98 366 ILE A N 1
ATOM 2796 C CA . ILE A 1 366 ? -9.740 62.649 -42.545 1.00 81.73 366 ILE A CA 1
ATOM 2797 C C . ILE A 1 366 ? -11.236 62.560 -42.830 1.00 88.38 366 ILE A C 1
ATOM 2798 O O . ILE A 1 366 ? -11.709 61.532 -43.314 1.00 79.68 366 ILE A O 1
ATOM 2803 N N . ASP A 1 367 ? -11.949 63.650 -42.513 1.00 92.86 367 ASP A N 1
ATOM 2804 C CA . ASP A 1 367 ? -13.374 63.802 -42.771 1.00 95.01 367 ASP A CA 1
ATOM 2805 C C . ASP A 1 367 ? -13.638 63.926 -44.274 1.00 105.15 367 ASP A C 1
ATOM 2806 O O . ASP A 1 367 ? -14.549 63.274 -44.777 1.00 99.34 367 ASP A O 1
ATOM 2811 N N . GLY A 1 368 ? -12.849 64.762 -44.973 1.00 99.84 368 GLY A N 1
ATOM 2812 C CA . GLY A 1 368 ? -12.975 64.949 -46.413 1.00 97.67 368 GLY A CA 1
ATOM 2813 C C . GLY A 1 368 ? -11.690 64.587 -47.135 1.00 90.73 368 GLY A C 1
ATOM 2814 O O . GLY A 1 368 ? -11.751 64.431 -48.375 1.00 91.62 368 GLY A O 1
ATOM 2815 N N . ASP A 1 377 ? -18.544 55.841 -45.964 1.00 85.68 377 ASP A N 1
ATOM 2816 C CA . ASP A 1 377 ? -18.900 55.311 -44.623 1.00 86.98 377 ASP A CA 1
ATOM 2817 C C . ASP A 1 377 ? -17.840 55.708 -43.600 1.00 89.54 377 ASP A C 1
ATOM 2818 O O . ASP A 1 377 ? -16.683 55.925 -43.940 1.00 93.08 377 ASP A O 1
ATOM 2823 N N . GLN A 1 378 ? -18.244 55.776 -42.331 1.00 99.83 378 GLN A N 1
ATOM 2824 C CA . GLN A 1 378 ? -17.300 56.003 -41.247 1.00 100.28 378 GLN A CA 1
ATOM 2825 C C . GLN A 1 378 ? -16.302 54.853 -41.187 1.00 86.15 378 GLN A C 1
ATOM 2826 O O . GLN A 1 378 ? -15.127 55.071 -40.900 1.00 80.73 378 GLN A O 1
ATOM 2832 N N . ASN A 1 379 ? -16.799 53.635 -41.423 1.00 79.70 379 ASN A N 1
ATOM 2833 C CA . ASN A 1 379 ? -15.960 52.455 -41.408 1.00 78.70 379 ASN A CA 1
ATOM 2834 C C . ASN A 1 379 ? -14.785 52.650 -42.363 1.00 72.61 379 ASN A C 1
ATOM 2835 O O . ASN A 1 379 ? -13.649 52.443 -41.963 1.00 61.90 379 ASN A O 1
ATOM 2840 N N . GLY A 1 380 ? -15.067 53.107 -43.589 1.00 67.17 380 GLY A N 1
ATOM 2841 C CA . GLY A 1 380 ? -14.062 53.232 -44.622 1.00 58.05 380 GLY A CA 1
ATOM 2842 C C . GLY A 1 380 ? -13.021 54.293 -44.275 1.00 63.42 380 GLY A C 1
ATOM 2843 O O . GLY A 1 380 ? -11.849 54.153 -44.611 1.00 71.34 380 GLY A O 1
ATOM 2844 N N . ARG A 1 381 ? -13.458 55.369 -43.622 1.00 63.54 381 ARG A N 1
ATOM 2845 C CA . ARG A 1 381 ? -12.531 56.388 -43.169 1.00 61.64 381 ARG A CA 1
ATOM 2846 C C . ARG A 1 381 ? -11.644 55.841 -42.051 1.00 53.33 381 ARG A C 1
ATOM 2847 O O . ARG A 1 381 ? -10.476 56.184 -41.986 1.00 58.98 381 ARG A O 1
ATOM 2855 N N . ILE A 1 382 ? -12.182 54.945 -41.221 1.00 49.61 382 ILE A N 1
ATOM 2856 C CA . ILE A 1 382 ? -11.445 54.380 -40.105 1.00 61.07 382 ILE A CA 1
ATOM 2857 C C . ILE A 1 382 ? -10.390 53.421 -40.655 1.00 56.71 382 ILE A C 1
ATOM 2858 O O . ILE A 1 382 ? -9.260 53.427 -40.173 1.00 53.68 382 ILE A O 1
ATOM 2863 N N . VAL A 1 383 ? -10.754 52.617 -41.657 1.00 52.34 383 VAL A N 1
ATOM 2864 C CA . VAL A 1 383 ? -9.792 51.701 -42.262 1.00 62.74 383 VAL A CA 1
ATOM 2865 C C . VAL A 1 383 ? -8.659 52.490 -42.932 1.00 52.86 383 VAL A C 1
ATOM 2866 O O . VAL A 1 383 ? -7.506 52.097 -42.848 1.00 55.08 383 VAL A O 1
ATOM 2870 N N . ASP A 1 384 ? -9.007 53.575 -43.620 1.00 53.49 384 ASP A N 1
ATOM 2871 C CA . ASP A 1 384 ? -8.025 54.462 -44.218 1.00 59.08 384 ASP A CA 1
ATOM 2872 C C . ASP A 1 384 ? -7.061 54.961 -43.153 1.00 60.10 384 ASP A C 1
ATOM 2873 O O . ASP A 1 384 ? -5.845 54.894 -43.328 1.00 56.80 384 ASP A O 1
ATOM 2878 N N . ALA A 1 385 ? -7.596 55.468 -42.043 1.00 57.24 385 ALA A N 1
ATOM 2879 C CA . ALA A 1 385 ? -6.699 55.949 -41.005 1.00 52.65 385 ALA A CA 1
ATOM 2880 C C . ALA A 1 385 ? -5.770 54.826 -40.542 1.00 48.21 385 ALA A C 1
ATOM 2881 O O . ALA A 1 385 ? -4.593 55.065 -40.327 1.00 57.23 385 ALA A O 1
ATOM 2883 N N . PHE A 1 386 ? -6.275 53.593 -40.451 1.00 50.22 386 PHE A N 1
ATOM 2884 C CA . PHE A 1 386 ? -5.487 52.460 -40.001 1.00 52.96 386 PHE A CA 1
ATOM 2885 C C . PHE A 1 386 ? -4.451 52.064 -41.057 1.00 51.99 386 PHE A C 1
ATOM 2886 O O . PHE A 1 386 ? -3.397 51.562 -40.687 1.00 57.49 386 PHE A O 1
ATOM 2894 N N . ALA A 1 387 ? -4.758 52.242 -42.348 1.00 53.79 387 ALA A N 1
ATOM 2895 C CA . ALA A 1 387 ? -3.808 51.946 -43.419 1.00 53.06 387 ALA A CA 1
ATOM 2896 C C . ALA A 1 387 ? -2.600 52.885 -43.330 1.00 52.91 387 ALA A C 1
ATOM 2897 O O . ALA A 1 387 ? -1.467 52.450 -43.379 1.00 53.83 387 ALA A O 1
ATOM 2899 N N . LEU A 1 388 ? -2.851 54.165 -43.072 1.00 55.55 388 LEU A N 1
ATOM 2900 C CA . LEU A 1 388 ? -1.785 55.134 -42.859 1.00 54.44 388 LEU A CA 1
ATOM 2901 C C . LEU A 1 388 ? -0.925 54.810 -41.641 1.00 58.15 388 LEU A C 1
ATOM 2902 O O . LEU A 1 388 ? 0.298 54.886 -41.712 1.00 61.72 388 LEU A O 1
ATOM 2907 N N . PHE A 1 389 ? -1.573 54.459 -40.521 1.00 62.20 389 PHE A N 1
ATOM 2908 C CA . PHE A 1 389 ? -0.895 54.016 -39.317 1.00 57.12 389 PHE A CA 1
ATOM 2909 C C . PHE A 1 389 ? 0.041 52.851 -39.638 1.00 58.68 389 PHE A C 1
ATOM 2910 O O . PHE A 1 389 ? 1.220 52.842 -39.285 1.00 61.75 389 PHE A O 1
ATOM 2918 N N . VAL A 1 390 ? -0.503 51.830 -40.294 1.00 62.56 390 VAL A N 1
ATOM 2919 C CA . VAL A 1 390 ? 0.266 50.644 -40.633 1.00 55.27 390 VAL A CA 1
ATOM 2920 C C . VAL A 1 390 ? 1.387 50.985 -41.615 1.00 60.37 390 VAL A C 1
ATOM 2921 O O . VAL A 1 390 ? 2.452 50.378 -41.562 1.00 54.88 390 VAL A O 1
ATOM 2925 N N . ALA A 1 391 ? 1.131 51.929 -42.527 1.00 65.89 391 ALA A N 1
ATOM 2926 C CA . ALA A 1 391 ? 2.113 52.301 -43.530 1.00 66.79 391 ALA A CA 1
ATOM 2927 C C . ALA A 1 391 ? 3.351 52.883 -42.850 1.00 64.27 391 ALA A C 1
ATOM 2928 O O . ALA A 1 391 ? 4.465 52.554 -43.248 1.00 57.73 391 ALA A O 1
ATOM 2930 N N . ARG A 1 392 ? 3.150 53.744 -41.840 1.00 62.16 392 ARG A N 1
ATOM 2931 C CA . ARG A 1 392 ? 4.275 54.371 -41.152 1.00 66.63 392 ARG A CA 1
ATOM 2932 C C . ARG A 1 392 ? 5.112 53.289 -40.483 1.00 71.51 392 ARG A C 1
ATOM 2933 O O . ARG A 1 392 ? 6.336 53.356 -40.464 1.00 72.03 392 ARG A O 1
ATOM 2941 N N . ASP A 1 393 ? 4.428 52.285 -39.937 1.00 67.52 393 ASP A N 1
ATOM 2942 C CA . ASP A 1 393 ? 5.095 51.199 -39.246 1.00 66.14 393 ASP A CA 1
ATOM 2943 C C . ASP A 1 393 ? 5.946 50.411 -40.241 1.00 68.79 393 ASP A C 1
ATOM 2944 O O . ASP A 1 393 ? 7.078 50.049 -39.955 1.00 65.23 393 ASP A O 1
ATOM 2949 N N . VAL A 1 394 ? 5.395 50.139 -41.423 1.00 60.71 394 VAL A N 1
ATOM 2950 C CA . VAL A 1 394 ? 6.097 49.375 -42.440 1.00 64.89 394 VAL A CA 1
ATOM 2951 C C . VAL A 1 394 ? 7.312 50.155 -42.967 1.00 65.45 394 VAL A C 1
ATOM 2952 O O . VAL A 1 394 ? 8.377 49.579 -43.161 1.00 65.11 394 VAL A O 1
ATOM 2956 N N . LYS A 1 395 ? 7.171 51.468 -43.170 1.00 60.53 395 LYS A N 1
ATOM 2957 C CA . LYS A 1 395 ? 8.287 52.293 -43.615 1.00 70.14 395 LYS A CA 1
ATOM 2958 C C . LYS A 1 395 ? 9.424 52.307 -42.591 1.00 70.01 395 LYS A C 1
ATOM 2959 O O . LYS A 1 395 ? 10.584 52.188 -42.971 1.00 66.59 395 LYS A O 1
ATOM 2965 N N . ARG A 1 396 ? 9.081 52.454 -41.302 1.00 71.40 396 ARG A N 1
ATOM 2966 C CA . ARG A 1 396 ? 10.064 52.491 -40.224 1.00 72.33 396 ARG A CA 1
ATOM 2967 C C . ARG A 1 396 ? 10.760 51.136 -40.085 1.00 77.39 396 ARG A C 1
ATOM 2968 O O . ARG A 1 396 ? 11.929 51.066 -39.716 1.00 94.52 396 ARG A O 1
ATOM 2976 N N . ALA A 1 397 ? 10.063 50.048 -40.404 1.00 82.72 397 ALA A N 1
ATOM 2977 C CA . ALA A 1 397 ? 10.688 48.737 -40.376 1.00 75.58 397 ALA A CA 1
ATOM 2978 C C . ALA A 1 397 ? 11.686 48.630 -41.525 1.00 70.85 397 ALA A C 1
ATOM 2979 O O . ALA A 1 397 ? 12.808 48.202 -41.310 1.00 84.89 397 ALA A O 1
ATOM 2981 N N . ALA A 1 398 ? 11.259 49.044 -42.727 1.00 74.95 398 ALA A N 1
ATOM 2982 C CA . ALA A 1 398 ? 12.039 48.932 -43.956 1.00 78.35 398 ALA A CA 1
ATOM 2983 C C . ALA A 1 398 ? 13.305 49.783 -43.890 1.00 87.44 398 ALA A C 1
ATOM 2984 O O . ALA A 1 398 ? 14.284 49.475 -44.555 1.00 80.60 398 ALA A O 1
ATOM 2986 N N . ALA A 1 399 ? 13.261 50.870 -43.118 1.00 84.08 399 ALA A N 1
ATOM 2987 C CA . ALA A 1 399 ? 14.394 51.766 -42.990 1.00 81.56 399 ALA A CA 1
ATOM 2988 C C . ALA A 1 399 ? 15.296 51.351 -41.828 1.00 79.65 399 ALA A C 1
ATOM 2989 O O . ALA A 1 399 ? 16.342 51.949 -41.663 1.00 91.51 399 ALA A O 1
ATOM 2991 N N . SER A 1 400 ? 14.939 50.324 -41.049 1.00 78.33 400 SER A N 1
ATOM 2992 C CA . SER A 1 400 ? 15.493 50.178 -39.712 1.00 83.07 400 SER A CA 1
ATOM 2993 C C . SER A 1 400 ? 16.622 49.149 -39.656 1.00 94.63 400 SER A C 1
ATOM 2994 O O . SER A 1 400 ? 17.632 49.374 -38.993 1.00 112.75 400 SER A O 1
ATOM 2997 N N . GLU A 1 401 ? 16.430 47.992 -40.281 1.00 93.16 401 GLU A N 1
ATOM 2998 C CA . GLU A 1 401 ? 17.482 46.991 -40.405 1.00 103.94 401 GLU A CA 1
ATOM 2999 C C . GLU A 1 401 ? 17.356 45.989 -39.262 1.00 98.62 401 GLU A C 1
ATOM 3000 O O . GLU A 1 401 ? 17.445 44.789 -39.487 1.00 98.71 401 GLU A O 1
ATOM 3006 N N . GLU A 1 402 ? 17.151 46.466 -38.035 1.00 102.37 402 GLU A N 1
ATOM 3007 C CA . GLU A 1 402 ? 16.610 45.577 -37.024 1.00 106.90 402 GLU A CA 1
ATOM 3008 C C . GLU A 1 402 ? 15.288 46.169 -36.546 1.00 98.02 402 GLU A C 1
ATOM 3009 O O . GLU A 1 402 ? 15.231 47.306 -36.084 1.00 111.29 402 GLU A O 1
ATOM 3015 N N . SER A 1 403 ? 14.227 45.383 -36.742 1.00 93.84 403 SER A N 1
ATOM 3016 C CA . SER A 1 403 ? 12.855 45.752 -36.429 1.00 81.27 403 SER A CA 1
ATOM 3017 C C . SER A 1 403 ? 12.138 44.528 -35.872 1.00 72.60 403 SER A C 1
ATOM 3018 O O . SER A 1 403 ? 12.400 43.399 -36.297 1.00 72.89 403 SER A O 1
ATOM 3021 N N . ALA A 1 404 ? 11.218 44.741 -34.933 1.00 69.60 404 ALA A N 1
ATOM 3022 C CA . ALA A 1 404 ? 10.399 43.634 -34.477 1.00 67.14 404 ALA A CA 1
ATOM 3023 C C . ALA A 1 404 ? 9.520 43.148 -35.633 1.00 64.03 404 ALA A C 1
ATOM 3024 O O . ALA A 1 404 ? 9.136 41.986 -35.669 1.00 66.57 404 ALA A O 1
ATOM 3026 N N . LEU A 1 405 ? 9.218 44.027 -36.600 1.00 60.26 405 LEU A N 1
ATOM 3027 C CA . LEU A 1 405 ? 8.441 43.610 -37.753 1.00 63.07 405 LEU A CA 1
ATOM 3028 C C . LEU A 1 405 ? 9.387 43.024 -38.800 1.00 64.65 405 LEU A C 1
ATOM 3029 O O . LEU A 1 405 ? 10.083 43.779 -39.458 1.00 67.62 405 LEU A O 1
ATOM 3034 N N . LYS A 1 406 ? 9.386 41.692 -38.942 1.00 69.30 406 LYS A N 1
ATOM 3035 C CA . LYS A 1 406 ? 10.248 40.975 -39.877 1.00 68.45 406 LYS A CA 1
ATOM 3036 C C . LYS A 1 406 ? 9.649 41.046 -41.284 1.00 72.43 406 LYS A C 1
ATOM 3037 O O . LYS A 1 406 ? 8.892 40.174 -41.691 1.00 71.23 406 LYS A O 1
ATOM 3043 N N . LEU A 1 407 ? 9.981 42.110 -42.019 1.00 77.48 407 LEU A N 1
ATOM 3044 C CA . LEU A 1 407 ? 9.671 42.198 -43.437 1.00 93.75 407 LEU A CA 1
ATOM 3045 C C . LEU A 1 407 ? 10.482 41.177 -44.227 1.00 97.93 407 LEU A C 1
ATOM 3046 O O . LEU A 1 407 ? 11.468 40.645 -43.730 1.00 95.10 407 LEU A O 1
ATOM 3051 N N . THR A 1 408 ? 10.107 40.980 -45.494 1.00 116.37 408 THR A N 1
ATOM 3052 C CA . THR A 1 408 ? 10.831 40.063 -46.362 1.00 118.95 408 THR A CA 1
ATOM 3053 C C . THR A 1 408 ? 12.016 40.791 -46.979 1.00 113.51 408 THR A C 1
ATOM 3054 O O . THR A 1 408 ? 12.695 41.569 -46.318 1.00 119.04 408 THR A O 1
ATOM 3058 N N . ASP A 1 409 ? 12.279 40.522 -48.253 1.00 114.82 409 ASP A N 1
ATOM 3059 C CA . ASP A 1 409 ? 13.106 41.430 -49.016 1.00 115.44 409 ASP A CA 1
ATOM 3060 C C . ASP A 1 409 ? 12.301 41.972 -50.185 1.00 114.83 409 ASP A C 1
ATOM 3061 O O . ASP A 1 409 ? 12.601 43.054 -50.679 1.00 107.42 409 ASP A O 1
ATOM 3066 N N . HIS A 1 410 ? 11.269 41.231 -50.603 1.00 127.93 410 HIS A N 1
ATOM 3067 C CA . HIS A 1 410 ? 10.284 41.813 -51.491 1.00 131.76 410 HIS A CA 1
ATOM 3068 C C . HIS A 1 410 ? 9.819 43.093 -50.801 1.00 134.64 410 HIS A C 1
ATOM 3069 O O . HIS A 1 410 ? 10.171 44.191 -51.225 1.00 141.98 410 HIS A O 1
ATOM 3076 N N . ALA A 1 411 ? 9.130 42.929 -49.667 1.00 123.91 411 ALA A N 1
ATOM 3077 C CA . ALA A 1 411 ? 8.554 44.043 -48.935 1.00 116.16 411 ALA A CA 1
ATOM 3078 C C . ALA A 1 411 ? 9.608 45.118 -48.647 1.00 109.33 411 ALA A C 1
ATOM 3079 O O . ALA A 1 411 ? 9.380 46.311 -48.868 1.00 99.73 411 ALA A O 1
ATOM 3081 N N . ARG A 1 412 ? 10.779 44.680 -48.178 1.00 93.96 412 ARG A N 1
ATOM 3082 C CA . ARG A 1 412 ? 11.793 45.580 -47.658 1.00 86.69 412 ARG A CA 1
ATOM 3083 C C . ARG A 1 412 ? 12.246 46.612 -48.693 1.00 93.74 412 ARG A C 1
ATOM 3084 O O . ARG A 1 412 ? 12.502 47.763 -48.332 1.00 84.97 412 ARG A O 1
ATOM 3092 N N . ARG A 1 413 ? 12.331 46.205 -49.973 1.00 96.41 413 ARG A N 1
ATOM 3093 C CA . ARG A 1 413 ? 12.794 47.087 -51.039 1.00 103.73 413 ARG A CA 1
ATOM 3094 C C . ARG A 1 413 ? 11.641 47.907 -51.616 1.00 87.47 413 ARG A C 1
ATOM 3095 O O . ARG A 1 413 ? 11.851 49.064 -51.967 1.00 88.19 413 ARG A O 1
ATOM 3103 N N . ILE A 1 414 ? 10.453 47.300 -51.756 1.00 83.54 414 ILE A N 1
ATOM 3104 C CA . ILE A 1 414 ? 9.277 48.024 -52.221 1.00 83.71 414 ILE A CA 1
ATOM 3105 C C . ILE A 1 414 ? 9.049 49.220 -51.292 1.00 81.25 414 ILE A C 1
ATOM 3106 O O . ILE A 1 414 ? 8.809 50.331 -51.749 1.00 90.81 414 ILE A O 1
ATOM 3111 N N . PHE A 1 415 ? 9.062 48.978 -49.976 1.00 81.23 415 PHE A N 1
ATOM 3112 C CA . PHE A 1 415 ? 8.572 49.959 -49.017 1.00 80.97 415 PHE A CA 1
ATOM 3113 C C . PHE A 1 415 ? 9.656 51.006 -48.767 1.00 87.19 415 PHE A C 1
ATOM 3114 O O . PHE A 1 415 ? 9.343 52.175 -48.537 1.00 80.33 415 PHE A O 1
ATOM 3122 N N . GLY A 1 416 ? 10.926 50.573 -48.835 1.00 88.90 416 GLY A N 1
ATOM 3123 C CA . GLY A 1 416 ? 12.063 51.480 -48.811 1.00 77.66 416 GLY A CA 1
ATOM 3124 C C . GLY A 1 416 ? 11.930 52.592 -49.849 1.00 70.65 416 GLY A C 1
ATOM 3125 O O . GLY A 1 416 ? 12.163 53.752 -49.527 1.00 76.96 416 GLY A O 1
ATOM 3126 N N . ASP A 1 417 ? 11.522 52.224 -51.077 1.00 75.09 417 ASP A N 1
ATOM 3127 C CA . ASP A 1 417 ? 11.382 53.149 -52.195 1.00 77.46 417 ASP A CA 1
ATOM 3128 C C . ASP A 1 417 ? 10.129 54.000 -52.085 1.00 82.55 417 ASP A C 1
ATOM 3129 O O . ASP A 1 417 ? 10.200 55.197 -52.369 1.00 82.66 417 ASP A O 1
ATOM 3134 N N . LEU A 1 418 ? 8.993 53.339 -51.786 1.00 79.24 418 LEU A N 1
ATOM 3135 C CA . LEU A 1 418 ? 7.672 53.943 -51.900 1.00 68.84 418 LEU A CA 1
ATOM 3136 C C . LEU A 1 418 ? 7.595 55.088 -50.913 1.00 60.83 418 LEU A C 1
ATOM 3137 O O . LEU A 1 418 ? 8.079 54.936 -49.792 1.00 65.69 418 LEU A O 1
ATOM 3142 N N . SER A 1 419 ? 6.901 56.170 -51.289 1.00 58.16 419 SER A N 1
ATOM 3143 C CA . SER A 1 419 ? 6.594 57.202 -50.316 1.00 61.23 419 SER A CA 1
ATOM 3144 C C . SER A 1 419 ? 5.613 56.664 -49.266 1.00 65.40 419 SER A C 1
ATOM 3145 O O . SER A 1 419 ? 5.154 55.521 -49.330 1.00 58.39 419 SER A O 1
ATOM 3148 N N . LEU A 1 420 ? 5.305 57.503 -48.280 1.00 62.62 420 LEU A N 1
ATOM 3149 C CA . LEU A 1 420 ? 4.332 57.146 -47.267 1.00 65.19 420 LEU A CA 1
ATOM 3150 C C . LEU A 1 420 ? 2.957 57.085 -47.924 1.00 65.83 420 LEU A C 1
ATOM 3151 O O . LEU A 1 420 ? 2.198 56.152 -47.671 1.00 60.16 420 LEU A O 1
ATOM 3156 N N . ALA A 1 421 ? 2.669 58.072 -48.780 1.00 69.46 421 ALA A N 1
ATOM 3157 C CA . ALA A 1 421 ? 1.405 58.155 -49.492 1.00 67.54 421 ALA A CA 1
ATOM 3158 C C . ALA A 1 421 ? 1.206 56.914 -50.358 1.00 69.17 421 ALA A C 1
ATOM 3159 O O . ALA A 1 421 ? 0.105 56.356 -50.409 1.00 66.82 421 ALA A O 1
ATOM 3161 N N . GLU A 1 422 ? 2.273 56.443 -51.012 1.00 72.59 422 GLU A N 1
ATOM 3162 C CA . GLU A 1 422 ? 2.138 55.272 -51.877 1.00 71.73 422 GLU A CA 1
ATOM 3163 C C . GLU A 1 422 ? 2.026 53.997 -51.039 1.00 61.89 422 GLU A C 1
ATOM 3164 O O . GLU A 1 422 ? 1.433 52.998 -51.457 1.00 56.77 422 GLU A O 1
ATOM 3170 N N . THR A 1 423 ? 2.679 53.990 -49.877 1.00 59.42 423 THR A N 1
ATOM 3171 C CA . THR A 1 423 ? 2.599 52.818 -49.028 1.00 69.03 423 THR A CA 1
ATOM 3172 C C . THR A 1 423 ? 1.163 52.698 -48.492 1.00 60.68 423 THR A C 1
ATOM 3173 O O . THR A 1 423 ? 0.608 51.610 -48.503 1.00 59.34 423 THR A O 1
ATOM 3177 N N . THR A 1 424 ? 0.552 53.825 -48.118 1.00 58.04 424 THR A N 1
ATOM 3178 C CA . THR A 1 424 ? -0.802 53.860 -47.584 1.00 60.95 424 THR A CA 1
ATOM 3179 C C . THR A 1 424 ? -1.756 53.259 -48.619 1.00 63.02 424 THR A C 1
ATOM 3180 O O . THR A 1 424 ? -2.483 52.293 -48.336 1.00 56.56 424 THR A O 1
ATOM 3184 N N . GLN A 1 425 ? -1.679 53.803 -49.844 1.00 56.63 425 GLN A N 1
ATOM 3185 C CA . GLN A 1 425 ? -2.502 53.380 -50.966 1.00 60.78 425 GLN A CA 1
ATOM 3186 C C . GLN A 1 425 ? -2.346 51.887 -51.225 1.00 59.60 425 GLN A C 1
ATOM 3187 O O . GLN A 1 425 ? -3.324 51.185 -51.468 1.00 57.37 425 GLN A O 1
ATOM 3193 N N . TYR A 1 426 ? -1.113 51.393 -51.202 1.00 56.54 426 TYR A N 1
ATOM 3194 C CA . TYR A 1 426 ? -0.886 49.979 -51.466 1.00 57.73 426 TYR A CA 1
ATOM 3195 C C . TYR A 1 426 ? -1.519 49.086 -50.394 1.00 56.27 426 TYR A C 1
ATOM 3196 O O . TYR A 1 426 ? -2.035 48.010 -50.686 1.00 60.54 426 TYR A O 1
ATOM 3205 N N . ILE A 1 427 ? -1.299 49.435 -49.121 1.00 52.57 427 ILE A N 1
ATOM 3206 C CA . ILE A 1 427 ? -1.880 48.674 -48.032 1.00 53.72 427 ILE A CA 1
ATOM 3207 C C . ILE A 1 427 ? -3.412 48.724 -48.170 1.00 54.47 427 ILE A C 1
ATOM 3208 O O . ILE A 1 427 ? -4.071 47.692 -48.181 1.00 51.99 427 ILE A O 1
ATOM 3213 N N . ARG A 1 428 ? -3.954 49.928 -48.394 1.00 48.46 428 ARG A N 1
ATOM 3214 C CA . ARG A 1 428 ? -5.387 50.129 -48.472 1.00 58.12 428 ARG A CA 1
ATOM 3215 C C . ARG A 1 428 ? -5.951 49.225 -49.554 1.00 64.93 428 ARG A C 1
ATOM 3216 O O . ARG A 1 428 ? -6.885 48.469 -49.285 1.00 52.69 428 ARG A O 1
ATOM 3224 N N . ASN A 1 429 ? -5.293 49.217 -50.723 1.00 63.09 429 ASN A N 1
ATOM 3225 C CA . ASN A 1 429 ? -5.766 48.438 -51.863 1.00 59.22 429 ASN A CA 1
ATOM 3226 C C . ASN A 1 429 ? -5.588 46.943 -51.672 1.00 49.20 429 ASN A C 1
ATOM 3227 O O . ASN A 1 429 ? -6.202 46.164 -52.376 1.00 57.23 429 ASN A O 1
ATOM 3232 N N . SER A 1 430 ? -4.766 46.503 -50.740 1.00 50.95 430 SER A N 1
ATOM 3233 C CA . SER A 1 430 ? -4.582 45.071 -50.606 1.00 51.92 430 SER A CA 1
ATOM 3234 C C . SER A 1 430 ? -5.681 44.464 -49.719 1.00 56.34 430 SER A C 1
ATOM 3235 O O . SER A 1 430 ? -5.657 43.257 -49.435 1.00 51.78 430 SER A O 1
ATOM 3238 N N . ILE A 1 431 ? -6.580 45.306 -49.182 1.00 55.75 431 ILE A N 1
ATOM 3239 C CA . ILE A 1 431 ? -7.519 44.834 -48.158 1.00 56.91 431 ILE A CA 1
ATOM 3240 C C . ILE A 1 431 ? -8.699 44.226 -48.880 1.00 42.85 431 ILE A C 1
ATOM 3241 O O . ILE A 1 431 ? -9.410 44.966 -49.524 1.00 52.94 431 ILE A O 1
ATOM 3246 N N . ILE A 1 432 ? -8.930 42.929 -48.782 1.00 51.64 432 ILE A N 1
ATOM 3247 C CA . ILE A 1 432 ? -10.066 42.354 -49.489 1.00 49.73 432 ILE A CA 1
ATOM 3248 C C . ILE A 1 432 ? -11.306 42.348 -48.597 1.00 57.47 432 ILE A C 1
ATOM 3249 O O . ILE A 1 432 ? -12.429 42.419 -49.098 1.00 48.58 432 ILE A O 1
ATOM 3254 N N . THR A 1 433 ? -11.110 42.243 -47.274 1.00 51.51 433 THR A N 1
ATOM 3255 C CA . THR A 1 433 ? -12.230 42.308 -46.355 1.00 54.23 433 THR A CA 1
ATOM 3256 C C . THR A 1 433 ? -11.769 42.895 -45.026 1.00 53.56 433 THR A C 1
ATOM 3257 O O . THR A 1 433 ? -10.634 42.684 -44.605 1.00 49.12 433 THR A O 1
ATOM 3261 N N . TYR A 1 434 ? -12.664 43.637 -44.376 1.00 50.01 434 TYR A N 1
ATOM 3262 C CA . TYR A 1 434 ? -12.422 44.085 -43.017 1.00 51.99 434 TYR A CA 1
ATOM 3263 C C . TYR A 1 434 ? -13.688 44.005 -42.152 1.00 60.27 434 TYR A C 1
ATOM 3264 O O . TYR A 1 434 ? -14.821 44.066 -42.661 1.00 48.00 434 TYR A O 1
ATOM 3273 N N . GLY A 1 435 ? -13.445 43.987 -40.828 1.00 51.43 435 GLY A N 1
ATOM 3274 C CA . GLY A 1 435 ? -14.451 44.213 -39.809 1.00 49.93 435 GLY A CA 1
ATOM 3275 C C . GLY A 1 435 ? -13.939 45.052 -38.633 1.00 51.36 435 GLY A C 1
ATOM 3276 O O . GLY A 1 435 ? -12.797 44.927 -38.190 1.00 48.40 435 GLY A O 1
ATOM 3277 N N . ILE A 1 436 ? -14.831 45.914 -38.140 1.00 45.27 436 ILE A N 1
ATOM 3278 C CA . ILE A 1 436 ? -14.594 46.808 -37.038 1.00 48.47 436 ILE A CA 1
ATOM 3279 C C . ILE A 1 436 ? -15.684 46.590 -35.982 1.00 58.87 436 ILE A C 1
ATOM 3280 O O . ILE A 1 436 ? -16.859 46.643 -36.297 1.00 53.12 436 ILE A O 1
ATOM 3285 N N . ARG A 1 437 ? -15.317 46.393 -34.721 1.00 50.17 437 ARG A N 1
ATOM 3286 C CA . ARG A 1 437 ? -16.296 46.432 -33.639 1.00 44.86 437 ARG A CA 1
ATOM 3287 C C . ARG A 1 437 ? -15.879 47.476 -32.617 1.00 45.43 437 ARG A C 1
ATOM 3288 O O . ARG A 1 437 ? -14.806 47.352 -32.028 1.00 46.02 437 ARG A O 1
ATOM 3296 N N . ASP A 1 438 ? -16.710 48.524 -32.468 1.00 43.62 438 ASP A N 1
ATOM 3297 C CA . ASP A 1 438 ? -16.536 49.527 -31.443 1.00 47.29 438 ASP A CA 1
ATOM 3298 C C . ASP A 1 438 ? -17.406 49.172 -30.225 1.00 44.04 438 ASP A C 1
ATOM 3299 O O . ASP A 1 438 ? -18.578 49.494 -30.179 1.00 42.22 438 ASP A O 1
ATOM 3304 N N . TRP A 1 439 ? -16.799 48.596 -29.195 1.00 42.60 439 TRP A N 1
ATOM 3305 C CA . TRP A 1 439 ? -17.512 48.144 -28.017 1.00 41.35 439 TRP A CA 1
ATOM 3306 C C . TRP A 1 439 ? -18.055 49.289 -27.157 1.00 40.96 439 TRP A C 1
ATOM 3307 O O . TRP A 1 439 ? -18.888 49.044 -26.299 1.00 41.18 439 TRP A O 1
ATOM 3318 N N . ALA A 1 440 ? -17.566 50.514 -27.345 1.00 42.56 440 ALA A N 1
ATOM 3319 C CA . ALA A 1 440 ? -18.066 51.642 -26.583 1.00 48.09 440 ALA A CA 1
ATOM 3320 C C . ALA A 1 440 ? -19.459 52.066 -27.032 1.00 47.81 440 ALA A C 1
ATOM 3321 O O . ALA A 1 440 ? -20.134 52.777 -26.305 1.00 53.79 440 ALA A O 1
ATOM 3323 N N . ARG A 1 441 ? -19.855 51.691 -28.240 1.00 50.21 441 ARG A N 1
ATOM 3324 C CA . ARG A 1 441 ? -21.131 52.087 -28.804 1.00 50.86 441 ARG A CA 1
ATOM 3325 C C . ARG A 1 441 ? -22.282 51.344 -28.140 1.00 51.74 441 ARG A C 1
ATOM 3326 O O . ARG A 1 441 ? -22.163 50.195 -27.729 1.00 46.49 441 ARG A O 1
ATOM 3334 N N . ALA A 1 442 ? -23.414 52.026 -28.084 1.00 46.24 442 ALA A N 1
ATOM 3335 C CA . ALA A 1 442 ? -24.655 51.410 -27.683 1.00 54.06 442 ALA A CA 1
ATOM 3336 C C . ALA A 1 442 ? -24.784 50.197 -28.563 1.00 49.14 442 ALA A C 1
ATOM 3337 O O . ALA A 1 442 ? -24.434 50.317 -29.715 1.00 56.68 442 ALA A O 1
ATOM 3339 N N . PRO A 1 443 ? -25.307 49.049 -28.103 1.00 55.24 443 PRO A N 1
ATOM 3340 C CA . PRO A 1 443 ? -25.871 48.907 -26.758 1.00 59.94 443 PRO A CA 1
ATOM 3341 C C . PRO A 1 443 ? -24.905 48.461 -25.659 1.00 53.48 443 PRO A C 1
ATOM 3342 O O . PRO A 1 443 ? -25.304 48.388 -24.499 1.00 50.68 443 PRO A O 1
ATOM 3346 N N . TYR A 1 444 ? -23.641 48.189 -26.004 1.00 49.85 444 TYR A N 1
ATOM 3347 C CA . TYR A 1 444 ? -22.699 47.619 -25.042 1.00 47.14 444 TYR A CA 1
ATOM 3348 C C . TYR A 1 444 ? -22.159 48.699 -24.102 1.00 41.70 444 TYR A C 1
ATOM 3349 O O . TYR A 1 444 ? -22.062 48.491 -22.897 1.00 43.53 444 TYR A O 1
ATOM 3358 N N . GLY A 1 445 ? -21.702 49.813 -24.675 1.00 41.98 445 GLY A N 1
ATOM 3359 C CA . GLY A 1 445 ? -21.189 50.961 -23.923 1.00 38.31 445 GLY A CA 1
ATOM 3360 C C . GLY A 1 445 ? -19.815 50.716 -23.317 1.00 36.84 445 GLY A C 1
ATOM 3361 O O . GLY A 1 445 ? -19.329 51.522 -22.569 1.00 39.36 445 GLY A O 1
ATOM 3362 N N . ALA A 1 446 ? -19.191 49.587 -23.610 1.00 38.83 446 ALA A N 1
ATOM 3363 C CA . ALA A 1 446 ? -17.916 49.276 -23.009 1.00 37.60 446 ALA A CA 1
ATOM 3364 C C . ALA A 1 446 ? -17.485 47.884 -23.445 1.00 41.01 446 ALA A C 1
ATOM 3365 O O . ALA A 1 446 ? -18.330 47.011 -23.667 1.00 40.83 446 ALA A O 1
ATOM 3367 N N . ALA A 1 447 ? -16.167 47.674 -23.500 1.00 36.38 447 ALA A N 1
ATOM 3368 C CA . ALA A 1 447 ? -15.596 46.341 -23.658 1.00 37.38 447 ALA A CA 1
ATOM 3369 C C . ALA A 1 447 ? -15.605 45.596 -22.334 1.00 37.02 447 ALA A C 1
ATOM 3370 O O . ALA A 1 447 ? -15.740 44.369 -22.312 1.00 42.81 447 ALA A O 1
ATOM 3372 N N . ASN A 1 448 ? -15.310 46.330 -21.257 1.00 39.51 448 ASN A N 1
ATOM 3373 C CA . ASN A 1 448 ? -15.217 45.789 -19.902 1.00 41.47 448 ASN A CA 1
ATOM 3374 C C . ASN A 1 448 ? -15.347 46.973 -18.971 1.00 39.61 448 ASN A C 1
ATOM 3375 O O . ASN A 1 448 ? -15.388 48.109 -19.458 1.00 39.13 448 ASN A O 1
ATOM 3380 N N . HIS A 1 449 ? -15.333 46.730 -17.649 1.00 39.12 449 HIS A N 1
ATOM 3381 C CA . HIS A 1 449 ? -15.651 47.811 -16.727 1.00 38.55 449 HIS A CA 1
ATOM 3382 C C . HIS A 1 449 ? -14.655 47.848 -15.582 1.00 38.75 449 HIS A C 1
ATOM 3383 O O . HIS A 1 449 ? -13.968 46.867 -15.276 1.00 38.00 449 HIS A O 1
ATOM 3390 N N . GLY A 1 450 ? -14.668 48.969 -14.869 1.00 41.57 450 GLY A N 1
ATOM 3391 C CA . GLY A 1 450 ? -13.800 49.114 -13.708 1.00 40.75 450 GLY A CA 1
ATOM 3392 C C . GLY A 1 450 ? -14.501 49.910 -12.633 1.00 37.09 450 GLY A C 1
ATOM 3393 O O . GLY A 1 450 ? -15.279 50.816 -12.942 1.00 41.30 450 GLY A O 1
ATOM 3394 N N . TRP A 1 451 ? -14.228 49.549 -11.380 1.00 39.11 451 TRP A N 1
ATOM 3395 C CA . TRP A 1 451 ? -14.767 50.227 -10.216 1.00 36.94 451 TRP A CA 1
ATOM 3396 C C . TRP A 1 451 ? -14.157 51.612 -10.062 1.00 44.51 451 TRP A C 1
ATOM 3397 O O . TRP A 1 451 ? -12.953 51.745 -10.214 1.00 39.25 451 TRP A O 1
ATOM 3408 N N . GLN A 1 452 ? -15.004 52.596 -9.728 1.00 39.89 452 GLN A N 1
ATOM 3409 C CA . GLN A 1 452 ? -14.572 53.922 -9.369 1.00 41.79 452 GLN A CA 1
ATOM 3410 C C . GLN A 1 452 ? -13.849 53.940 -8.021 1.00 45.99 452 GLN A C 1
ATOM 3411 O O . GLN A 1 452 ? -14.139 53.152 -7.110 1.00 43.16 452 GLN A O 1
ATOM 3417 N N . PRO A 1 453 ? -12.854 54.851 -7.853 1.00 43.66 453 PRO A N 1
ATOM 3418 C CA . PRO A 1 453 ? -12.336 55.189 -6.535 1.00 40.47 453 PRO A CA 1
ATOM 3419 C C . PRO A 1 453 ? -13.504 55.675 -5.699 1.00 44.44 453 PRO A C 1
ATOM 3420 O O . PRO A 1 453 ? -14.372 56.385 -6.213 1.00 44.27 453 PRO A O 1
ATOM 3424 N N . GLY A 1 454 ? -13.465 55.369 -4.401 1.00 46.81 454 GLY A N 1
ATOM 3425 C CA . GLY A 1 454 ? -14.476 55.873 -3.491 1.00 44.95 454 GLY A CA 1
ATOM 3426 C C . GLY A 1 454 ? -15.642 54.878 -3.404 1.00 48.58 454 GLY A C 1
ATOM 3427 O O . GLY A 1 454 ? -16.599 55.131 -2.712 1.00 46.89 454 GLY A O 1
ATOM 3428 N N . VAL A 1 455 ? -15.542 53.739 -4.086 1.00 45.36 455 VAL A N 1
ATOM 3429 C CA . VAL A 1 455 ? -16.587 52.743 -4.072 1.00 45.55 455 VAL A CA 1
ATOM 3430 C C . VAL A 1 455 ? -16.032 51.557 -3.320 1.00 45.34 455 VAL A C 1
ATOM 3431 O O . VAL A 1 455 ? -14.954 51.032 -3.627 1.00 44.42 455 VAL A O 1
ATOM 3435 N N . ARG A 1 456 ? -16.866 51.055 -2.415 1.00 47.06 456 ARG A N 1
ATOM 3436 C CA . ARG A 1 456 ? -16.591 49.783 -1.781 1.00 48.34 456 ARG A CA 1
ATOM 3437 C C . ARG A 1 456 ? -17.327 48.712 -2.575 1.00 48.48 456 ARG A C 1
ATOM 3438 O O . ARG A 1 456 ? -18.555 48.589 -2.473 1.00 47.85 456 ARG A O 1
ATOM 3446 N N . SER A 1 457 ? -16.556 47.954 -3.346 1.00 47.59 457 SER A N 1
ATOM 3447 C CA . SER A 1 457 ? -17.134 47.125 -4.382 1.00 45.47 457 SER A CA 1
ATOM 3448 C C . SER A 1 457 ? -17.993 46.027 -3.755 1.00 55.79 457 SER A C 1
ATOM 3449 O O . SER A 1 457 ? -19.050 45.676 -4.293 1.00 44.34 457 SER A O 1
ATOM 3452 N N . TRP A 1 458 ? -17.547 45.527 -2.597 1.00 50.87 458 TRP A N 1
ATOM 3453 C CA . TRP A 1 458 ? -18.234 44.435 -1.925 1.00 49.23 458 TRP A CA 1
ATOM 3454 C C . TRP A 1 458 ? -19.634 44.886 -1.509 1.00 43.03 458 TRP A C 1
ATOM 3455 O O . TRP A 1 458 ? -20.592 44.145 -1.655 1.00 46.93 458 TRP A O 1
ATOM 3466 N N . LYS A 1 459 ? -19.816 46.154 -1.177 1.00 42.33 459 LYS A N 1
ATOM 3467 C CA . LYS A 1 459 ? -21.158 46.633 -0.893 1.00 42.91 459 LYS A CA 1
ATOM 3468 C C . LYS A 1 459 ? -22.022 46.674 -2.157 1.00 50.12 459 LYS A C 1
ATOM 3469 O O . LYS A 1 459 ? -23.223 46.426 -2.109 1.00 44.04 459 LYS A O 1
ATOM 3475 N N . VAL A 1 460 ? -21.457 47.073 -3.304 1.00 47.93 460 VAL A N 1
ATOM 3476 C CA . VAL A 1 460 ? -22.308 47.167 -4.471 1.00 41.07 460 VAL A CA 1
ATOM 3477 C C . VAL A 1 460 ? -22.752 45.754 -4.873 1.00 38.52 460 VAL A C 1
ATOM 3478 O O . VAL A 1 460 ? -23.903 45.521 -5.202 1.00 39.61 460 VAL A O 1
ATOM 3482 N N . MET A 1 461 ? -21.819 44.815 -4.850 1.00 39.33 461 MET A N 1
ATOM 3483 C CA . MET A 1 461 ? -22.043 43.466 -5.305 1.00 41.67 461 MET A CA 1
ATOM 3484 C C . MET A 1 461 ? -23.095 42.748 -4.461 1.00 43.06 461 MET A C 1
ATOM 3485 O O . MET A 1 461 ? -23.866 41.925 -4.979 1.00 38.13 461 MET A O 1
ATOM 3490 N N . GLU A 1 462 ? -22.971 42.967 -3.143 1.00 41.59 462 GLU A N 1
ATOM 3491 C CA . GLU A 1 462 ? -23.943 42.544 -2.159 1.00 45.76 462 GLU A CA 1
ATOM 3492 C C . GLU A 1 462 ? -25.328 43.111 -2.451 1.00 45.57 462 GLU A C 1
ATOM 3493 O O . GLU A 1 462 ? -26.273 42.343 -2.452 1.00 41.74 462 GLU A O 1
ATOM 3499 N N . ALA A 1 463 ? -25.462 44.411 -2.721 1.00 38.38 463 ALA A N 1
ATOM 3500 C CA . ALA A 1 463 ? -26.757 44.969 -3.065 1.00 41.11 463 ALA A CA 1
ATOM 3501 C C . ALA A 1 463 ? -27.295 44.445 -4.406 1.00 46.29 463 ALA A C 1
ATOM 3502 O O . ALA A 1 463 ? -28.469 44.084 -4.509 1.00 50.05 463 ALA A O 1
ATOM 3504 N N . PHE A 1 464 ? -26.438 44.266 -5.420 1.00 40.96 464 PHE A N 1
ATOM 3505 C CA . PHE A 1 464 ? -26.924 43.990 -6.770 1.00 38.08 464 PHE A CA 1
ATOM 3506 C C . PHE A 1 464 ? -27.305 42.517 -6.977 1.00 38.82 464 PHE A C 1
ATOM 3507 O O . PHE A 1 464 ? -27.993 42.179 -7.919 1.00 42.08 464 PHE A O 1
ATOM 3515 N N . LYS A 1 465 ? -26.776 41.602 -6.165 1.00 38.11 465 LYS A N 1
ATOM 3516 C CA . LYS A 1 465 ? -26.952 40.186 -6.441 1.00 37.70 465 LYS A CA 1
ATOM 3517 C C . LYS A 1 465 ? -28.397 39.757 -6.122 1.00 35.02 465 LYS A C 1
ATOM 3518 O O . LYS A 1 465 ? -28.832 38.723 -6.599 1.00 39.62 465 LYS A O 1
ATOM 3524 N N . ALA A 1 466 ? -29.120 40.551 -5.314 1.00 38.52 466 ALA A N 1
ATOM 3525 C CA . ALA A 1 466 ? -30.546 40.330 -5.068 1.00 45.03 466 ALA A CA 1
ATOM 3526 C C . ALA A 1 466 ? -31.162 41.573 -4.432 1.00 39.62 466 ALA A C 1
ATOM 3527 O O . ALA A 1 466 ? -30.733 42.025 -3.383 1.00 40.97 466 ALA A O 1
ATOM 3529 N N . PHE A 1 467 ? -32.218 42.120 -5.000 1.00 40.09 467 PHE A N 1
ATOM 3530 C CA . PHE A 1 467 ? -32.785 43.365 -4.482 1.00 36.98 467 PHE A CA 1
ATOM 3531 C C . PHE A 1 467 ? -34.244 43.420 -4.948 1.00 34.99 467 PHE A C 1
ATOM 3532 O O . PHE A 1 467 ? -34.683 42.553 -5.695 1.00 41.69 467 PHE A O 1
ATOM 3540 N N . ASP A 1 468 ? -34.969 44.468 -4.539 1.00 37.09 468 ASP A N 1
ATOM 3541 C CA . ASP A 1 468 ? -36.368 44.554 -4.884 1.00 36.15 468 ASP A CA 1
ATOM 3542 C C . ASP A 1 468 ? -36.752 46.009 -4.740 1.00 35.46 468 ASP A C 1
ATOM 3543 O O . ASP A 1 468 ? -35.950 46.844 -4.341 1.00 38.55 468 ASP A O 1
ATOM 3548 N N . PHE A 1 469 ? -38.037 46.254 -4.971 1.00 40.87 469 PHE A N 1
ATOM 3549 C CA . PHE A 1 469 ? -38.606 47.579 -4.847 1.00 43.06 469 PHE A CA 1
ATOM 3550 C C . PHE A 1 469 ? -39.011 47.940 -3.424 1.00 46.51 469 PHE A C 1
ATOM 3551 O O . PHE A 1 469 ? -39.682 48.941 -3.285 1.00 49.17 469 PHE A O 1
ATOM 3559 N N . GLY A 1 470 ? -38.579 47.217 -2.381 1.00 45.46 470 GLY A N 1
ATOM 3560 C CA . GLY A 1 470 ? -38.879 47.642 -1.018 1.00 42.76 470 GLY A CA 1
ATOM 3561 C C . GLY A 1 470 ? -39.753 46.645 -0.233 1.00 47.18 470 GLY A C 1
ATOM 3562 O O . GLY A 1 470 ? -39.945 46.864 0.947 1.00 45.00 470 GLY A O 1
ATOM 3563 N N . SER A 1 471 ? -40.227 45.552 -0.871 1.00 45.92 471 SER A N 1
ATOM 3564 C CA . SER A 1 471 ? -41.065 44.520 -0.266 1.00 49.35 471 SER A CA 1
ATOM 3565 C C . SER A 1 471 ? -40.228 43.489 0.490 1.00 48.77 471 SER A C 1
ATOM 3566 O O . SER A 1 471 ? -40.746 42.699 1.287 1.00 50.67 471 SER A O 1
ATOM 3569 N N . GLY A 1 472 ? -38.939 43.448 0.163 1.00 41.07 472 GLY A N 1
ATOM 3570 C CA . GLY A 1 472 ? -38.014 42.460 0.696 1.00 38.92 472 GLY A CA 1
ATOM 3571 C C . GLY A 1 472 ? -37.986 41.159 -0.096 1.00 43.23 472 GLY A C 1
ATOM 3572 O O . GLY A 1 472 ? -37.274 40.251 0.306 1.00 45.29 472 GLY A O 1
ATOM 3573 N N . ALA A 1 473 ? -38.652 41.097 -1.262 1.00 44.83 473 ALA A N 1
ATOM 3574 C CA . ALA A 1 473 ? -38.761 39.860 -2.036 1.00 40.45 473 ALA A CA 1
ATOM 3575 C C . ALA A 1 473 ? -37.437 39.403 -2.612 1.00 41.08 473 ALA A C 1
ATOM 3576 O O . ALA A 1 473 ? -37.278 38.215 -2.970 1.00 36.64 473 ALA A O 1
ATOM 3578 N N . ARG A 1 474 ? -36.498 40.354 -2.770 1.00 38.29 474 ARG A N 1
ATOM 3579 C CA . ARG A 1 474 ? -35.183 39.997 -3.282 1.00 41.06 474 ARG A CA 1
ATOM 3580 C C . ARG A 1 474 ? -35.279 39.218 -4.596 1.00 40.05 474 ARG A C 1
ATOM 3581 O O . ARG A 1 474 ? -34.562 38.233 -4.793 1.00 37.00 474 ARG A O 1
ATOM 3589 N N . ASN A 1 475 ? -36.137 39.666 -5.524 1.00 39.64 475 ASN A N 1
ATOM 3590 C CA . ASN A 1 475 ? -36.418 38.891 -6.726 1.00 37.99 475 ASN A CA 1
ATOM 3591 C C . ASN A 1 475 ? -35.975 39.619 -8.006 1.00 43.95 475 ASN A C 1
ATOM 3592 O O . ASN A 1 475 ? -36.456 39.269 -9.088 1.00 39.68 475 ASN A O 1
ATOM 3597 N N . LEU A 1 476 ? -35.138 40.672 -7.869 1.00 43.86 476 LEU A N 1
ATOM 3598 C CA . LEU A 1 476 ? -34.398 41.241 -8.986 1.00 41.71 476 LEU A CA 1
ATOM 3599 C C . LEU A 1 476 ? -32.918 41.018 -8.719 1.00 40.85 476 LEU A C 1
ATOM 3600 O O . LEU A 1 476 ? -32.501 41.121 -7.585 1.00 40.55 476 LEU A O 1
ATOM 3605 N N . HIS A 1 477 ? -32.146 40.705 -9.763 1.00 39.88 477 HIS A N 1
ATOM 3606 C CA . HIS A 1 477 ? -30.722 40.417 -9.633 1.00 42.01 477 HIS A CA 1
ATOM 3607 C C . HIS A 1 477 ? -29.934 41.069 -10.780 1.00 42.83 477 HIS A C 1
ATOM 3608 O O . HIS A 1 477 ? -30.382 40.995 -11.928 1.00 42.15 477 HIS A O 1
ATOM 3615 N N . ILE A 1 478 ? -28.758 41.667 -10.505 1.00 42.54 478 ILE A N 1
ATOM 3616 C CA . ILE A 1 478 ? -27.837 42.024 -11.594 1.00 37.03 478 ILE A CA 1
ATOM 3617 C C . ILE A 1 478 ? -26.646 41.065 -11.594 1.00 37.80 478 ILE A C 1
ATOM 3618 O O . ILE A 1 478 ? -26.012 40.883 -10.565 1.00 38.65 478 ILE A O 1
ATOM 3623 N N . VAL A 1 479 ? -26.342 40.499 -12.771 1.00 38.42 479 VAL A N 1
ATOM 3624 C CA . VAL A 1 479 ? -25.189 39.627 -12.967 1.00 42.50 479 VAL A CA 1
ATOM 3625 C C . VAL A 1 479 ? -24.445 40.075 -14.223 1.00 41.30 479 VAL A C 1
ATOM 3626 O O . VAL A 1 479 ? -25.018 40.740 -15.098 1.00 38.35 479 VAL A 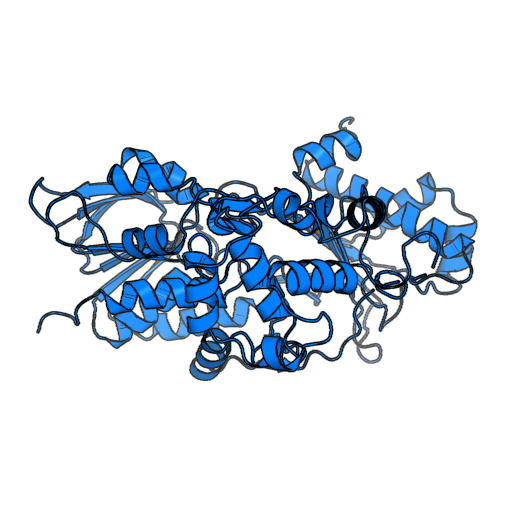O 1
ATOM 3630 N N . GLY A 1 480 ? -23.170 39.674 -14.297 1.00 40.80 480 GLY A N 1
ATOM 3631 C CA . GLY A 1 480 ? -22.296 40.009 -15.411 1.00 44.36 480 GLY A CA 1
ATOM 3632 C C . GLY A 1 480 ? -20.939 40.546 -14.952 1.00 40.16 480 GLY A C 1
ATOM 3633 O O . GLY A 1 480 ? -20.672 40.780 -13.785 1.00 38.45 480 GLY A O 1
ATOM 3634 N N . GLU A 1 481 ? -20.071 40.725 -15.917 1.00 39.65 481 GLU A N 1
ATOM 3635 C CA . GLU A 1 481 ? -18.709 41.182 -15.684 1.00 37.68 481 GLU A CA 1
ATOM 3636 C C . GLU A 1 481 ? -18.693 42.537 -15.016 1.00 34.75 481 GLU A C 1
ATOM 3637 O O . GLU A 1 481 ? -17.771 42.813 -14.216 1.00 39.88 481 GLU A O 1
ATOM 3643 N N . ALA A 1 482 ? -19.643 43.400 -15.421 1.00 35.14 482 ALA A N 1
ATOM 3644 C CA . ALA A 1 482 ? -19.468 44.822 -15.185 1.00 37.77 482 ALA A CA 1
ATOM 3645 C C . ALA A 1 482 ? -19.311 45.096 -13.697 1.00 40.90 482 ALA A C 1
ATOM 3646 O O . ALA A 1 482 ? -18.444 45.903 -13.321 1.00 40.74 482 ALA A O 1
ATOM 3648 N N . TYR A 1 483 ? -20.173 44.479 -12.858 1.00 37.95 483 TYR A N 1
ATOM 3649 C CA . TYR A 1 483 ? -20.137 44.773 -11.430 1.00 36.70 483 TYR A CA 1
ATOM 3650 C C . TYR A 1 483 ? -19.627 43.550 -10.675 1.00 39.33 483 TYR A C 1
ATOM 3651 O O . TYR A 1 483 ? -20.150 43.229 -9.623 1.00 42.38 483 TYR A O 1
ATOM 3660 N N . SER A 1 484 ? -18.576 42.908 -11.195 1.00 40.66 484 SER A N 1
ATOM 3661 C CA . SER A 1 484 ? -17.987 41.716 -10.616 1.00 42.03 484 SER A CA 1
ATOM 3662 C C . SER A 1 484 ? -16.695 42.022 -9.862 1.00 48.55 484 SER A C 1
ATOM 3663 O O . SER A 1 484 ? -16.159 43.130 -9.942 1.00 42.59 484 SER A O 1
ATOM 3666 N N . ASP A 1 485 ? -16.194 40.966 -9.203 1.00 46.23 485 ASP A N 1
ATOM 3667 C CA . ASP A 1 485 ? -14.900 40.937 -8.531 1.00 46.47 485 ASP A CA 1
ATOM 3668 C C . ASP A 1 485 ? -13.779 40.465 -9.449 1.00 42.77 485 ASP A C 1
ATOM 3669 O O . ASP A 1 485 ? -12.689 40.187 -8.984 1.00 44.98 485 ASP A O 1
ATOM 3674 N N . TYR A 1 486 ? -14.006 40.378 -10.767 1.00 42.81 486 TYR A N 1
ATOM 3675 C CA . TYR A 1 486 ? -12.980 39.938 -11.688 1.00 41.16 486 TYR A CA 1
ATOM 3676 C C . TYR A 1 486 ? -13.289 40.522 -13.068 1.00 40.76 486 TYR A C 1
ATOM 3677 O O . TYR A 1 486 ? -13.532 39.831 -14.060 1.00 40.66 486 TYR A O 1
ATOM 3686 N N . GLN A 1 487 ? -13.289 41.849 -13.091 1.00 42.33 487 GLN A N 1
ATOM 3687 C CA . GLN A 1 487 ? -13.572 42.618 -14.275 1.00 41.46 487 GLN A CA 1
ATOM 3688 C C . GLN A 1 487 ? -12.564 42.268 -15.354 1.00 46.53 487 GLN A C 1
ATOM 3689 O O . GLN A 1 487 ? -11.433 41.901 -15.079 1.00 46.72 487 GLN A O 1
ATOM 3695 N N . GLY A 1 488 ? -13.052 42.342 -16.590 1.00 41.05 488 GLY A N 1
ATOM 3696 C CA . GLY A 1 488 ? -12.228 42.131 -17.760 1.00 41.16 488 GLY A CA 1
ATOM 3697 C C . GLY A 1 488 ? -12.381 40.734 -18.303 1.00 38.55 488 GLY A C 1
ATOM 3698 O O . GLY A 1 488 ? -11.913 40.497 -19.407 1.00 41.74 488 GLY A O 1
ATOM 3699 N N . PHE A 1 489 ? -13.093 39.827 -17.604 1.00 39.53 489 PHE A N 1
ATOM 3700 C CA . PHE A 1 489 ? -13.046 38.425 -18.000 1.00 43.47 489 PHE A CA 1
ATOM 3701 C C . PHE A 1 489 ? -14.397 37.704 -17.898 1.00 48.51 489 PHE A C 1
ATOM 3702 O O . PHE A 1 489 ? -15.219 38.009 -17.039 1.00 38.20 489 PHE A O 1
ATOM 3710 N N . ILE A 1 490 ? -14.527 36.615 -18.664 1.00 44.93 490 ILE A N 1
ATOM 3711 C CA . ILE A 1 490 ? -15.639 35.695 -18.492 1.00 46.80 490 ILE A CA 1
ATOM 3712 C C . ILE A 1 490 ? -15.705 35.247 -17.038 1.00 49.86 490 ILE A C 1
ATOM 3713 O O . ILE A 1 490 ? -16.778 35.287 -16.447 1.00 44.62 490 ILE A O 1
ATOM 3718 N N . GLU A 1 491 ? -14.561 34.900 -16.440 1.00 44.75 491 GLU A N 1
ATOM 3719 C CA . GLU A 1 491 ? -14.544 34.505 -15.034 1.00 45.38 491 GLU A CA 1
ATOM 3720 C C . GLU A 1 491 ? -15.351 35.476 -14.166 1.00 48.58 491 GLU A C 1
ATOM 3721 O O . GLU A 1 491 ? -16.057 35.037 -13.279 1.00 44.21 491 GLU A O 1
ATOM 3727 N N . GLY A 1 492 ? -15.189 36.796 -14.370 1.00 49.96 492 GLY A N 1
ATOM 3728 C CA . GLY A 1 492 ? -15.948 37.796 -13.627 1.00 49.36 492 GLY A CA 1
ATOM 3729 C C . GLY A 1 492 ? -17.467 37.628 -13.805 1.00 46.34 492 GLY A C 1
ATOM 3730 O O . GLY A 1 492 ? -18.225 37.663 -12.850 1.00 44.26 492 GLY A O 1
ATOM 3731 N N . ALA A 1 493 ? -17.913 37.487 -15.057 1.00 40.95 493 ALA A N 1
ATOM 3732 C CA . ALA A 1 493 ? -19.308 37.252 -15.379 1.00 42.03 493 ALA A CA 1
ATOM 3733 C C . ALA A 1 493 ? -19.866 36.052 -14.606 1.00 40.13 493 ALA A C 1
ATOM 3734 O O . ALA A 1 493 ? -20.978 36.106 -14.054 1.00 41.98 493 ALA A O 1
ATOM 3736 N N . LEU A 1 494 ? -19.047 35.008 -14.484 1.00 45.17 494 LEU A N 1
ATOM 3737 C CA . LEU A 1 494 ? -19.472 33.741 -13.911 1.00 44.41 494 LEU A CA 1
ATOM 3738 C C . LEU A 1 494 ? -19.472 33.887 -12.398 1.00 45.54 494 LEU A C 1
ATOM 3739 O O . LEU A 1 494 ? -20.342 33.326 -11.744 1.00 42.56 494 LEU A O 1
ATOM 3744 N N . ASN A 1 495 ? -18.542 34.675 -11.842 1.00 39.76 495 ASN A N 1
ATOM 3745 C CA . ASN A 1 495 ? -18.538 34.850 -10.406 1.00 42.03 495 ASN A CA 1
ATOM 3746 C C . ASN A 1 495 ? -19.772 35.648 -9.987 1.00 46.40 495 ASN A C 1
ATOM 3747 O O . ASN A 1 495 ? -20.380 35.374 -8.941 1.00 42.71 495 ASN A O 1
ATOM 3752 N N . SER A 1 496 ? -20.080 36.685 -10.772 1.00 39.72 496 SER A N 1
ATOM 3753 C CA . SER A 1 496 ? -21.235 37.532 -10.466 1.00 42.93 496 SER A CA 1
ATOM 3754 C C . SER A 1 496 ? -22.501 36.678 -10.540 1.00 42.44 496 SER A C 1
ATOM 3755 O O . SER A 1 496 ? -23.400 36.852 -9.729 1.00 42.59 496 SER A O 1
ATOM 3758 N N . ALA A 1 497 ? -22.574 35.839 -11.587 1.00 40.95 497 ALA A N 1
ATOM 3759 C CA . ALA A 1 497 ? -23.698 34.939 -11.784 1.00 46.76 497 ALA A CA 1
ATOM 3760 C C . ALA A 1 497 ? -23.904 34.062 -10.542 1.00 47.38 497 ALA A C 1
ATOM 3761 O O . ALA A 1 497 ? -25.005 34.004 -10.017 1.00 42.86 497 ALA A O 1
ATOM 3763 N N . GLU A 1 498 ? -22.828 33.439 -10.045 1.00 45.80 498 GLU A N 1
ATOM 3764 C CA . GLU A 1 498 ? -22.899 32.561 -8.889 1.00 42.67 498 GLU A CA 1
ATOM 3765 C C . GLU A 1 498 ? -23.359 33.314 -7.654 1.00 43.22 498 GLU A C 1
ATOM 3766 O O . GLU A 1 498 ? -24.123 32.779 -6.881 1.00 45.52 498 GLU A O 1
ATOM 3772 N N . LEU A 1 499 ? -22.929 34.558 -7.466 1.00 44.61 499 LEU A N 1
ATOM 3773 C CA . LEU A 1 499 ? -23.393 35.342 -6.341 1.00 46.97 499 LEU A CA 1
ATOM 3774 C C . LEU A 1 499 ? -24.919 35.401 -6.312 1.00 47.80 499 LEU A C 1
ATOM 3775 O O . LEU A 1 499 ? -25.508 35.283 -5.268 1.00 43.51 499 LEU A O 1
ATOM 3780 N N . ALA A 1 500 ? -25.539 35.722 -7.433 1.00 39.76 500 ALA A N 1
ATOM 3781 C CA . ALA A 1 500 ? -26.972 35.844 -7.493 1.00 37.60 500 ALA A CA 1
ATOM 3782 C C . ALA A 1 500 ? -27.658 34.467 -7.438 1.00 43.41 500 ALA A C 1
ATOM 3783 O O . ALA A 1 500 ? -28.764 34.362 -6.935 1.00 43.82 500 ALA A O 1
ATOM 3785 N N . LEU A 1 501 ? -27.062 33.436 -8.045 1.00 43.95 501 LEU A N 1
ATOM 3786 C CA . LEU A 1 501 ? -27.696 32.127 -8.127 1.00 45.95 501 LEU A CA 1
ATOM 3787 C C . LEU A 1 501 ? -27.792 31.524 -6.720 1.00 44.65 501 LEU A C 1
ATOM 3788 O O . LEU A 1 501 ? -28.813 30.949 -6.352 1.00 48.83 501 LEU A O 1
ATOM 3793 N N . ALA A 1 502 ? -26.840 31.859 -5.851 1.00 42.72 502 ALA A N 1
ATOM 3794 C CA . ALA A 1 502 ? -26.903 31.392 -4.475 1.00 44.49 502 ALA A CA 1
ATOM 3795 C C . ALA A 1 502 ? -28.046 32.058 -3.723 1.00 45.54 502 ALA A C 1
ATOM 3796 O O . ALA A 1 502 ? -28.367 31.599 -2.644 1.00 49.87 502 ALA A O 1
ATOM 3798 N N . THR A 1 503 ? -28.689 33.121 -4.246 1.00 41.88 503 THR A N 1
ATOM 3799 C CA . THR A 1 503 ? -29.785 33.738 -3.521 1.00 38.55 503 THR A CA 1
ATOM 3800 C C . THR A 1 503 ? -31.128 33.228 -4.030 1.00 42.95 503 THR A C 1
ATOM 3801 O O . THR A 1 503 ? -32.145 33.699 -3.553 1.00 44.80 503 THR A O 1
ATOM 3805 N N . ILE A 1 504 ? -31.165 32.399 -5.061 1.00 42.56 504 ILE A N 1
ATOM 3806 C CA . ILE A 1 504 ? -32.451 32.090 -5.668 1.00 48.40 504 ILE A CA 1
ATOM 3807 C C . ILE A 1 504 ? -32.956 30.743 -5.138 1.00 42.91 504 ILE A C 1
ATOM 3808 O O . ILE A 1 504 ? -32.317 29.722 -5.355 1.00 40.93 504 ILE A O 1
ATOM 3813 N N . PRO A 1 505 ? -34.079 30.667 -4.410 1.00 45.31 505 PRO A N 1
ATOM 3814 C CA . PRO A 1 505 ? -34.545 29.360 -3.882 1.00 54.53 505 PRO A CA 1
ATOM 3815 C C . PRO A 1 505 ? -34.817 28.351 -4.991 1.00 46.96 505 PRO A C 1
ATOM 3816 O O . PRO A 1 505 ? -35.151 28.734 -6.108 1.00 46.34 505 PRO A O 1
ATOM 3820 N N . ALA A 1 506 ? -34.682 27.063 -4.676 1.00 58.42 506 ALA A N 1
ATOM 3821 C CA . ALA A 1 506 ? -35.077 25.980 -5.572 1.00 59.72 506 ALA A CA 1
ATOM 3822 C C . ALA A 1 506 ? -36.550 26.144 -5.905 1.00 52.20 506 ALA A C 1
ATOM 3823 O O . ALA A 1 506 ? -37.296 26.762 -5.165 1.00 52.97 506 ALA A O 1
ATOM 3825 N N . PRO A 1 507 ? -37.036 25.661 -7.053 1.00 49.58 507 PRO A N 1
ATOM 3826 C CA . PRO A 1 507 ? -38.426 25.926 -7.424 1.00 52.59 507 PRO A CA 1
ATOM 3827 C C . PRO A 1 507 ? -39.412 25.260 -6.454 1.00 56.99 507 PRO A C 1
ATOM 3828 O O . PRO A 1 507 ? -39.073 24.263 -5.842 1.00 55.60 507 PRO A O 1
ATOM 3832 N N . ALA A 1 508 ? -40.622 25.817 -6.359 1.00 56.82 508 ALA A N 1
ATOM 3833 C CA . ALA A 1 508 ? -41.756 25.246 -5.652 1.00 73.74 508 ALA A CA 1
ATOM 3834 C C . ALA A 1 508 ? -42.093 23.837 -6.153 1.00 79.22 508 ALA A C 1
ATOM 3835 O O . ALA A 1 508 ? -42.024 23.563 -7.346 1.00 67.43 508 ALA A O 1
ATOM 3837 N N . GLN A 1 509 ? -42.495 22.931 -5.254 1.00 76.72 509 GLN A N 1
ATOM 3838 C CA . GLN A 1 509 ? -43.006 21.634 -5.685 1.00 85.82 509 GLN A CA 1
ATOM 3839 C C . GLN A 1 509 ? -44.372 21.796 -6.385 1.00 70.40 509 GLN A C 1
ATOM 3840 O O . GLN A 1 509 ? -44.609 20.995 -7.339 1.00 90.40 509 GLN A O 1
#

Radius of gyration: 24.14 Å; Cα contacts (8 Å, |Δi|>4): 978; chains: 1; bounding box: 68×45×59 Å

Foldseek 3Di:
DAAAEEEEAQALLSLVLLLVQLVLPGFYEYEAQAQPDGHVQADWDQDVNDIDTSFDFKDQCVLQVVVVVLCVVLVWDWAWDPFFAEPPFDDVQPPDDLLLLLLQLLCVLQVHHSVPQVVLQPQDPVNLLCQQVPRDGPRHRLLQFFLLPSSVDPPRGDPVSNVVNQFQAVCVFVVPPSFRNSLVSSQSSSCSHPSNPGMIGTVPGSCVSVVSSVVSSVPRVSYHYHYQKHWQAKDAPDPLDQKMWTWIAGPVGIDIYIYNFYEHQAALQSVQSHLVRDAVVLSVCSVQKAFWKKKKKKFKFQADQADPSQYKYAGGHPLQWGIKDKAADPVVPHPRRMIMIITIGGHDVVVVCVPQFDPVVPVLRVVLSVLLVVLVLLLCPLPPVDDSGDGDVVSSVVSVPDDSVRSSVNSSVRTPDMDMDICCDPPRNHSKMGGHNVDSLVVSLVDQLFHGNPSPSSRYHYAAQHSFSNIPDPSRRNRSSVSNSVVDDRDDD

Secondary structure (DSSP, 8-state):
-EESEEEE--SHHHHHHHHHHHHTT--EEEEES-SS-SSTT--EEEETTEEEESS--EE-TTT-HHHHHHHHHTT--EEE--S-----S-TTTTT--HHHHHHHHHHHHTT--TT-HHHHHH--HHHHHHHHHH-EETTEEGGGSBHHHHHTSTTTS-HHHHHHHHHHTIIIIISTT--BHHHHHHHHHHHTSSSTT--EEETT-THHHHHHHHHHHHT-TTEEEEET-EEEEEEESSTTS--EEEEEE-SSSEEEEEES-EEE---HHHHHHTGGGS-HHHHTTGGGEEEEP-EEEEEEESS-SS-TTPPPEE--TT-SEEEEEEEE--SSS-SS--EEEEEEE-S-HHHHHHHH-----HHHHHHHHHHHHHHHHHHHHHTTSS-SS---SHHHHHHHHS-HHHHHHHHHHTEEEEEEEETTSTTT--SEEEEPTT--HHHHHHHHTSB-SSSS---EEE-SSTTSSSTTSHHHHHHHHHHHHTTSPPPP-

Sequence (493 aa):
TTHDIVIAGGGISGLFCALRLAEAGHRLLVLEAAADRWGGRIETEEMDGFIAEYGPMRFEPTLQPRFAALCAELGVGLVDFFGPSAADLPEAERGLNSLQLLKRGIMLIMGRAPDDQAWIDALTEADYMRLRKHAQLHGQPLWAMGFWNALSAQGILSHRALVKLRDTGTFYHMIPENLNAAEWIIWWLRALKTVGQQLASIEGGSARLTAQLLARLRSHANVTLAGGHKLVGVRPVELGKPTLALDVATQNGAVTLRTERLVLALPRLPLLKLTRHLPEHVASQLDSVNGFPMLAVFFVCSTPWWSYGQAPQQYANCMPTREIHYFRRPPEADADGHGMVLLYMDRPSTEFWRHYVIDGDQNGRIVDAFALFVARDVKRAAASEESALKLTDHARRIFGDLSLAETTQYIRNSIITYGIRDWARAPYGAANHGWQPGVRSWKVMEAFKAFDFGSGARNLHIVGEAYSDYQGFIEGALNSAELALATIPAPAQ

Solvent-accessible surface area: 21999 Å² total; per-residue (Å²): 122,91,40,60,5,0,0,3,9,0,17,15,7,0,0,7,0,0,0,78,6,4,81,56,37,15,157,3,10,0,3,21,50,35,62,121,52,44,2,21,54,6,16,34,72,136,10,62,52,17,88,0,9,10,19,35,26,70,10,36,22,78,17,6,80,100,1,28,63,3,1,78,86,10,53,6,32,55,76,70,53,176,35,60,81,99,113,94,14,63,151,63,8,107,78,50,83,31,83,76,0,6,41,45,0,1,0,50,11,39,70,91,54,42,123,35,52,79,48,0,58,68,19,74,80,58,40,4,65,140,13,2,83,128,20,99,12,128,59,85,39,1,55,31,14,6,0,91,82,0,0,60,20,151,70,13,25,26,142,106,0,54,72,66,0,119,73,49,2,11,27,40,7,53,0,21,93,39,7,0,0,0,19,25,0,3,52,26,0,13,40,23,28,71,80,10,132,82,54,1,18,9,107,58,6,1,33,84,0,6,51,52,0,17,53,72,0,162,84,40,112,40,18,73,39,16,34,8,48,93,11,62,2,2,127,30,57,91,167,52,116,61,32,2,9,0,52,0,33,43,134,154,44,86,54,89,9,122,0,79,34,0,1,0,9,27,24,51,39,24,0,49,112,6,57,206,36,12,11,131,95,0,22,67,66,0,70,5,0,41,24,34,23,30,4,0,0,1,0,0,0,36,67,25,5,3,55,132,48,17,30,16,28,118,33,43,39,88,51,3,0,60,40,2,22,24,54,58,35,65,91,149,63,37,110,64,21,30,0,2,0,0,0,28,1,3,35,49,39,104,37,5,63,171,129,66,12,137,106,106,131,103,56,17,84,22,0,66,7,0,1,70,10,6,0,137,12,0,51,140,3,13,90,50,160,153,26,65,3,120,21,76,80,146,6,54,162,48,1,46,126,41,52,53,78,90,0,28,100,71,0,65,106,6,20,86,45,76,11,32,54,24,5,42,150,62,72,42,19,2,19,42,2,5,3,60,42,47,23,98,0,42,93,6,14,105,33,3,59,13,3,6,66,72,61,43,38,130,6,0,0,6,1,9,8,1,9,2,35,13,19,26,72,16,5,0,5,0,26,8,0,51,73,1,23,94,46,18,91,81,50,106,236

Nearest PDB structures (foldseek):
  2ive-assembly1_A  TM=6.147E-01  e=4.373E-18  Myxococcus xanthus
  2ivd-assembly2_B  TM=6.654E-01  e=1.717E-16  Myxococcus xanthus
  2ive-assembly2_B  TM=5.986E-01  e=1.279E-17  Myxococcus xanthus
  7d9j-assembly1_A  TM=5.354E-01  e=2.733E-15  Pseudomonas aeruginosa PAO1
  7d9h-assembly1_A  TM=4.909E-01  e=6.660E-16  Pseudomonas aeruginosa PAO1

B-factor: mean 58.71, std 17.73, range [33.62, 141.98]